Protein AF-A0AAD3H6P8-F1 (afdb_monomer_lite)

pLDDT: mean 85.13, std 16.26, range [36.62, 98.75]

Foldseek 3Di:
DDDDDPDPPPPPPPDQAAAPPDDAQPHPVRGLVVCLVDLVQQQDAGPVRHGNCVRNVVSNCVLVVQQDEAQAFADALSSHPCSDADLRGHWLAPQKFWPADHRRGGQQALAEEEEEEEFPDPDLVVVVVLCNVLLVLLCVAPLSNSPFSRYTYIYGSDYDPHGQWDACVQNHRAEIDGDLVVQVVRVSNGHDPFGNYAYEYEYADLDHHWWAAQQSSYTYFYPHPCRSLSSVLSNLCNQLVAFQFAQLAADAQLHQFWADQPPLCVVVCVVVPHDLFPFQGHPNSPTGGGPCACSHPSVHHNHPSSVLSSQLSSCLRNVGGGPVNVVQQDDVGSLVSSLVVSVFSANVSSVSPPPDPPDFPPRPRGQKTWFFWKWKKKAQQPPRDIDTDPPGTDNGIHIDGPCQEANPDVDPLVCVVVVQQKKKWKWFAFPLRDIHIHIYRQWDWIDIDDDPDPDDDNDYTDTDGCRMGIHIYRCVSHDTPGMDIDMDGDDPVVNVVVVVVVVVVVVCVVVVVPDDDDDDPPVPPVVVVVPPPDDDDDD

Radius of gyration: 28.7 Å; chains: 1; bounding box: 119×59×71 Å

InterPro domains:
  IPR003582 ShKT domain [PS51670] (16-63)
  IPR019026 Peptidase M64, IgA [PF09471] (198-251)
  IPR024079 Metallopeptidase, catalytic domain superfamily [G3DSA:3.40.390.10] (95-310)

Organism: NCBI:txid426638

Sequence (539 aa):
MRVLLLLLLATHAIACKDSNTYRFNNNPDKNCKWVAQKPSRCQKVDSNNESISKYCQETCDICSKQKKKIGQYCSADSDCESWTCRENTCYASDSCKPIKQLAGQEFDENMIVLVFVGSGFTDLMEWKMAVTKTFYAFDEFEMFEYANSRYVALYVDELEEESYCNFQCQGVPTLLCCQLKQMRALTNKCIPPGANVNTIVIENSEEYGGGGYFEANMATTSMHKLGPQVAVHELMHSLFELADEYTSSHFGSSYANCDIGCSKWSDLDKHLGGGLCSTKGCRNGEFNVPGVTFMQYLDQPVGEVNTRYTCCTYIALTGGYPSYCSRYEFGKGLLNYCKNDYQGYGKNIYEIDNPYREESEEIDGGKFVLVPFATTIYVNMTDGSFDYEEGLYSEGPRLVKKRSYYGDFPNLHMAIEAGVKEVTKLVLEFDSDEKQILYYESKEKIDMPPNTGSERQSIDFVEKDLDELEVVIDSSNGIIIGVEIEQKKITWFTILVTYVGVWMSKKLTIIGASIGGVIILGAVMLKILSKRKKNKNCS

Secondary structure (DSSP, 8-state):
---------------S---SS--GGG-TT-SHHHHHT-GGGGG-B-TTS-BGGGT-TTTTTTTGGGPBPTTSB-SSGGGBTTS-EETTEE-S-TTEEEEE--TT---SSSSEEEEEEEES---HHHHHHHHHHHHHHGGGSGGG-TT-TTEEEEEE----SS--EESSGGG-TTB-EE-HHHHHHHHTTTS-TTSEEEEEEEES--S--EEEETTTTEEEEESSTTHHHHHHHHHHHHTT-PPP-STT----TTSTT-BSSSGGGHHHHHHTTS-TT-EEESGGGTEEESSS-TTT-TTS---HHHHHHHHHHHHHHHSS--GGGGGG-STT-HHHHHTT-TT-S-GGGG-TT-S---S----TT-SEEEETTEEEEEEETTT--EEEPSSS---S-EEEEHHHHHBSBSSHHHHHHTT-SEEEEEEEEETTS-EEEEEEESEEEEB-PPPSSSS------EEEE-SEEEEEEEGGG--EEEEEEEEEE--HHHHHHHHHHHHHHHHHHHHHTT-S----STTTTHHHHGGGS------

Structure (mmCIF, N/CA/C/O backbone):
data_AF-A0AAD3H6P8-F1
#
_entry.id   AF-A0AAD3H6P8-F1
#
loop_
_atom_site.group_PDB
_atom_site.id
_atom_site.type_symbol
_atom_site.label_atom_id
_atom_site.label_alt_id
_atom_site.label_comp_id
_atom_site.label_asym_id
_atom_site.label_entity_id
_atom_site.label_seq_id
_atom_site.pdbx_PDB_ins_code
_atom_site.Cartn_x
_atom_site.Cartn_y
_atom_site.Cartn_z
_atom_site.occupancy
_atom_site.B_iso_or_equiv
_atom_site.auth_seq_id
_atom_site.auth_comp_id
_atom_site.auth_asym_id
_atom_site.auth_atom_id
_atom_site.pdbx_PDB_model_num
ATOM 1 N N . MET A 1 1 ? -66.084 -19.418 -0.801 1.00 36.62 1 MET A N 1
ATOM 2 C CA . MET A 1 1 ? -65.271 -20.645 -0.664 1.00 36.62 1 MET A CA 1
ATOM 3 C C . MET A 1 1 ? -63.845 -20.296 -1.075 1.00 36.62 1 MET A C 1
ATOM 5 O O . MET A 1 1 ? -63.675 -19.835 -2.191 1.00 36.62 1 MET A O 1
ATOM 9 N N . ARG A 1 2 ? -62.882 -20.480 -0.157 1.00 37.12 2 ARG A N 1
ATOM 10 C CA . ARG A 1 2 ? -61.415 -20.306 -0.292 1.00 37.12 2 ARG A CA 1
ATOM 11 C C . ARG A 1 2 ? -60.859 -18.872 -0.380 1.00 37.12 2 ARG A C 1
ATOM 13 O O . ARG A 1 2 ? -60.627 -18.329 -1.449 1.00 37.12 2 ARG A O 1
ATOM 20 N N . VAL A 1 3 ? -60.573 -18.338 0.811 1.00 38.50 3 VAL A N 1
ATOM 21 C CA . VAL A 1 3 ? -59.544 -17.323 1.082 1.00 38.50 3 VAL A CA 1
ATOM 22 C C . VAL A 1 3 ? -58.182 -18.015 0.983 1.00 38.50 3 VAL A C 1
ATOM 24 O O . VAL A 1 3 ? -57.966 -19.035 1.639 1.00 38.50 3 VAL A O 1
ATOM 27 N N . LEU A 1 4 ? -57.305 -17.500 0.121 1.00 45.22 4 LEU A N 1
ATOM 28 C CA . LEU A 1 4 ? -55.937 -17.978 -0.052 1.00 45.22 4 LEU A CA 1
ATOM 29 C C . LEU A 1 4 ? -55.051 -17.318 1.014 1.00 45.22 4 LEU A C 1
ATOM 31 O O . LEU A 1 4 ? -54.960 -16.096 1.102 1.00 45.22 4 LEU A O 1
ATOM 35 N N . LEU A 1 5 ? -54.460 -18.166 1.849 1.00 44.12 5 LEU A N 1
ATOM 36 C CA . LEU A 1 5 ? -53.610 -17.849 2.986 1.00 44.12 5 LEU A CA 1
ATOM 37 C C . LEU A 1 5 ? -52.221 -17.412 2.479 1.00 44.12 5 LEU A C 1
ATOM 39 O O . LEU A 1 5 ? -51.398 -18.250 2.118 1.00 44.12 5 LEU A O 1
ATOM 43 N N . LEU A 1 6 ? -51.969 -16.103 2.432 1.00 41.19 6 LEU A N 1
ATOM 44 C CA . LEU A 1 6 ? -50.624 -15.532 2.320 1.00 41.19 6 LEU A CA 1
ATOM 45 C C . LEU A 1 6 ? -49.957 -15.631 3.699 1.00 41.19 6 LEU A C 1
ATOM 47 O O . LEU A 1 6 ? -50.211 -14.827 4.593 1.00 41.19 6 LEU A O 1
ATOM 51 N N . LEU A 1 7 ? -49.150 -16.674 3.883 1.00 41.44 7 LEU A N 1
ATOM 52 C CA . LEU A 1 7 ? -48.275 -16.842 5.039 1.00 41.44 7 LEU A CA 1
ATOM 53 C C . LEU A 1 7 ? -47.112 -15.849 4.923 1.00 41.44 7 LEU A C 1
ATOM 55 O O . LEU A 1 7 ? -46.180 -16.041 4.147 1.00 41.44 7 LEU A O 1
ATOM 59 N N . LEU A 1 8 ? -47.204 -14.779 5.712 1.00 40.28 8 LEU A N 1
ATOM 60 C CA . LEU A 1 8 ? -46.104 -13.899 6.093 1.00 40.28 8 LEU A CA 1
ATOM 61 C C . LEU A 1 8 ? -45.018 -14.725 6.800 1.00 40.28 8 LEU A C 1
ATOM 63 O O . LEU A 1 8 ? -45.107 -14.976 8.001 1.00 40.28 8 LEU A O 1
ATOM 67 N N . LEU A 1 9 ? -43.973 -15.119 6.077 1.00 38.78 9 LEU A N 1
ATOM 68 C CA . LEU A 1 9 ? -42.682 -15.429 6.688 1.00 38.78 9 LEU A CA 1
ATOM 69 C C . LEU A 1 9 ? -41.955 -14.103 6.924 1.00 38.78 9 LEU A C 1
ATOM 71 O O . LEU A 1 9 ? -41.069 -13.711 6.173 1.00 38.78 9 LEU A O 1
ATOM 75 N N . ALA A 1 10 ? -42.382 -13.383 7.961 1.00 41.53 10 ALA A N 1
ATOM 76 C CA . ALA A 1 10 ? -41.588 -12.309 8.531 1.00 41.53 10 ALA A CA 1
ATOM 77 C C . ALA A 1 10 ? -40.393 -12.957 9.238 1.00 41.53 10 ALA A C 1
ATOM 79 O O . ALA A 1 10 ? -40.507 -13.414 10.379 1.00 41.53 10 ALA A O 1
ATOM 80 N N . THR A 1 11 ? -39.262 -13.036 8.539 1.00 39.41 11 THR A N 1
ATOM 81 C CA . THR A 1 11 ? -37.952 -13.305 9.131 1.00 39.41 11 THR A CA 1
ATOM 82 C C . THR A 1 11 ? -37.661 -12.178 10.115 1.00 39.41 11 THR A C 1
ATOM 84 O O . THR A 1 11 ? -37.157 -11.121 9.744 1.00 39.41 11 THR A O 1
ATOM 87 N N . HIS A 1 12 ? -38.070 -12.366 11.368 1.00 42.19 12 HIS A N 1
ATOM 88 C CA . HIS A 1 12 ? -37.676 -11.482 12.450 1.00 42.19 12 HIS A CA 1
ATOM 89 C C . HIS A 1 12 ? -36.165 -11.622 12.578 1.00 42.19 12 HIS A C 1
ATOM 91 O O . HIS A 1 12 ? -35.679 -12.701 12.919 1.00 42.19 12 HIS A O 1
ATOM 97 N N . ALA A 1 13 ? -35.438 -10.546 12.280 1.00 44.34 13 ALA A N 1
ATOM 98 C CA . ALA A 1 13 ? -34.076 -10.393 12.754 1.00 44.34 13 ALA A CA 1
ATOM 99 C C . ALA A 1 13 ? -34.111 -10.683 14.260 1.00 44.34 13 ALA A C 1
ATOM 101 O O . ALA A 1 13 ? -34.832 -10.019 15.012 1.00 44.34 13 ALA A O 1
ATOM 102 N N . ILE A 1 14 ? -33.457 -11.767 14.671 1.00 56.50 14 ILE A N 1
ATOM 103 C CA . ILE A 1 14 ? -33.425 -12.194 16.064 1.00 56.50 14 ILE A CA 1
ATOM 104 C C . ILE A 1 14 ? -32.578 -11.147 16.778 1.00 56.50 14 ILE A C 1
ATOM 106 O O . ILE A 1 14 ? -31.355 -11.214 16.753 1.00 56.50 14 ILE A O 1
ATOM 110 N N . ALA A 1 15 ? -33.231 -10.135 17.348 1.00 61.22 15 ALA A N 1
ATOM 111 C CA . ALA A 1 15 ? -32.568 -9.175 18.212 1.00 61.22 15 ALA A CA 1
ATOM 112 C C . ALA A 1 15 ? -31.872 -9.962 19.328 1.00 61.22 15 ALA A C 1
ATOM 114 O O . ALA A 1 15 ? -32.523 -10.767 20.002 1.00 61.22 15 ALA A O 1
ATOM 115 N N . CYS A 1 16 ? -30.562 -9.762 19.477 1.00 76.19 16 CYS A N 1
ATOM 116 C CA . CYS A 1 16 ? -29.759 -10.478 20.457 1.00 76.19 16 CYS A CA 1
ATOM 117 C C . CYS A 1 16 ? -30.216 -10.084 21.861 1.00 76.19 16 CYS A C 1
ATOM 119 O O . CYS A 1 16 ? -29.895 -9.008 22.355 1.00 76.19 16 CYS A O 1
ATOM 121 N N . LYS A 1 17 ? -31.071 -10.916 22.456 1.00 88.81 17 LYS A N 1
ATOM 122 C CA . LYS A 1 17 ? -31.741 -10.635 23.721 1.00 88.81 17 LYS A CA 1
ATOM 123 C C . LYS A 1 17 ? -32.004 -11.922 24.470 1.00 88.81 17 LYS A C 1
ATOM 125 O O . LYS A 1 17 ? -32.341 -12.948 23.877 1.00 88.81 17 LYS A O 1
ATOM 130 N N . ASP A 1 18 ? -31.927 -11.851 25.791 1.00 93.12 18 ASP A N 1
ATOM 131 C CA . ASP A 1 18 ? -32.358 -12.959 26.627 1.00 93.12 18 ASP A CA 1
ATOM 132 C C . ASP A 1 18 ? -33.848 -13.283 26.427 1.00 93.12 18 ASP A C 1
ATOM 134 O O . ASP A 1 18 ? -34.740 -12.432 26.529 1.00 93.12 18 ASP A O 1
ATOM 138 N N . SER A 1 19 ? -34.137 -14.562 26.205 1.00 93.06 19 SER A N 1
ATOM 139 C CA . SER A 1 19 ? -35.491 -15.092 26.142 1.00 93.06 19 SER A CA 1
ATOM 140 C C . SER A 1 19 ? -36.184 -14.945 27.498 1.00 93.06 19 SER A C 1
ATOM 142 O O . SER A 1 19 ? -35.801 -15.548 28.504 1.00 93.06 19 SER A O 1
ATOM 144 N N . ASN A 1 20 ? -37.283 -14.193 27.522 1.00 94.44 20 ASN A N 1
ATOM 145 C CA . ASN A 1 20 ? -38.136 -14.056 28.704 1.00 94.44 20 ASN A CA 1
ATOM 146 C C . ASN A 1 20 ? -38.933 -15.340 29.024 1.00 94.44 20 ASN A C 1
ATOM 148 O O . ASN A 1 20 ? -39.377 -15.528 30.165 1.00 94.44 20 ASN A O 1
ATOM 152 N N . THR A 1 21 ? -39.094 -16.245 28.056 1.00 94.69 21 THR A N 1
ATOM 153 C CA . THR A 1 21 ? -39.832 -17.511 28.192 1.00 94.69 21 THR A CA 1
ATOM 154 C C . THR A 1 21 ? -38.949 -18.707 28.526 1.00 94.69 21 THR A C 1
ATOM 156 O O . THR A 1 21 ? -39.471 -19.704 29.016 1.00 94.69 21 THR A O 1
ATOM 159 N N . TYR A 1 22 ? -37.635 -18.632 28.315 1.00 95.19 22 TYR A N 1
ATOM 160 C CA . TYR A 1 22 ? -36.739 -19.763 28.554 1.00 95.19 22 TYR A CA 1
ATOM 161 C C . TYR A 1 22 ? -36.701 -20.197 30.025 1.00 95.19 22 TYR A C 1
ATOM 163 O O . TYR A 1 22 ? -36.604 -19.361 30.930 1.00 95.19 22 TYR A O 1
ATOM 171 N N . ARG A 1 23 ? -36.769 -21.514 30.259 1.00 96.81 23 ARG A N 1
ATOM 172 C CA . ARG A 1 23 ? -36.729 -22.162 31.579 1.00 96.81 23 ARG A CA 1
ATOM 173 C C . ARG A 1 23 ? -35.889 -23.436 31.506 1.00 96.81 23 ARG A C 1
ATOM 175 O O . ARG A 1 23 ? -36.296 -24.402 30.867 1.00 96.81 23 ARG A O 1
ATOM 182 N N . PHE A 1 24 ? -34.755 -23.475 32.204 1.00 96.69 24 PHE A N 1
ATOM 183 C CA . PHE A 1 24 ? -33.885 -24.655 32.213 1.00 96.69 24 PHE A CA 1
ATOM 184 C C . PHE A 1 24 ? -34.594 -25.861 32.853 1.00 96.69 24 PHE A C 1
ATOM 186 O O . PHE A 1 24 ? -34.933 -25.828 34.043 1.00 96.69 24 PHE A O 1
ATOM 193 N N . ASN A 1 25 ? -34.801 -26.927 32.074 1.00 96.38 25 ASN A N 1
ATOM 194 C CA . ASN A 1 25 ? -35.524 -28.147 32.463 1.00 96.38 25 ASN A CA 1
ATOM 195 C C . ASN A 1 25 ? -36.920 -27.857 33.048 1.00 96.38 25 ASN A C 1
ATOM 197 O O . ASN A 1 25 ? -37.280 -28.397 34.096 1.00 96.38 25 ASN A O 1
ATOM 201 N N . ASN A 1 26 ? -37.680 -26.960 32.406 1.00 95.12 26 ASN A N 1
ATOM 202 C CA . ASN A 1 26 ? -39.033 -26.541 32.809 1.00 95.12 26 ASN A CA 1
ATOM 203 C C . ASN A 1 26 ? -39.145 -25.937 34.224 1.00 95.12 26 ASN A C 1
ATOM 205 O O . ASN A 1 26 ? -40.245 -25.818 34.764 1.00 95.12 26 ASN A O 1
ATOM 209 N N . ASN A 1 27 ? -38.034 -25.526 34.842 1.00 96.44 27 ASN A N 1
ATOM 210 C CA . ASN A 1 27 ? -38.062 -24.910 36.165 1.00 96.44 27 ASN A CA 1
ATOM 211 C C . ASN A 1 27 ? -38.278 -23.380 36.058 1.00 96.44 27 ASN A C 1
ATOM 213 O O . ASN A 1 27 ? -37.429 -22.700 35.471 1.00 96.44 27 ASN A O 1
ATOM 217 N N . PRO A 1 28 ? -39.359 -22.817 36.642 1.00 95.06 28 PRO A N 1
ATOM 218 C CA . PRO A 1 28 ? -39.702 -21.396 36.524 1.00 95.06 28 PRO A CA 1
ATOM 219 C C . PRO A 1 28 ? -38.634 -20.445 37.096 1.00 95.06 28 PRO A C 1
ATOM 221 O O . PRO A 1 28 ? -38.485 -19.331 36.589 1.00 95.06 28 PRO A O 1
ATOM 224 N N . ASP A 1 29 ? -37.856 -20.898 38.083 1.00 96.62 29 ASP A N 1
ATOM 225 C CA . ASP A 1 29 ? -36.828 -20.103 38.765 1.00 96.62 29 ASP A CA 1
ATOM 226 C C . ASP A 1 29 ? -35.482 -20.103 38.022 1.00 96.62 29 ASP A C 1
ATOM 228 O O . ASP A 1 29 ? -34.598 -19.300 38.321 1.00 96.62 29 ASP A O 1
ATOM 232 N N . LYS A 1 30 ? -35.305 -20.988 37.031 1.00 97.31 30 LYS A N 1
ATOM 233 C CA . LYS A 1 30 ? -34.058 -21.133 36.262 1.00 97.31 30 LYS A CA 1
ATOM 234 C C . LYS A 1 30 ? -34.148 -20.470 34.885 1.00 97.31 30 LYS A C 1
ATOM 236 O O . LYS A 1 30 ? -34.052 -21.129 33.851 1.00 97.31 30 LYS A O 1
ATOM 241 N N . ASN A 1 31 ? -34.354 -19.157 34.891 1.00 97.25 31 ASN A N 1
ATOM 242 C CA . ASN A 1 31 ? -34.367 -18.292 33.703 1.00 97.25 31 ASN A CA 1
ATOM 243 C C . ASN A 1 31 ? -32.986 -17.639 33.453 1.00 97.25 31 ASN A C 1
ATOM 245 O O . ASN A 1 31 ? -32.012 -17.961 34.133 1.00 97.25 31 ASN A O 1
ATOM 249 N N . CYS A 1 32 ? -32.878 -16.695 32.513 1.00 96.69 32 CYS A N 1
ATOM 250 C CA . CYS A 1 32 ? -31.599 -16.034 32.225 1.00 96.69 32 CYS A CA 1
ATOM 251 C C . CYS A 1 32 ? -31.034 -15.223 33.408 1.00 96.69 32 CYS A C 1
ATOM 253 O O . CYS A 1 32 ? -29.826 -15.223 33.605 1.00 96.69 32 CYS A O 1
ATOM 255 N N . LYS A 1 33 ? -31.858 -14.693 34.329 1.00 97.31 33 LYS A N 1
ATOM 256 C CA . LYS A 1 33 ? -31.339 -14.099 35.582 1.00 97.31 33 LYS A CA 1
ATOM 257 C C . LYS A 1 33 ? -30.648 -15.133 36.468 1.00 97.31 33 LYS A C 1
ATOM 259 O O . LYS A 1 33 ? -29.658 -14.824 37.124 1.00 97.31 33 LYS A O 1
ATOM 264 N N . TRP A 1 34 ? -31.151 -16.368 36.492 1.00 97.06 34 TRP A N 1
ATOM 265 C CA . TRP A 1 34 ? -30.447 -17.469 37.145 1.00 97.06 34 TRP A CA 1
ATOM 266 C C . TRP A 1 34 ? -29.133 -17.760 36.422 1.00 97.06 34 TRP A C 1
ATOM 268 O O . TRP A 1 34 ? -28.114 -17.922 37.079 1.00 97.06 34 TRP A O 1
ATOM 278 N N . VAL A 1 35 ? -29.092 -17.774 35.092 1.00 96.69 35 VAL A N 1
ATOM 279 C CA . VAL A 1 35 ? -27.829 -17.960 34.357 1.00 96.69 35 VAL A CA 1
ATOM 280 C C . VAL A 1 35 ? -26.807 -16.869 34.722 1.00 96.69 35 VAL A C 1
ATOM 282 O O . VAL A 1 35 ? -25.672 -17.209 35.059 1.00 96.69 35 VAL A O 1
ATOM 285 N N . ALA A 1 36 ? -27.237 -15.607 34.820 1.00 95.12 36 ALA A N 1
ATOM 286 C CA . ALA A 1 36 ? -26.394 -14.445 35.126 1.00 95.12 36 ALA A CA 1
ATOM 287 C C . ALA A 1 36 ? -25.687 -14.528 36.485 1.00 95.12 36 ALA A C 1
ATOM 289 O O . ALA A 1 36 ? -24.587 -14.016 36.657 1.00 95.12 36 ALA A O 1
ATOM 290 N N . GLN A 1 37 ? -26.270 -15.236 37.455 1.00 97.06 37 GLN A N 1
ATOM 291 C CA . GLN A 1 37 ? -25.637 -15.445 38.762 1.00 97.06 37 GLN A CA 1
ATOM 292 C C . GLN A 1 37 ? -24.377 -16.323 38.697 1.00 97.06 37 GLN A C 1
ATOM 294 O O . GLN A 1 37 ? -23.610 -16.350 39.658 1.00 97.06 37 GLN A O 1
ATOM 299 N N . LYS A 1 38 ? -24.182 -17.121 37.633 1.00 96.69 38 LYS A N 1
ATOM 300 C CA . LYS A 1 38 ? -22.995 -17.975 37.495 1.00 96.69 38 LYS A CA 1
ATOM 301 C C . LYS A 1 38 ? -22.659 -18.245 36.016 1.00 96.69 38 LYS A C 1
ATOM 303 O O . LYS A 1 38 ? -23.232 -19.182 35.453 1.00 96.69 38 LYS A O 1
ATOM 308 N N . PRO A 1 39 ? -21.650 -17.569 35.432 1.00 88.12 39 PRO A N 1
ATOM 309 C CA . PRO A 1 39 ? -21.310 -17.657 34.003 1.00 88.12 39 PRO A CA 1
ATOM 310 C C . PRO A 1 39 ? -21.101 -19.080 33.458 1.00 88.12 39 PRO A C 1
ATOM 312 O O . PRO A 1 39 ? -21.536 -19.398 32.358 1.00 88.12 39 PRO A O 1
ATOM 315 N N . SER A 1 40 ? -20.554 -20.002 34.264 1.00 93.81 40 SER A N 1
ATOM 316 C CA . SER A 1 40 ? -20.419 -21.432 33.894 1.00 93.81 40 SER A CA 1
ATOM 317 C C . SER A 1 40 ? -21.736 -22.119 33.476 1.00 93.81 40 SER A C 1
ATOM 319 O O . SER A 1 40 ? -21.719 -23.196 32.889 1.00 93.81 40 SER A O 1
ATOM 321 N N . ARG A 1 41 ? -22.901 -21.534 33.794 1.00 97.06 41 ARG A N 1
ATOM 322 C CA . ARG A 1 41 ? -24.218 -22.057 33.400 1.00 97.06 41 ARG A CA 1
ATOM 323 C C . ARG A 1 41 ? -24.459 -21.935 31.894 1.00 97.06 41 ARG A C 1
ATOM 325 O O . ARG A 1 41 ? -25.231 -22.725 31.368 1.00 97.06 41 ARG A O 1
ATOM 332 N N . CYS A 1 42 ? -23.768 -21.030 31.211 1.00 94.31 42 CYS A N 1
ATOM 333 C CA . CYS A 1 42 ? -23.882 -20.841 29.767 1.00 94.31 42 CYS A CA 1
ATOM 334 C C . CYS A 1 42 ? -23.418 -22.044 28.943 1.00 94.31 42 CYS A C 1
ATOM 336 O O . CYS A 1 42 ? -23.892 -22.225 27.831 1.00 94.31 42 CYS A O 1
ATOM 338 N N . GLN A 1 43 ? -22.556 -22.899 29.501 1.00 94.62 43 GLN A N 1
ATOM 339 C CA . GLN A 1 43 ? -22.096 -24.131 28.848 1.00 94.62 43 GLN A CA 1
ATOM 340 C C . GLN A 1 43 ? -23.020 -25.333 29.092 1.00 94.62 43 GLN A C 1
ATOM 342 O O . GLN A 1 43 ? -22.711 -26.451 28.686 1.00 94.62 43 GLN A O 1
ATOM 347 N N . LYS A 1 44 ? -24.134 -25.150 29.810 1.00 96.88 44 LYS A N 1
ATOM 348 C CA . LYS A 1 44 ? -25.070 -26.245 30.068 1.00 96.88 44 LYS A CA 1
ATOM 349 C C . LYS A 1 44 ? -25.993 -26.473 28.873 1.00 96.88 44 LYS A C 1
ATOM 351 O O . LYS A 1 44 ? -26.294 -25.558 28.110 1.00 96.88 44 LYS A O 1
ATOM 356 N N . VAL A 1 45 ? -26.499 -27.695 28.791 1.00 96.31 45 VAL A N 1
ATOM 357 C CA . VAL A 1 45 ? -27.585 -28.094 27.894 1.00 96.31 45 VAL A CA 1
ATOM 358 C C . VAL A 1 45 ? -28.796 -28.506 28.721 1.00 96.31 45 VAL A C 1
ATOM 360 O O . VAL A 1 45 ? -28.641 -29.028 29.833 1.00 96.31 45 VAL A O 1
ATOM 363 N N . ASP A 1 46 ? -29.990 -28.201 28.229 1.00 94.06 46 ASP A N 1
ATOM 364 C CA . ASP A 1 46 ? -31.245 -28.564 28.884 1.00 94.06 46 ASP A CA 1
ATOM 365 C C . ASP A 1 46 ? -31.685 -30.007 28.557 1.00 94.06 46 ASP A C 1
ATOM 367 O O . ASP A 1 46 ? -30.985 -30.770 27.890 1.00 94.06 46 ASP A O 1
ATOM 371 N N . SER A 1 47 ? -32.855 -30.411 29.055 1.00 94.69 47 SER A N 1
ATOM 372 C CA . SER A 1 47 ? -33.440 -31.737 28.832 1.00 94.69 47 SER A CA 1
ATOM 373 C C . SER A 1 47 ? -33.810 -32.024 27.375 1.00 94.69 47 SER A C 1
ATOM 375 O O . SER A 1 47 ? -34.002 -33.188 27.033 1.00 94.69 47 SER A O 1
ATOM 377 N N . ASN A 1 48 ? -33.911 -30.992 26.533 1.00 93.00 48 ASN A N 1
ATOM 378 C CA . ASN A 1 48 ? -34.133 -31.115 25.093 1.00 93.00 48 ASN A CA 1
ATOM 379 C C . ASN A 1 48 ? -32.807 -31.132 24.314 1.00 93.00 48 ASN A C 1
ATOM 381 O O . ASN A 1 48 ? -32.823 -31.158 23.086 1.00 93.00 48 ASN A O 1
ATOM 385 N N . ASN A 1 49 ? -31.669 -31.151 25.020 1.00 93.50 49 ASN A N 1
ATOM 386 C CA . ASN A 1 49 ? -30.323 -31.076 24.463 1.00 93.50 49 ASN A CA 1
ATOM 387 C C . ASN A 1 49 ? -30.033 -29.744 23.741 1.00 93.50 49 ASN A C 1
ATOM 389 O O . ASN A 1 49 ? -29.194 -29.691 22.843 1.00 93.50 49 ASN A O 1
ATOM 393 N N . GLU A 1 50 ? -30.709 -28.658 24.132 1.00 92.00 50 GLU A N 1
ATOM 394 C CA . GLU A 1 50 ? -30.446 -27.315 23.613 1.00 92.00 50 GLU A CA 1
ATOM 395 C C . GLU A 1 50 ? -29.524 -26.540 24.567 1.00 92.00 50 GLU A C 1
ATOM 397 O O . GLU A 1 50 ? -29.665 -26.594 25.791 1.00 92.00 50 GLU A O 1
ATOM 402 N N . SER A 1 51 ? -28.545 -25.815 24.012 1.00 92.06 51 SER A N 1
ATOM 403 C CA . SER A 1 51 ? -27.626 -24.990 24.808 1.00 92.06 51 SER A CA 1
ATOM 404 C C . SER A 1 51 ? -28.369 -23.833 25.477 1.00 92.06 51 SER A C 1
ATOM 406 O O . SER A 1 51 ? -29.104 -23.103 24.811 1.00 92.06 51 SER A O 1
ATOM 408 N N . ILE A 1 52 ? -28.103 -23.588 26.768 1.00 94.19 52 ILE A N 1
ATOM 409 C CA . ILE A 1 52 ? -28.628 -22.409 27.486 1.00 94.19 52 ILE A CA 1
ATOM 410 C C . ILE A 1 52 ? -28.276 -21.117 26.742 1.00 94.19 52 ILE A C 1
ATOM 412 O O . ILE A 1 52 ? -29.074 -20.179 26.686 1.00 94.19 52 ILE A O 1
ATOM 416 N N . SER A 1 53 ? -27.077 -21.073 26.169 1.00 90.88 53 SER A N 1
ATOM 417 C CA . SER A 1 53 ? -26.537 -19.888 25.520 1.00 90.88 53 SER A CA 1
ATOM 418 C C . SER A 1 53 ? -27.332 -19.452 24.282 1.00 90.88 53 SER A C 1
ATOM 420 O O . SER A 1 53 ? -27.337 -18.272 23.950 1.00 90.88 53 SER A O 1
ATOM 422 N N . LYS A 1 54 ? -28.090 -20.370 23.663 1.00 90.06 54 LYS A N 1
ATOM 423 C CA . LYS A 1 54 ? -29.035 -20.074 22.574 1.00 90.06 54 LYS A CA 1
ATOM 424 C C . LYS A 1 54 ? -30.177 -19.159 23.027 1.00 90.06 54 LYS A C 1
ATOM 426 O O . LYS A 1 54 ? -30.691 -18.385 22.225 1.00 90.06 54 LYS A O 1
ATOM 431 N N . TYR A 1 55 ? -30.576 -19.254 24.296 1.00 93.88 55 TYR A N 1
ATOM 432 C CA . TYR A 1 55 ? -31.714 -18.525 24.859 1.00 93.88 55 TYR A CA 1
ATOM 433 C C . TYR A 1 55 ? -31.315 -17.333 25.712 1.00 93.88 55 TYR A C 1
ATOM 435 O O . TYR A 1 55 ? -32.066 -16.368 25.778 1.00 93.88 55 TYR A O 1
ATOM 443 N N . CYS A 1 56 ? -30.179 -17.411 26.396 1.00 94.12 56 CYS A N 1
ATOM 444 C CA . CYS A 1 56 ? -29.692 -16.366 27.289 1.00 94.12 56 CYS A CA 1
ATOM 445 C C . CYS A 1 56 ? -28.487 -15.662 26.665 1.00 94.12 56 CYS A C 1
ATOM 447 O O . CYS A 1 56 ? -27.392 -15.703 27.219 1.00 94.12 56 CYS A O 1
ATOM 449 N N . GLN A 1 57 ? -28.680 -15.113 25.466 1.00 89.50 57 GLN A N 1
ATOM 450 C CA . GLN A 1 57 ? -27.600 -14.608 24.623 1.00 89.50 57 GLN A CA 1
ATOM 451 C C . GLN A 1 57 ? -26.900 -13.377 25.223 1.00 89.50 57 GLN A C 1
ATOM 453 O O . GLN A 1 57 ? -25.674 -13.309 25.163 1.00 89.50 57 GLN A O 1
ATOM 458 N N . GLU A 1 58 ? -27.637 -12.451 25.852 1.00 89.44 58 GLU A N 1
ATOM 459 C CA . GLU A 1 58 ? -27.053 -11.279 26.529 1.00 89.44 58 GLU A CA 1
ATOM 460 C C . GLU A 1 58 ? -26.351 -11.719 27.812 1.00 89.44 58 GLU A C 1
ATOM 462 O O . GLU A 1 58 ? -25.185 -11.409 28.035 1.00 89.44 58 GLU A O 1
ATOM 467 N N . THR A 1 59 ? -27.037 -12.514 28.638 1.00 93.06 59 THR A N 1
ATOM 468 C CA . THR A 1 59 ? -26.484 -12.999 29.908 1.00 93.06 59 THR A CA 1
ATOM 469 C C . THR A 1 59 ? -25.221 -13.844 29.712 1.00 93.06 59 THR A C 1
ATOM 471 O O . THR A 1 59 ? -24.319 -13.825 30.550 1.00 93.06 59 THR A O 1
ATOM 474 N N . CYS A 1 60 ? -25.170 -14.632 28.638 1.00 90.50 60 CYS A N 1
ATOM 475 C CA . CYS A 1 60 ? -24.023 -15.472 28.311 1.00 90.50 60 CYS A CA 1
ATOM 476 C C . CYS A 1 60 ? -22.949 -14.762 27.503 1.00 90.50 60 CYS A C 1
ATOM 478 O O . CYS A 1 60 ? -22.000 -15.425 27.073 1.00 90.50 60 CYS A O 1
ATOM 480 N N . ASP A 1 61 ? -23.101 -13.452 27.307 1.00 84.25 61 ASP A N 1
ATOM 481 C CA . ASP A 1 61 ? -22.164 -12.632 26.557 1.00 84.25 61 ASP A CA 1
ATOM 482 C C . ASP A 1 61 ? -21.946 -13.166 25.127 1.00 84.25 61 ASP A C 1
ATOM 484 O O . ASP A 1 61 ? -20.889 -13.005 24.531 1.00 84.25 61 ASP A O 1
ATOM 488 N N . ILE A 1 62 ? -22.949 -13.861 24.571 1.00 80.31 62 ILE A N 1
ATOM 489 C CA . ILE A 1 62 ? -22.936 -14.324 23.177 1.00 80.31 62 ILE A CA 1
ATOM 490 C C . ILE A 1 62 ? -23.151 -13.141 22.241 1.00 80.31 62 ILE A C 1
ATOM 492 O O . ILE A 1 62 ? -22.523 -13.087 21.190 1.00 80.31 62 ILE A O 1
ATOM 496 N N . CYS A 1 63 ? -23.975 -12.174 22.652 1.00 69.38 63 CYS A N 1
ATOM 497 C CA . CYS A 1 63 ? -24.201 -10.950 21.884 1.00 69.38 63 CYS A CA 1
ATOM 498 C C . CYS A 1 63 ? -22.915 -10.146 21.670 1.00 69.38 63 CYS A C 1
ATOM 500 O O . CYS A 1 63 ? -22.715 -9.578 20.603 1.00 69.38 63 CYS A O 1
ATOM 502 N N . SER A 1 64 ? -22.020 -10.144 22.654 1.00 61.22 64 SER A N 1
ATOM 503 C CA . SER A 1 64 ? -20.722 -9.472 22.559 1.00 61.22 64 SER A CA 1
ATOM 504 C C . SER A 1 64 ? -19.701 -10.276 21.749 1.00 61.22 64 SER A C 1
ATOM 506 O O . SER A 1 64 ? -18.751 -9.704 21.236 1.00 61.22 64 SER A O 1
ATOM 508 N N . LYS A 1 65 ? -19.908 -11.593 21.596 1.00 59.91 65 LYS A N 1
ATOM 509 C CA . LYS A 1 65 ? -19.011 -12.523 20.882 1.00 59.91 65 LYS A CA 1
ATOM 510 C C . LYS A 1 65 ? -19.326 -12.698 19.396 1.00 59.91 65 LYS A C 1
ATOM 512 O O . LYS A 1 65 ? -18.685 -13.507 18.737 1.00 59.91 65 LYS A O 1
ATOM 517 N N . GLN A 1 66 ? -20.326 -11.990 18.879 1.00 69.44 66 GLN A N 1
ATOM 518 C CA . GLN A 1 66 ? -20.668 -11.975 17.452 1.00 69.44 66 GLN A CA 1
ATOM 519 C C . GLN A 1 66 ? -20.822 -10.554 16.922 1.00 69.44 66 GLN A C 1
ATOM 521 O O . GLN A 1 66 ? -21.535 -10.330 15.941 1.00 69.44 66 GLN A O 1
ATOM 526 N N . LYS A 1 67 ? -20.187 -9.581 17.581 1.00 82.75 67 LYS A N 1
ATOM 527 C CA . LYS A 1 67 ? -20.045 -8.288 16.941 1.00 82.75 67 LYS A CA 1
ATOM 528 C C . LYS A 1 67 ? -19.206 -8.465 15.687 1.00 82.75 67 LYS A C 1
ATOM 530 O O . LYS A 1 67 ? -18.236 -9.215 15.663 1.00 82.75 67 LYS A O 1
ATOM 535 N N . LYS A 1 68 ? -19.661 -7.816 14.635 1.00 89.00 68 LYS A N 1
ATOM 536 C CA . LYS A 1 68 ? -19.044 -7.849 13.329 1.00 89.00 68 LYS A CA 1
ATOM 537 C C . LYS A 1 68 ? -17.924 -6.832 13.300 1.00 89.00 68 LYS A C 1
ATOM 539 O O . LYS A 1 68 ? -18.075 -5.707 13.795 1.00 89.00 68 LYS A O 1
ATOM 544 N N . LYS A 1 69 ? -16.810 -7.259 12.726 1.00 89.81 69 LYS A N 1
ATOM 545 C CA . LYS A 1 69 ? -15.621 -6.436 12.570 1.00 89.81 69 LYS A CA 1
ATOM 546 C C . LYS A 1 69 ? -15.858 -5.379 11.502 1.00 89.81 69 LYS A C 1
ATOM 548 O O . LYS A 1 69 ? -16.781 -5.470 10.690 1.00 89.81 69 LYS A O 1
ATOM 553 N N . ILE A 1 70 ? -15.009 -4.361 11.514 1.00 90.81 70 ILE A N 1
ATOM 554 C CA . ILE A 1 70 ? -14.963 -3.353 10.454 1.00 90.81 70 ILE A CA 1
ATOM 555 C C . ILE A 1 70 ? -14.780 -4.070 9.117 1.00 90.81 70 ILE A C 1
ATOM 557 O O . ILE A 1 70 ? -13.964 -4.976 9.022 1.00 90.81 70 ILE A O 1
ATOM 561 N N . GLY A 1 71 ? -15.544 -3.670 8.107 1.00 90.88 71 GLY A N 1
ATOM 562 C CA . GLY A 1 71 ? -15.536 -4.285 6.788 1.00 90.88 71 GLY A CA 1
ATOM 563 C C . GLY A 1 71 ? -16.548 -5.407 6.602 1.00 90.88 71 GLY A C 1
ATOM 564 O O . GLY A 1 71 ? -16.792 -5.753 5.459 1.00 90.88 71 GLY A O 1
ATOM 565 N N . GLN A 1 72 ? -17.202 -5.920 7.648 1.00 92.25 72 GLN A N 1
ATOM 566 C CA . GLN A 1 72 ? -18.178 -7.013 7.521 1.00 92.25 72 GLN A CA 1
ATOM 567 C C . GLN A 1 72 ? -19.609 -6.521 7.287 1.00 92.25 72 GLN A C 1
ATOM 569 O O . GLN A 1 72 ? -19.985 -5.422 7.709 1.00 92.25 72 GLN A O 1
ATOM 574 N N . TYR A 1 73 ? -20.443 -7.354 6.659 1.00 93.31 73 TYR A N 1
ATOM 575 C CA . TYR A 1 73 ? -21.839 -7.021 6.376 1.00 93.31 73 TYR A CA 1
ATOM 576 C C . TYR A 1 73 ? -22.630 -6.789 7.667 1.00 93.31 73 TYR A C 1
ATOM 578 O O . TYR A 1 73 ? -22.680 -7.675 8.509 1.00 93.31 73 TYR A O 1
ATOM 586 N N . CYS A 1 74 ? -23.377 -5.700 7.810 1.00 93.25 74 CYS A N 1
ATOM 587 C CA . CYS A 1 74 ? -24.253 -5.425 8.956 1.00 93.25 74 CYS A CA 1
ATOM 588 C C . CYS A 1 74 ? -25.690 -5.125 8.527 1.00 93.25 74 CYS A C 1
ATOM 590 O O . CYS A 1 74 ? -25.970 -4.776 7.387 1.00 93.25 74 CYS A O 1
ATOM 592 N N . SER A 1 75 ? -26.636 -5.291 9.448 1.00 91.62 75 SER A N 1
ATOM 593 C CA . SER A 1 75 ? -28.042 -4.907 9.258 1.00 91.62 75 SER A CA 1
ATOM 594 C C . SER A 1 75 ? -28.464 -3.766 10.182 1.00 91.62 75 SER A C 1
ATOM 596 O O . SER A 1 75 ? -29.437 -3.073 9.889 1.00 91.62 75 SER A O 1
ATOM 598 N N . ALA A 1 76 ? -27.741 -3.555 11.280 1.00 88.94 76 ALA A N 1
ATOM 599 C CA . ALA A 1 76 ? -27.918 -2.425 12.179 1.00 88.94 76 ALA A CA 1
ATOM 600 C C . ALA A 1 76 ? -26.586 -2.015 12.817 1.00 88.94 76 ALA A C 1
ATOM 602 O O . ALA A 1 76 ? -25.667 -2.823 12.923 1.00 88.94 76 ALA A O 1
ATOM 603 N N . ASP A 1 77 ? -26.518 -0.777 13.314 1.00 88.12 77 ASP A N 1
ATOM 604 C CA . ASP A 1 77 ? -25.373 -0.241 14.066 1.00 88.12 77 ASP A CA 1
ATOM 605 C C . ASP A 1 77 ? -24.948 -1.176 15.210 1.00 88.12 77 ASP A C 1
ATOM 607 O O . ASP A 1 77 ? -23.765 -1.427 15.414 1.00 88.12 77 ASP A O 1
ATOM 611 N N . SER A 1 78 ? -25.917 -1.781 15.905 1.00 86.56 78 SER A N 1
ATOM 612 C CA . SER A 1 78 ? -25.671 -2.725 17.001 1.00 86.56 78 SER A CA 1
ATOM 613 C C . SER A 1 78 ? -24.930 -4.001 16.610 1.00 86.56 78 SER A C 1
ATOM 615 O O . SER A 1 78 ? -24.422 -4.685 17.497 1.00 86.56 78 SER A O 1
ATOM 617 N N . ASP A 1 79 ? -24.887 -4.334 15.319 1.00 89.44 79 ASP A N 1
ATOM 618 C CA . ASP A 1 79 ? -24.169 -5.509 14.833 1.00 89.44 79 ASP A CA 1
ATOM 619 C C . ASP A 1 79 ? -22.655 -5.274 14.839 1.00 89.44 79 ASP A C 1
ATOM 621 O O . ASP A 1 79 ? -21.904 -6.238 14.915 1.00 89.44 79 ASP A O 1
ATOM 625 N N . CYS A 1 80 ? -22.203 -4.020 14.763 1.00 89.50 80 CYS A N 1
ATOM 626 C CA . CYS A 1 80 ? -20.798 -3.668 14.585 1.00 89.50 80 CYS A CA 1
ATOM 627 C C . CYS A 1 80 ? -20.076 -3.439 15.919 1.00 89.50 80 CYS A C 1
ATOM 629 O O . CYS A 1 80 ? -20.633 -2.879 16.872 1.00 89.50 80 CYS A O 1
ATOM 631 N N . GLU A 1 81 ? -18.794 -3.803 15.982 1.00 88.75 81 GLU A N 1
ATOM 632 C CA . GLU A 1 81 ? -17.911 -3.464 17.112 1.00 88.75 81 GLU A CA 1
ATOM 633 C C . GLU A 1 81 ? -17.858 -1.955 17.364 1.00 88.75 81 GLU A C 1
ATOM 635 O O . GLU A 1 81 ? -18.049 -1.510 18.499 1.00 88.75 81 GLU A O 1
ATOM 640 N N . SER A 1 82 ? -17.735 -1.189 16.282 1.00 87.50 82 SER A N 1
ATOM 641 C CA . SER A 1 82 ? -17.709 0.275 16.239 1.00 87.50 82 SER A CA 1
ATOM 642 C C . SER A 1 82 ? -19.063 0.955 16.445 1.00 87.50 82 SER A C 1
ATOM 644 O O . SER A 1 82 ? -19.131 2.181 16.469 1.00 87.50 82 SER A O 1
ATOM 646 N N . TRP A 1 83 ? -20.157 0.188 16.521 1.00 88.75 83 TRP A N 1
ATOM 647 C CA . TRP A 1 83 ? -21.527 0.708 16.483 1.00 88.75 83 TRP A CA 1
ATOM 648 C C . TRP A 1 83 ? -21.874 1.531 15.229 1.00 88.75 83 TRP A C 1
ATOM 650 O O . TRP A 1 83 ? -22.838 2.291 15.246 1.00 88.75 83 TRP A O 1
ATOM 660 N N . THR A 1 84 ? -21.109 1.394 14.142 1.00 91.62 84 THR A N 1
ATOM 661 C CA . THR A 1 84 ? -21.310 2.172 12.913 1.00 91.62 84 THR A CA 1
ATOM 662 C C . THR A 1 84 ? -21.588 1.241 11.738 1.00 91.62 84 THR A C 1
ATOM 664 O O . THR A 1 84 ? -20.670 0.650 11.175 1.00 91.62 84 THR A O 1
ATOM 667 N N . CYS A 1 85 ? -22.859 1.128 11.353 1.00 93.00 85 CYS A N 1
ATOM 668 C CA . CYS A 1 85 ? -23.321 0.404 10.175 1.00 93.00 85 CYS A CA 1
ATOM 669 C C . CYS A 1 85 ? -23.806 1.402 9.115 1.00 93.00 85 CYS A C 1
ATOM 671 O O . CYS A 1 85 ? -24.728 2.198 9.339 1.00 93.00 85 CYS A O 1
ATOM 673 N N . ARG A 1 86 ? -23.195 1.380 7.930 1.00 93.75 86 ARG A N 1
ATOM 674 C CA . ARG A 1 86 ? -23.583 2.235 6.796 1.00 93.75 86 ARG A CA 1
ATOM 675 C C . ARG A 1 86 ? -23.609 1.400 5.537 1.00 93.75 86 ARG A C 1
ATOM 677 O O . ARG A 1 86 ? -22.768 0.536 5.358 1.00 93.75 86 ARG A O 1
ATOM 684 N N . GLU A 1 87 ? -24.610 1.615 4.691 1.00 92.19 87 GLU A N 1
ATOM 685 C CA . GLU A 1 87 ? -24.753 0.849 3.444 1.00 92.19 87 GLU A CA 1
ATOM 686 C C . GLU A 1 87 ? -24.648 -0.675 3.652 1.00 92.19 87 GLU A C 1
ATOM 688 O O . GLU A 1 87 ? -24.154 -1.384 2.790 1.00 92.19 87 GLU A O 1
ATOM 693 N N . ASN A 1 88 ? -25.118 -1.185 4.796 1.00 94.94 88 ASN A N 1
ATOM 694 C CA . ASN A 1 88 ? -25.003 -2.585 5.219 1.00 94.94 88 ASN A CA 1
ATOM 695 C C . ASN A 1 88 ? -23.569 -3.115 5.431 1.00 94.94 88 ASN A C 1
ATOM 697 O O . ASN A 1 88 ? -23.373 -4.325 5.373 1.00 94.94 88 ASN A O 1
ATOM 701 N N . THR A 1 89 ? -22.586 -2.263 5.723 1.00 95.12 89 THR A N 1
ATOM 702 C CA . THR A 1 89 ? -21.226 -2.667 6.125 1.00 95.12 89 THR A CA 1
ATOM 703 C C . THR A 1 89 ? -20.788 -1.941 7.404 1.00 95.12 89 THR A C 1
ATOM 705 O O . THR A 1 89 ? -21.179 -0.795 7.641 1.00 95.12 89 THR A O 1
ATOM 708 N N . CYS A 1 90 ? -20.021 -2.615 8.264 1.00 94.75 90 CYS A N 1
ATOM 709 C CA . CYS A 1 90 ? -19.452 -2.031 9.477 1.00 94.75 90 CYS A CA 1
ATOM 710 C C . CYS A 1 90 ? -18.259 -1.124 9.154 1.00 94.75 90 CYS A C 1
ATOM 712 O O . CYS A 1 90 ? -17.328 -1.551 8.478 1.00 94.75 90 CYS A O 1
ATOM 714 N N . TYR A 1 91 ? -18.241 0.100 9.681 1.00 94.00 91 TYR A N 1
ATOM 715 C CA . TYR A 1 91 ? -17.140 1.061 9.507 1.00 94.00 91 TYR A CA 1
ATOM 716 C C . TYR A 1 91 ? -16.449 1.335 10.832 1.00 94.00 91 TYR A C 1
ATOM 718 O O . TYR A 1 91 ? -17.095 1.286 11.871 1.00 94.00 91 TYR A O 1
ATOM 726 N N . ALA A 1 92 ? -15.157 1.655 10.810 1.00 90.69 92 ALA A N 1
ATOM 727 C CA . ALA A 1 92 ? -14.389 1.949 12.021 1.00 90.69 92 ALA A CA 1
ATOM 728 C C . ALA A 1 92 ? -14.908 3.179 12.782 1.00 90.69 92 ALA A C 1
ATOM 730 O O . ALA A 1 92 ? -14.898 3.196 14.011 1.00 90.69 92 ALA A O 1
ATOM 731 N N . SER A 1 93 ? -15.419 4.177 12.064 1.00 92.12 93 SER A N 1
ATOM 732 C CA . SER A 1 93 ? -15.939 5.412 12.644 1.00 92.12 93 SER A CA 1
ATOM 733 C C . SER A 1 93 ? -17.009 6.047 11.756 1.00 92.12 93 SER A C 1
ATOM 735 O O . SER A 1 93 ? -17.135 5.722 10.573 1.00 92.12 93 SER A O 1
ATOM 737 N N . ASP A 1 94 ? -17.749 7.007 12.315 1.00 91.31 94 ASP A N 1
ATOM 738 C CA . ASP A 1 94 ? -18.691 7.835 11.559 1.00 91.31 94 ASP A CA 1
ATOM 739 C C . ASP A 1 94 ? -18.005 8.777 10.559 1.00 91.31 94 ASP A C 1
ATOM 741 O O . ASP A 1 94 ? -18.678 9.260 9.646 1.00 91.31 94 ASP A O 1
ATOM 745 N N . SER A 1 95 ? -16.708 9.059 10.699 1.00 95.31 95 SER A N 1
ATOM 746 C CA . SER A 1 95 ? -15.967 9.875 9.735 1.00 95.31 95 SER A CA 1
ATOM 747 C C . SER A 1 95 ? -15.455 9.083 8.549 1.00 95.31 95 SER A C 1
ATOM 749 O O . SER A 1 95 ? -15.229 9.671 7.498 1.00 95.31 95 SER A O 1
ATOM 751 N N . CYS A 1 96 ? -15.342 7.762 8.643 1.00 96.44 96 CYS A N 1
ATOM 752 C CA . CYS A 1 96 ? -15.031 6.979 7.463 1.00 96.44 96 CYS A CA 1
ATOM 753 C C . CYS A 1 96 ? -16.213 6.947 6.493 1.00 96.44 96 CYS A C 1
ATOM 755 O O . CYS A 1 96 ? -17.330 6.564 6.857 1.00 96.44 96 CYS A O 1
ATOM 757 N N . LYS A 1 97 ? -15.967 7.335 5.242 1.00 96.12 97 LYS A N 1
ATOM 758 C CA . LYS A 1 97 ? -16.982 7.364 4.190 1.00 96.12 97 LYS A CA 1
ATOM 759 C C . LYS A 1 97 ? -16.519 6.579 2.970 1.00 96.12 97 LYS A C 1
ATOM 761 O O . LYS A 1 97 ? -15.377 6.750 2.543 1.00 96.12 97 LYS A O 1
ATOM 766 N N . PRO A 1 98 ? -17.386 5.753 2.365 1.00 96.50 98 PRO A N 1
ATOM 767 C CA . PRO A 1 98 ? -17.072 5.139 1.089 1.00 96.50 98 PRO A CA 1
ATOM 768 C C . PRO A 1 98 ? -17.119 6.192 -0.023 1.00 96.50 98 PRO A C 1
ATOM 770 O O . PRO A 1 98 ? -18.051 6.992 -0.100 1.00 96.50 98 PRO A O 1
ATOM 773 N N . ILE A 1 99 ? -16.131 6.164 -0.916 1.00 96.44 99 ILE A N 1
ATOM 774 C CA . ILE A 1 99 ? -16.242 6.775 -2.250 1.00 96.44 99 ILE A CA 1
ATOM 775 C C . ILE A 1 99 ? -16.468 5.705 -3.330 1.00 96.44 99 ILE A C 1
ATOM 777 O O . ILE A 1 99 ? -17.125 5.957 -4.341 1.00 96.44 99 ILE A O 1
ATOM 781 N N . LYS A 1 100 ? -16.002 4.476 -3.075 1.00 95.94 100 LYS A N 1
ATOM 782 C CA . LYS A 1 100 ? -16.276 3.288 -3.882 1.00 95.94 100 LYS A CA 1
ATOM 783 C C . LYS A 1 100 ? -16.464 2.070 -2.994 1.00 95.94 100 LYS A C 1
ATOM 785 O O . LYS A 1 100 ? -15.490 1.478 -2.531 1.00 95.94 100 LYS A O 1
ATOM 790 N N . GLN A 1 101 ? -17.714 1.659 -2.847 1.00 94.62 101 GLN A N 1
ATOM 791 C CA . GLN A 1 101 ? -18.093 0.410 -2.206 1.00 94.62 101 GLN A CA 1
ATOM 792 C C . GLN A 1 101 ? -19.518 0.048 -2.629 1.00 94.62 101 GLN A C 1
ATOM 794 O O . GLN A 1 101 ? -20.371 0.925 -2.748 1.00 94.62 101 GLN A O 1
ATOM 799 N N . LEU A 1 102 ? -19.788 -1.231 -2.889 1.00 90.56 102 LEU A N 1
ATOM 800 C CA . LEU A 1 102 ? -21.168 -1.687 -3.062 1.00 90.56 102 LEU A CA 1
ATOM 801 C C . LEU A 1 102 ? -21.815 -1.882 -1.689 1.00 90.56 102 LEU A C 1
ATOM 803 O O . LEU A 1 102 ? -21.174 -2.364 -0.760 1.00 90.56 102 LEU A O 1
ATOM 807 N N . ALA A 1 103 ? -23.105 -1.573 -1.568 1.00 90.06 103 ALA A N 1
ATOM 808 C CA . ALA A 1 103 ? -23.823 -1.791 -0.317 1.00 90.06 103 ALA A CA 1
ATOM 809 C C . ALA A 1 103 ? -23.744 -3.267 0.119 1.00 90.06 103 ALA A C 1
ATOM 811 O O . ALA A 1 103 ? -24.112 -4.170 -0.636 1.00 90.06 103 ALA A O 1
ATOM 812 N N . GLY A 1 104 ? -23.274 -3.501 1.343 1.00 89.12 104 GLY A N 1
ATOM 813 C CA . GLY A 1 104 ? -23.060 -4.818 1.928 1.00 89.12 104 GLY A CA 1
ATOM 814 C C . GLY A 1 104 ? -21.816 -5.541 1.423 1.00 89.12 104 GLY A C 1
ATOM 815 O O . GLY A 1 104 ? -21.629 -6.706 1.761 1.00 89.12 104 GLY A O 1
ATOM 816 N N . GLN A 1 105 ? -20.986 -4.890 0.604 1.00 92.50 105 GLN A N 1
ATOM 817 C CA . GLN A 1 105 ? -19.703 -5.441 0.198 1.00 92.50 105 GLN A CA 1
ATOM 818 C C . GLN A 1 105 ? -18.778 -5.499 1.401 1.00 92.50 105 GLN A C 1
ATOM 820 O O . GLN A 1 105 ? -18.549 -4.481 2.064 1.00 92.50 105 GLN A O 1
ATOM 825 N N . GLU A 1 106 ? -18.248 -6.694 1.631 1.00 91.50 106 GLU A N 1
ATOM 826 C CA . GLU A 1 106 ? -17.250 -6.931 2.656 1.00 91.50 106 GLU A CA 1
ATOM 827 C C . GLU A 1 106 ? -15.856 -6.541 2.152 1.00 91.50 106 GLU A C 1
ATOM 829 O O . GLU A 1 106 ? -15.555 -6.682 0.961 1.00 91.50 106 GLU A O 1
ATOM 834 N N . PHE A 1 107 ? -15.029 -5.990 3.038 1.00 90.94 107 PHE A N 1
ATOM 835 C CA . PHE A 1 107 ? -13.664 -5.552 2.713 1.00 90.94 107 PHE A CA 1
ATOM 836 C C . PHE A 1 107 ? -12.638 -5.849 3.813 1.00 90.94 107 PHE A C 1
ATOM 838 O O . PHE A 1 107 ? -11.499 -5.396 3.723 1.00 90.94 107 PHE A O 1
ATOM 845 N N . ASP A 1 108 ? -13.032 -6.594 4.845 1.00 84.38 108 ASP A N 1
ATOM 846 C CA . ASP A 1 108 ? -12.161 -7.022 5.940 1.00 84.38 108 ASP A CA 1
ATOM 847 C C . ASP A 1 108 ? -11.089 -8.022 5.488 1.00 84.38 108 ASP A C 1
ATOM 849 O O . ASP A 1 108 ? -9.993 -8.042 6.043 1.00 84.38 108 ASP A O 1
ATOM 853 N N . GLU A 1 109 ? -11.367 -8.797 4.437 1.00 82.94 109 GLU A N 1
ATOM 854 C CA . GLU A 1 109 ? -10.451 -9.797 3.891 1.00 82.94 109 GLU A CA 1
ATOM 855 C C . GLU A 1 109 ? -10.416 -9.778 2.357 1.00 82.94 109 GLU A C 1
ATOM 857 O O . GLU A 1 109 ? -11.368 -9.369 1.692 1.00 82.94 109 GLU A O 1
ATOM 862 N N . ASN A 1 110 ? -9.320 -10.290 1.780 1.00 84.56 110 ASN A N 1
ATOM 863 C CA . ASN A 1 110 ? -9.187 -10.581 0.343 1.00 84.56 110 ASN A CA 1
ATOM 864 C C . ASN A 1 110 ? -9.546 -9.404 -0.585 1.00 84.56 110 ASN A C 1
ATOM 866 O O . ASN A 1 110 ? -10.037 -9.598 -1.699 1.00 84.56 110 ASN A O 1
ATOM 870 N N . MET A 1 111 ? -9.303 -8.179 -0.130 1.00 90.69 111 MET A N 1
ATOM 871 C CA . MET A 1 111 ? -9.622 -6.941 -0.831 1.00 90.69 111 MET A CA 1
ATOM 872 C C . MET A 1 111 ? -8.478 -5.953 -0.660 1.00 90.69 111 MET A C 1
ATOM 874 O O . MET A 1 111 ? -7.826 -5.937 0.382 1.00 90.69 111 MET A O 1
ATOM 878 N N . ILE A 1 112 ? -8.246 -5.127 -1.679 1.00 95.19 112 ILE A N 1
ATOM 879 C CA . ILE A 1 112 ? -7.410 -3.932 -1.541 1.00 95.19 112 ILE A CA 1
ATOM 880 C C . ILE A 1 112 ? -8.300 -2.788 -1.052 1.00 95.19 112 ILE A C 1
ATOM 882 O O . ILE A 1 112 ? -9.383 -2.560 -1.592 1.00 95.19 112 ILE A O 1
ATOM 886 N N . VAL A 1 113 ? -7.849 -2.052 -0.045 1.00 96.50 113 VAL A N 1
ATOM 887 C CA . VAL A 1 113 ? -8.573 -0.906 0.505 1.00 96.50 113 VAL A CA 1
ATOM 888 C C . VAL A 1 113 ? -7.734 0.345 0.284 1.00 96.50 113 VAL A C 1
ATOM 890 O O . VAL A 1 113 ? -6.637 0.477 0.816 1.00 96.50 113 VAL A O 1
ATOM 893 N N . LEU A 1 114 ? -8.243 1.274 -0.517 1.00 98.19 114 LEU A N 1
ATOM 894 C CA . LEU A 1 114 ? -7.631 2.587 -0.688 1.00 98.19 114 LEU A CA 1
ATOM 895 C C . LEU A 1 114 ? -8.257 3.557 0.309 1.00 98.19 114 LEU A C 1
ATOM 897 O O . LEU A 1 114 ? -9.484 3.651 0.370 1.00 98.19 114 LEU A O 1
ATOM 901 N N . VAL A 1 115 ? -7.445 4.283 1.073 1.00 98.25 115 VAL A N 1
ATOM 902 C CA . VAL A 1 115 ? -7.943 5.283 2.030 1.00 98.25 115 VAL A CA 1
ATOM 903 C C . VAL A 1 115 ? -7.391 6.654 1.675 1.00 98.25 115 VAL A C 1
ATOM 905 O O . VAL A 1 115 ? -6.183 6.846 1.636 1.00 98.25 115 VAL A O 1
ATOM 908 N N . PHE A 1 116 ? -8.272 7.617 1.427 1.00 98.75 116 PHE A N 1
ATOM 909 C CA . PHE A 1 116 ? -7.893 9.005 1.187 1.00 98.75 116 PHE A CA 1
ATOM 910 C C . PHE A 1 116 ? -7.896 9.801 2.494 1.00 98.75 116 PHE A C 1
ATOM 912 O O . PHE A 1 116 ? -8.878 9.783 3.243 1.00 98.75 116 PHE A O 1
ATOM 919 N N . VAL A 1 117 ? -6.814 10.540 2.734 1.00 98.56 117 VAL A N 1
ATOM 920 C CA . VAL A 1 117 ? -6.656 11.446 3.882 1.00 98.56 117 VAL A CA 1
ATOM 921 C C . VAL A 1 117 ? -6.137 12.810 3.422 1.00 98.56 117 VAL A C 1
ATOM 923 O O . VAL A 1 117 ? -5.404 12.905 2.435 1.00 98.56 117 VAL A O 1
ATOM 926 N N . GLY A 1 118 ? -6.568 13.874 4.098 1.00 98.12 118 GLY A N 1
ATOM 927 C CA . GLY A 1 118 ? -6.262 15.251 3.718 1.00 98.12 118 GLY A CA 1
ATOM 928 C C . GLY A 1 118 ? -5.238 15.883 4.651 1.00 98.12 118 GLY A C 1
ATOM 929 O O . GLY A 1 118 ? -5.333 15.727 5.864 1.00 98.12 118 GLY A O 1
ATOM 930 N N . SER A 1 119 ? -4.303 16.646 4.089 1.00 98.44 119 SER A N 1
ATOM 931 C CA . SER A 1 119 ? -3.345 17.475 4.823 1.00 98.44 119 SER A CA 1
ATOM 932 C C . SER A 1 119 ? -3.466 18.937 4.378 1.00 98.44 119 SER A C 1
ATOM 934 O O . SER A 1 119 ? -3.638 19.224 3.195 1.00 98.44 119 SER A O 1
ATOM 936 N N . GLY A 1 120 ? -3.458 19.873 5.333 1.00 97.69 120 GLY A N 1
ATOM 937 C CA . GLY A 1 120 ? -3.525 21.318 5.062 1.00 97.69 120 GLY A CA 1
ATOM 938 C C . GLY A 1 120 ? -4.896 21.858 4.621 1.00 97.69 120 GLY A C 1
ATOM 939 O O . GLY A 1 120 ? -5.020 23.036 4.274 1.00 97.69 120 GLY A O 1
ATOM 940 N N . PHE A 1 121 ? -5.944 21.033 4.618 1.00 98.12 121 PHE A N 1
ATOM 941 C CA . PHE A 1 121 ? -7.302 21.476 4.297 1.00 98.12 121 PHE A CA 1
ATOM 942 C C . PHE A 1 121 ? -7.936 22.224 5.471 1.00 98.12 121 PHE A C 1
ATOM 944 O O . PHE A 1 121 ? -7.929 21.747 6.600 1.00 98.12 121 PHE A O 1
ATOM 951 N N . THR A 1 122 ? -8.545 23.376 5.187 1.00 97.44 122 THR A N 1
ATOM 952 C CA . THR A 1 122 ? -9.291 24.170 6.187 1.00 97.44 122 THR A CA 1
ATOM 953 C C . THR A 1 122 ? -10.797 24.200 5.920 1.00 97.44 122 THR A C 1
ATOM 955 O O . THR A 1 122 ? -11.565 24.667 6.761 1.00 97.44 122 THR A O 1
ATOM 958 N N . ASP A 1 123 ? -11.231 23.664 4.775 1.00 97.69 123 ASP A N 1
ATOM 959 C CA . ASP A 1 123 ? -12.628 23.552 4.375 1.00 97.69 123 ASP A CA 1
ATOM 960 C C . ASP A 1 123 ? -12.972 22.104 3.990 1.00 97.69 123 ASP A C 1
ATOM 962 O O . ASP A 1 123 ? -12.314 21.468 3.164 1.00 97.69 123 ASP A O 1
ATOM 966 N N . LEU A 1 124 ? -14.031 21.569 4.604 1.00 97.38 124 LEU A N 1
ATOM 967 C CA . LEU A 1 124 ? -14.424 20.171 4.420 1.00 97.38 124 LEU A CA 1
ATOM 968 C C . LEU A 1 124 ? -15.006 19.915 3.021 1.00 97.38 124 LEU A C 1
ATOM 970 O O . LEU A 1 124 ? -14.922 18.800 2.512 1.00 97.38 124 LEU A O 1
ATOM 974 N N . MET A 1 125 ? -15.614 20.924 2.389 1.00 97.69 125 MET A N 1
ATOM 975 C CA . MET A 1 125 ? -16.130 20.785 1.028 1.00 97.69 125 MET A CA 1
ATOM 976 C C . MET A 1 125 ? -14.981 20.748 0.020 1.00 97.69 125 MET A C 1
ATOM 978 O O . MET A 1 125 ? -14.997 19.907 -0.876 1.00 97.69 125 MET A O 1
ATOM 982 N N . GLU A 1 126 ? -13.972 21.601 0.187 1.00 98.06 126 GLU A N 1
ATOM 983 C CA . GLU A 1 126 ? -12.739 21.581 -0.601 1.00 98.06 126 GLU A CA 1
ATOM 984 C C . GLU A 1 126 ? -12.039 20.221 -0.497 1.00 98.06 126 GLU A C 1
ATOM 986 O O . GLU A 1 126 ? -11.728 19.621 -1.527 1.00 98.06 126 GLU A O 1
ATOM 991 N N . TRP A 1 127 ? -11.899 19.679 0.718 1.00 98.31 127 TRP A N 1
ATOM 992 C CA . TRP A 1 127 ? -11.380 18.325 0.939 1.00 98.31 127 TRP A CA 1
ATOM 993 C C . TRP A 1 127 ? -12.196 17.260 0.189 1.00 98.31 127 TRP A C 1
ATOM 995 O O . TRP A 1 127 ? -11.653 16.474 -0.588 1.00 98.31 127 TRP A O 1
ATOM 1005 N N . LYS A 1 128 ? -13.526 17.262 0.335 1.00 98.38 128 LYS A N 1
ATOM 1006 C CA . LYS A 1 128 ? -14.404 16.320 -0.385 1.00 98.38 128 LYS A CA 1
ATOM 1007 C C . LYS A 1 128 ? -14.253 16.434 -1.895 1.00 98.38 128 LYS A C 1
ATOM 1009 O O . LYS A 1 128 ? -14.236 15.417 -2.592 1.00 98.38 128 LYS A O 1
ATOM 1014 N N . MET A 1 129 ? -14.143 17.655 -2.410 1.00 98.00 129 MET A N 1
ATOM 1015 C CA . MET A 1 129 ? -13.919 17.909 -3.830 1.00 98.00 129 MET A CA 1
ATOM 1016 C C . MET A 1 129 ? -12.551 17.400 -4.286 1.00 98.00 129 MET A C 1
ATOM 1018 O O . MET A 1 129 ? -12.470 16.828 -5.372 1.00 98.00 129 MET A O 1
ATOM 1022 N N . ALA A 1 130 ? -11.508 17.557 -3.469 1.00 98.50 130 ALA A N 1
ATOM 1023 C CA . ALA A 1 130 ? -10.170 17.035 -3.723 1.00 98.50 130 ALA A CA 1
ATOM 1024 C C . ALA A 1 130 ? -10.175 15.510 -3.858 1.00 98.50 130 ALA A C 1
ATOM 1026 O O . ALA A 1 130 ? -9.777 14.991 -4.901 1.00 98.50 130 ALA A O 1
ATOM 1027 N N . VAL A 1 131 ? -10.711 14.800 -2.857 1.00 98.44 131 VAL A N 1
ATOM 1028 C CA . VAL A 1 131 ? -10.866 13.334 -2.887 1.00 98.44 131 VAL A CA 1
ATOM 1029 C C . VAL A 1 131 ? -11.634 12.906 -4.126 1.00 98.44 131 VAL A C 1
ATOM 1031 O O . VAL A 1 131 ? -11.184 12.044 -4.872 1.00 98.44 131 VAL A O 1
ATOM 1034 N N . THR A 1 132 ? -12.780 13.541 -4.367 1.00 97.88 132 THR A N 1
ATOM 1035 C CA . THR A 1 132 ? -13.673 13.197 -5.474 1.00 97.88 132 THR A CA 1
ATOM 1036 C C . THR A 1 132 ? -12.984 13.374 -6.824 1.00 97.88 132 THR A C 1
ATOM 1038 O O . THR A 1 132 ? -13.036 12.484 -7.669 1.00 97.88 132 THR A O 1
ATOM 1041 N N . LYS A 1 133 ? -12.303 14.506 -7.027 1.00 97.69 133 LYS A N 1
ATOM 1042 C CA . LYS A 1 133 ? -11.554 14.802 -8.251 1.00 97.69 133 LYS A CA 1
ATOM 1043 C C . LYS A 1 133 ? -10.422 13.799 -8.471 1.00 97.69 133 LYS A C 1
ATOM 1045 O O . LYS A 1 133 ? -10.268 13.314 -9.588 1.00 97.69 133 LYS A O 1
ATOM 1050 N N . THR A 1 134 ? -9.647 13.500 -7.431 1.00 98.25 134 THR A N 1
ATOM 1051 C CA . THR A 1 134 ? -8.533 12.548 -7.507 1.00 98.25 134 THR A CA 1
ATOM 1052 C C . THR A 1 134 ? -9.039 11.142 -7.805 1.00 98.25 134 THR A C 1
ATOM 1054 O O . THR A 1 134 ? -8.568 10.517 -8.749 1.00 98.25 134 THR A O 1
ATOM 1057 N N . PHE A 1 135 ? -10.050 10.674 -7.072 1.00 98.06 135 PHE A N 1
ATOM 1058 C CA . PHE A 1 135 ? -10.626 9.347 -7.257 1.00 98.06 135 PHE A CA 1
ATOM 1059 C C . PHE A 1 135 ? -11.264 9.165 -8.639 1.00 98.06 135 PHE A C 1
ATOM 1061 O O . PHE A 1 135 ? -11.051 8.135 -9.264 1.00 98.06 135 PHE A O 1
ATOM 1068 N N . TYR A 1 136 ? -12.013 10.140 -9.165 1.00 96.00 136 TYR A N 1
ATOM 1069 C CA . TYR A 1 136 ? -12.632 9.968 -10.486 1.00 96.00 136 TYR A CA 1
ATOM 1070 C C . TYR A 1 136 ? -11.622 9.889 -11.632 1.00 96.00 136 TYR A C 1
ATOM 1072 O O . TYR A 1 136 ? -11.928 9.272 -12.647 1.00 96.00 136 TYR A O 1
ATOM 1080 N N . ALA A 1 137 ? -10.420 10.449 -11.475 1.00 95.56 137 ALA A N 1
ATOM 1081 C CA . ALA A 1 137 ? -9.359 10.252 -12.459 1.00 95.56 137 ALA A CA 1
ATOM 1082 C C . ALA A 1 137 ? -8.867 8.797 -12.504 1.00 95.56 137 ALA A C 1
ATOM 1084 O O . ALA A 1 137 ? -8.294 8.383 -13.505 1.00 95.56 137 ALA A O 1
ATOM 1085 N N . PHE A 1 138 ? -9.097 8.004 -11.450 1.00 96.31 138 PHE A N 1
ATOM 1086 C CA . PHE A 1 138 ? -8.675 6.604 -11.415 1.00 96.31 138 PHE A CA 1
ATOM 1087 C C . PHE A 1 138 ? -9.462 5.746 -12.412 1.00 96.31 138 PHE A C 1
ATOM 1089 O O . PHE A 1 138 ? -8.929 4.750 -12.889 1.00 96.31 138 PHE A O 1
ATOM 1096 N N . ASP A 1 139 ? -10.683 6.150 -12.783 1.00 93.38 139 ASP A N 1
ATOM 1097 C CA . ASP A 1 139 ? -11.514 5.427 -13.757 1.00 93.38 139 ASP A CA 1
ATOM 1098 C C . ASP A 1 139 ? -10.915 5.446 -15.179 1.00 93.38 139 ASP A C 1
ATOM 1100 O O . ASP A 1 139 ? -11.303 4.652 -16.029 1.00 93.38 139 ASP A O 1
ATOM 1104 N N . GLU A 1 140 ? -9.923 6.309 -15.438 1.00 94.81 140 GLU A N 1
ATOM 1105 C CA . GLU A 1 140 ? -9.138 6.306 -16.683 1.00 94.81 140 GLU A CA 1
ATOM 1106 C C . GLU A 1 140 ? -8.133 5.137 -16.755 1.00 94.81 140 GLU A C 1
ATOM 1108 O O . GLU A 1 140 ? -7.535 4.890 -17.805 1.00 94.81 140 GLU A O 1
ATOM 1113 N N . PHE A 1 141 ? -7.938 4.410 -15.651 1.00 97.44 141 PHE A N 1
ATOM 1114 C CA . PHE A 1 141 ? -6.938 3.361 -15.504 1.00 97.44 141 PHE A CA 1
ATOM 1115 C C . PHE A 1 141 ? -7.618 2.019 -15.237 1.00 97.44 141 PHE A C 1
ATOM 1117 O O . PHE A 1 141 ? -8.234 1.833 -14.195 1.00 97.44 141 PHE A O 1
ATOM 1124 N N . GLU A 1 142 ? -7.447 1.044 -16.135 1.00 95.88 142 GLU A N 1
ATOM 1125 C CA . GLU A 1 142 ? -8.141 -0.260 -16.087 1.00 95.88 142 GLU A CA 1
ATOM 1126 C C . GLU A 1 142 ? -8.047 -0.977 -14.725 1.00 95.88 142 GLU A C 1
ATOM 1128 O O . GLU A 1 142 ? -9.003 -1.606 -14.267 1.00 95.88 142 GLU A O 1
ATOM 1133 N N . MET A 1 143 ? -6.900 -0.867 -14.042 1.00 96.75 143 MET A N 1
ATOM 1134 C CA . MET A 1 143 ? -6.701 -1.455 -12.715 1.00 96.75 143 MET A CA 1
ATOM 1135 C C . MET A 1 143 ? -7.529 -0.784 -11.617 1.00 96.75 143 MET A C 1
ATOM 1137 O O . MET A 1 143 ? -7.856 -1.433 -10.629 1.00 96.75 143 MET A O 1
ATOM 1141 N N . PHE A 1 144 ? -7.925 0.471 -11.799 1.00 97.12 144 PHE A N 1
ATOM 1142 C CA . PHE A 1 144 ? -8.736 1.244 -10.864 1.00 97.12 144 PHE A CA 1
ATOM 1143 C C . PHE A 1 144 ? -10.076 1.696 -11.463 1.00 97.12 144 PHE A C 1
ATOM 1145 O O . PHE A 1 144 ? -10.700 2.624 -10.950 1.00 97.12 144 PHE A O 1
ATOM 1152 N N . GLU A 1 145 ? -10.552 1.024 -12.512 1.00 93.81 145 GLU A N 1
ATOM 1153 C CA . GLU A 1 145 ? -11.907 1.229 -13.017 1.00 93.81 145 GLU A CA 1
ATOM 1154 C C . GLU A 1 145 ? -12.937 0.963 -11.918 1.00 93.81 145 GLU A C 1
ATOM 1156 O O . GLU A 1 145 ? -12.827 0.011 -11.133 1.00 93.81 145 GLU A O 1
ATOM 1161 N N . TYR A 1 146 ? -14.013 1.745 -11.908 1.00 91.88 146 TYR A N 1
ATOM 1162 C CA . TYR A 1 146 ? -15.068 1.620 -10.907 1.00 91.88 146 TYR A CA 1
ATOM 1163 C C . TYR A 1 146 ? -15.689 0.209 -10.869 1.00 91.88 146 TYR A C 1
ATOM 1165 O O . TYR A 1 146 ? -16.087 -0.286 -9.811 1.00 91.88 146 TYR A O 1
ATOM 1173 N N . ALA A 1 147 ? -15.737 -0.477 -12.016 1.00 90.75 147 ALA A N 1
ATOM 1174 C CA . ALA A 1 147 ? -16.266 -1.834 -12.141 1.00 90.75 147 ALA A CA 1
ATOM 1175 C C . ALA A 1 147 ? -15.369 -2.917 -11.512 1.00 90.75 147 ALA A C 1
ATOM 1177 O O . ALA A 1 147 ? -15.830 -4.041 -11.291 1.00 90.75 147 ALA A O 1
ATOM 1178 N N . ASN A 1 148 ? -14.104 -2.616 -11.209 1.00 94.12 148 ASN A N 1
ATOM 1179 C CA . ASN A 1 148 ? -13.210 -3.573 -10.577 1.00 94.12 148 ASN A CA 1
ATOM 1180 C C . ASN A 1 148 ? -13.656 -3.832 -9.126 1.00 94.12 148 ASN A C 1
ATOM 1182 O O . ASN A 1 148 ? -13.524 -2.995 -8.234 1.00 94.12 148 ASN A O 1
ATOM 1186 N N . SER A 1 149 ? -14.173 -5.033 -8.874 1.00 91.38 149 SER A N 1
ATOM 1187 C CA . SER A 1 149 ? -14.716 -5.440 -7.576 1.00 91.38 149 SER A CA 1
ATOM 1188 C C . SER A 1 149 ? -13.662 -5.887 -6.559 1.00 91.38 149 SER A C 1
ATOM 1190 O O . SER A 1 149 ? -14.044 -6.313 -5.476 1.00 91.38 149 SER A O 1
ATOM 1192 N N . ARG A 1 150 ? -12.365 -5.855 -6.898 1.00 93.88 150 ARG A N 1
ATOM 1193 C CA . ARG A 1 150 ? -11.256 -6.333 -6.045 1.00 93.88 150 ARG A CA 1
ATOM 1194 C C . ARG A 1 150 ? -10.633 -5.253 -5.168 1.00 93.88 150 ARG A C 1
ATOM 1196 O O . ARG A 1 150 ? -9.673 -5.523 -4.449 1.00 93.88 150 ARG A O 1
ATOM 1203 N N . TYR A 1 151 ? -11.168 -4.040 -5.224 1.00 96.00 151 TYR A N 1
ATOM 1204 C CA . TYR A 1 151 ? -10.793 -2.991 -4.294 1.00 96.00 151 TYR A CA 1
ATOM 1205 C C . TYR A 1 151 ? -11.991 -2.136 -3.892 1.00 96.00 151 TYR A C 1
ATOM 1207 O O . TYR A 1 151 ? -12.965 -2.005 -4.643 1.00 96.00 151 TYR A O 1
ATOM 1215 N N . VAL A 1 152 ? -11.895 -1.540 -2.712 1.00 96.44 152 VAL A N 1
ATOM 1216 C CA . VAL A 1 152 ? -12.777 -0.470 -2.240 1.00 96.44 152 VAL A CA 1
ATOM 1217 C C . VAL A 1 152 ? -11.958 0.799 -2.046 1.00 96.44 152 VAL A C 1
ATOM 1219 O O . VAL A 1 152 ? -10.739 0.743 -1.879 1.00 96.44 152 VAL A O 1
ATOM 1222 N N . ALA A 1 153 ? -12.626 1.945 -2.085 1.00 97.75 153 ALA A N 1
ATOM 1223 C CA . ALA A 1 153 ? -12.009 3.223 -1.777 1.00 97.75 153 ALA A CA 1
ATOM 1224 C C . ALA A 1 153 ? -12.855 3.971 -0.749 1.00 97.75 153 ALA A C 1
ATOM 1226 O O . ALA A 1 153 ? -14.069 4.136 -0.916 1.00 97.75 153 ALA A O 1
ATOM 1227 N N . LEU A 1 154 ? -12.190 4.419 0.305 1.00 97.94 154 LEU A N 1
ATOM 1228 C CA . LEU A 1 154 ? -12.747 5.109 1.457 1.00 97.94 154 LEU A CA 1
ATOM 1229 C C . LEU A 1 154 ? -12.032 6.450 1.628 1.00 97.94 154 LEU A C 1
ATOM 1231 O O . LEU A 1 154 ? -10.920 6.630 1.141 1.00 97.94 154 LEU A O 1
ATOM 1235 N N . TYR A 1 155 ? -12.631 7.386 2.349 1.00 98.44 155 TYR A N 1
ATOM 1236 C CA . TYR A 1 155 ? -11.954 8.605 2.774 1.00 98.44 155 TYR A CA 1
ATOM 1237 C C . TYR A 1 155 ? -12.340 8.976 4.200 1.00 98.44 155 TYR A C 1
ATOM 1239 O O . TYR A 1 155 ? -13.424 8.632 4.679 1.00 98.44 155 TYR A O 1
ATOM 1247 N N . VAL A 1 156 ? -11.440 9.687 4.872 1.00 98.19 156 VAL A N 1
ATOM 1248 C CA . VAL A 1 156 ? -11.677 10.207 6.219 1.00 98.19 156 VAL A CA 1
ATOM 1249 C C . VAL A 1 156 ? -12.338 11.578 6.100 1.00 98.19 156 VAL A C 1
ATOM 1251 O O . VAL A 1 156 ? -11.730 12.532 5.625 1.00 98.19 156 VAL A O 1
ATOM 1254 N N . ASP A 1 157 ? -13.603 11.681 6.498 1.00 97.62 157 ASP A N 1
ATOM 1255 C CA . ASP A 1 157 ? -14.422 12.898 6.446 1.00 97.62 157 ASP A CA 1
ATOM 1256 C C . ASP A 1 157 ? -14.158 13.835 7.639 1.00 97.62 157 ASP A C 1
ATOM 1258 O O . ASP A 1 157 ? -15.073 14.228 8.363 1.00 97.62 157 ASP A O 1
ATOM 1262 N N . GLU A 1 158 ? -12.884 14.154 7.866 1.00 96.06 158 GLU A N 1
ATOM 1263 C CA . GLU A 1 158 ? -12.396 15.050 8.917 1.00 96.06 158 GLU A CA 1
ATOM 1264 C C . GLU A 1 158 ? -11.259 15.930 8.380 1.00 96.06 158 GLU A C 1
ATOM 1266 O O . GLU A 1 158 ? -10.668 15.635 7.340 1.00 96.06 158 GLU A O 1
ATOM 1271 N N . LEU A 1 159 ? -10.968 17.018 9.093 1.00 95.25 159 LEU A N 1
ATOM 1272 C CA . LEU A 1 159 ? -9.849 17.914 8.815 1.00 95.25 159 LEU A CA 1
ATOM 1273 C C . LEU A 1 159 ? -8.852 17.848 9.968 1.00 95.25 159 LEU A C 1
ATOM 1275 O O . LEU A 1 159 ? -9.262 17.806 11.128 1.00 95.25 159 LEU A O 1
ATOM 1279 N N . GLU A 1 160 ? -7.567 17.918 9.642 1.00 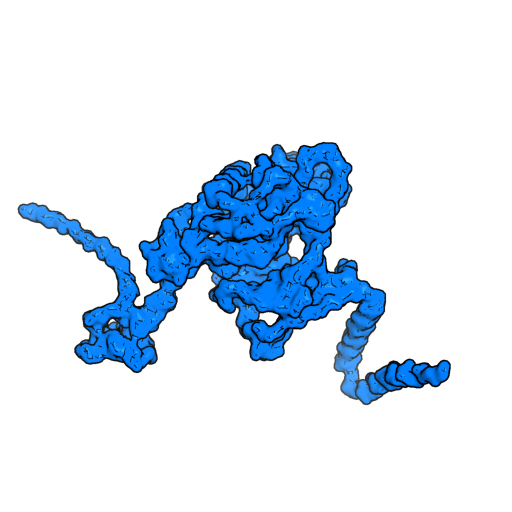94.69 160 GLU A N 1
ATOM 1280 C CA . GLU A 1 160 ? -6.515 18.170 10.625 1.00 94.69 160 GLU A CA 1
ATOM 1281 C C . GLU A 1 160 ? -6.314 19.680 10.808 1.00 94.69 160 GLU A C 1
ATOM 1283 O O . GLU A 1 160 ? -6.511 20.464 9.879 1.00 94.69 160 GLU A O 1
ATOM 1288 N N . GLU A 1 161 ? -5.924 20.100 12.014 1.00 87.81 161 GLU A N 1
ATOM 1289 C CA . GLU A 1 161 ? -5.728 21.525 12.327 1.00 87.81 161 GLU A CA 1
ATOM 1290 C C . GLU A 1 161 ? -4.544 22.140 11.565 1.00 87.81 161 GLU A C 1
ATOM 1292 O O . GLU A 1 161 ? -4.584 23.312 11.189 1.00 87.81 161 GLU A O 1
ATOM 1297 N N . GLU A 1 162 ? -3.496 21.349 11.328 1.00 93.19 162 GLU A N 1
ATOM 1298 C CA . GLU A 1 162 ? -2.272 21.771 10.654 1.00 93.19 162 GLU A CA 1
ATOM 1299 C C . GLU A 1 162 ? -1.932 20.823 9.498 1.00 93.19 162 GLU A C 1
ATOM 1301 O O . GLU A 1 162 ? -2.268 19.636 9.515 1.00 93.19 162 GLU A O 1
ATOM 1306 N N . SER A 1 163 ? -1.235 21.346 8.484 1.00 96.94 163 SER A N 1
ATOM 1307 C CA . SER A 1 163 ? -0.624 20.489 7.467 1.00 96.94 163 SER A CA 1
ATOM 1308 C C . SER A 1 163 ? 0.467 19.636 8.111 1.00 96.94 163 SER A C 1
ATOM 1310 O O . SER A 1 163 ? 1.324 20.139 8.841 1.00 96.94 163 SER A O 1
ATOM 1312 N N . TYR A 1 164 ? 0.443 18.339 7.826 1.00 97.19 164 TYR A N 1
ATOM 1313 C CA . TYR A 1 164 ? 1.468 17.392 8.256 1.00 97.19 164 TYR A CA 1
ATOM 1314 C C . TYR A 1 164 ? 2.325 16.909 7.079 1.00 97.19 164 TYR A C 1
ATOM 1316 O O . TYR A 1 164 ? 3.144 15.999 7.253 1.00 97.19 164 TYR A O 1
ATOM 1324 N N . CYS A 1 165 ? 2.178 17.531 5.905 1.00 97.44 165 CYS A N 1
ATOM 1325 C CA . CYS A 1 165 ? 3.019 17.308 4.738 1.00 97.44 165 CYS A CA 1
ATOM 1326 C C . CYS A 1 165 ? 3.850 18.546 4.395 1.00 97.44 165 CYS A C 1
ATOM 1328 O O . CYS A 1 165 ? 3.471 19.676 4.680 1.00 97.44 165 CYS A O 1
ATOM 1330 N N . ASN A 1 166 ? 5.017 18.336 3.786 1.00 96.00 166 ASN A N 1
ATOM 1331 C CA . ASN A 1 166 ? 5.905 19.414 3.363 1.00 96.00 166 ASN A CA 1
ATOM 1332 C C . ASN A 1 166 ? 6.569 19.081 2.022 1.00 96.00 166 ASN A C 1
ATOM 1334 O O . ASN A 1 166 ? 6.967 17.938 1.783 1.00 96.00 166 ASN A O 1
ATOM 1338 N N . PHE A 1 167 ? 6.712 20.102 1.177 1.00 94.88 167 PHE A N 1
ATOM 1339 C CA . PHE A 1 167 ? 7.497 20.051 -0.058 1.00 94.88 167 PHE A CA 1
ATOM 1340 C C . PHE A 1 167 ? 8.995 20.166 0.225 1.00 94.88 167 PHE A C 1
ATOM 1342 O O . PHE A 1 167 ? 9.425 20.447 1.347 1.00 94.88 167 PHE A O 1
ATOM 1349 N N . GLN A 1 168 ? 9.795 20.030 -0.834 1.00 90.44 168 GLN A N 1
ATOM 1350 C CA . GLN A 1 168 ? 11.244 20.236 -0.791 1.00 90.44 168 GLN A CA 1
ATOM 1351 C C . GLN A 1 168 ? 11.961 19.272 0.150 1.00 90.44 168 GLN A C 1
ATOM 1353 O O . GLN A 1 168 ? 13.054 19.566 0.652 1.00 90.44 168 GLN A O 1
ATOM 1358 N N . CYS A 1 169 ? 11.350 18.115 0.395 1.00 87.25 169 CYS A N 1
ATOM 1359 C CA . CYS A 1 169 ? 11.960 17.091 1.207 1.00 87.25 169 CYS A CA 1
ATOM 1360 C C . CYS A 1 169 ? 13.354 16.784 0.694 1.00 87.25 169 CYS A C 1
ATOM 1362 O O . CYS A 1 169 ? 13.551 16.469 -0.481 1.00 87.25 169 CYS A O 1
ATOM 1364 N N . GLN A 1 170 ? 14.316 16.892 1.611 1.00 81.88 170 GLN A N 1
ATOM 1365 C CA . GLN A 1 170 ? 15.697 16.509 1.362 1.00 81.88 170 GLN A CA 1
ATOM 1366 C C . GLN A 1 170 ? 16.316 17.220 0.139 1.00 81.88 170 GLN A C 1
ATOM 1368 O O . GLN A 1 170 ? 17.199 16.704 -0.543 1.00 81.88 170 GLN A O 1
ATOM 1373 N N . GLY A 1 171 ? 15.850 18.443 -0.123 1.00 82.94 171 GLY A N 1
ATOM 1374 C CA . GLY A 1 171 ? 16.362 19.299 -1.184 1.00 82.94 171 GLY A CA 1
ATOM 1375 C C . GLY A 1 171 ? 15.767 19.041 -2.565 1.00 82.94 171 GLY A C 1
ATOM 1376 O O . GLY A 1 171 ? 16.192 19.719 -3.502 1.00 82.94 171 GLY A O 1
ATOM 1377 N N . VAL A 1 172 ? 14.793 18.132 -2.716 1.00 83.44 172 VAL A N 1
ATOM 1378 C CA . VAL A 1 172 ? 14.104 17.944 -4.000 1.00 83.44 172 VAL A CA 1
ATOM 1379 C C . VAL A 1 172 ? 12.785 18.709 -4.025 1.00 83.44 172 VAL A C 1
ATOM 1381 O O . VAL A 1 172 ? 11.873 18.344 -3.285 1.00 83.44 172 VAL A O 1
ATOM 1384 N N . PRO A 1 173 ? 12.642 19.742 -4.883 1.00 87.81 173 PRO A N 1
ATOM 1385 C CA . PRO A 1 173 ? 11.520 20.676 -4.809 1.00 87.81 173 PRO A CA 1
ATOM 1386 C C . PRO A 1 173 ? 10.134 20.026 -4.834 1.00 87.81 173 PRO A C 1
ATOM 1388 O O . PRO A 1 173 ? 9.270 20.399 -4.051 1.00 87.81 173 PRO A O 1
ATOM 1391 N N . THR A 1 174 ? 9.944 19.028 -5.695 1.00 91.31 174 THR A N 1
ATOM 1392 C CA . THR A 1 174 ? 8.642 18.403 -5.964 1.00 91.31 174 THR A CA 1
ATOM 1393 C C . THR A 1 174 ? 8.354 17.188 -5.082 1.00 91.31 174 THR A C 1
ATOM 1395 O O . THR A 1 174 ? 7.315 16.555 -5.256 1.00 91.31 174 THR A O 1
ATOM 1398 N N . LEU A 1 175 ? 9.257 16.830 -4.160 1.00 91.44 175 LEU A N 1
ATOM 1399 C CA . LEU A 1 175 ? 9.027 15.712 -3.250 1.00 91.44 175 LEU A CA 1
ATOM 1400 C C . LEU A 1 175 ? 8.136 16.143 -2.096 1.00 91.44 175 LEU A C 1
ATOM 1402 O O . LEU A 1 175 ? 8.506 17.031 -1.323 1.00 91.44 175 LEU A O 1
ATOM 1406 N N . LEU A 1 176 ? 6.998 15.467 -1.970 1.00 95.38 176 LEU A N 1
ATOM 1407 C CA . LEU A 1 176 ? 6.018 15.713 -0.924 1.00 95.38 176 LEU A CA 1
ATOM 1408 C C . LEU A 1 176 ? 6.066 14.593 0.118 1.00 95.38 176 LEU A C 1
ATOM 1410 O O . LEU A 1 176 ? 5.550 13.504 -0.130 1.00 95.38 176 LEU A O 1
ATOM 1414 N N . CYS A 1 177 ? 6.624 14.874 1.298 1.00 94.12 177 CYS A N 1
ATOM 1415 C CA . CYS A 1 177 ? 6.595 13.929 2.418 1.00 94.12 177 CYS A CA 1
ATOM 1416 C C . CYS A 1 177 ? 5.564 14.323 3.450 1.00 94.12 177 CYS A C 1
ATOM 1418 O O . CYS A 1 177 ? 5.396 15.502 3.749 1.00 94.12 177 CYS A O 1
ATOM 1420 N N . CYS A 1 178 ? 4.984 13.312 4.081 1.00 95.81 178 CYS A N 1
ATOM 1421 C CA . CYS A 1 178 ? 4.026 13.466 5.159 1.00 95.81 178 CYS A CA 1
ATOM 1422 C C . CYS A 1 178 ? 4.514 12.747 6.417 1.00 95.81 178 CYS A C 1
ATOM 1424 O O . CYS A 1 178 ? 5.303 11.801 6.344 1.00 95.81 178 CYS A O 1
ATOM 1426 N N . GLN A 1 179 ? 4.057 13.201 7.580 1.00 93.50 179 GLN A N 1
ATOM 1427 C CA . GLN A 1 179 ? 4.315 12.511 8.840 1.00 93.50 179 GLN A CA 1
ATOM 1428 C C . GLN A 1 179 ? 3.523 11.194 8.891 1.00 93.50 179 GLN A C 1
ATOM 1430 O O . GLN A 1 179 ? 2.295 11.186 8.777 1.00 93.50 179 GLN A O 1
ATOM 1435 N N . LEU A 1 180 ? 4.240 10.077 9.044 1.00 88.56 180 LEU A N 1
ATOM 1436 C CA . LEU A 1 180 ? 3.677 8.729 8.959 1.00 88.56 180 LEU A CA 1
ATOM 1437 C C . LEU A 1 180 ? 2.647 8.468 10.067 1.00 88.56 180 LEU A C 1
ATOM 1439 O O . LEU A 1 180 ? 1.537 8.022 9.778 1.00 88.56 180 LEU A O 1
ATOM 1443 N N . LYS A 1 181 ? 2.983 8.828 11.309 1.00 86.94 181 LYS A N 1
ATOM 1444 C CA . LYS A 1 181 ? 2.111 8.696 12.480 1.00 86.94 181 LYS A CA 1
ATOM 1445 C C . LYS A 1 181 ? 0.737 9.341 12.278 1.00 86.94 181 LYS A C 1
ATOM 1447 O O . LYS A 1 181 ? -0.282 8.700 12.520 1.00 86.94 181 LYS A O 1
ATOM 1452 N N . GLN A 1 182 ? 0.695 10.579 11.788 1.00 92.94 182 GLN A N 1
ATOM 1453 C CA . GLN A 1 182 ? -0.544 11.321 11.535 1.00 92.94 182 GLN A CA 1
ATOM 1454 C C . GLN A 1 182 ? -1.353 10.681 10.405 1.00 92.94 182 GLN A C 1
ATOM 1456 O O . GLN A 1 182 ? -2.546 10.426 10.570 1.00 92.94 182 GLN A O 1
ATOM 1461 N N . MET A 1 183 ? -0.700 10.343 9.288 1.00 94.25 183 MET A N 1
ATOM 1462 C CA . MET A 1 183 ? -1.346 9.650 8.169 1.00 94.25 183 MET A CA 1
ATOM 1463 C C . MET A 1 183 ? -2.021 8.346 8.621 1.00 94.25 183 MET A C 1
ATOM 1465 O O . MET A 1 183 ? -3.165 8.073 8.247 1.00 94.25 183 MET A O 1
ATOM 1469 N N . ARG A 1 184 ? -1.347 7.547 9.453 1.00 89.56 184 ARG A N 1
ATOM 1470 C CA . ARG A 1 184 ? -1.880 6.267 9.937 1.00 89.56 184 ARG A CA 1
ATOM 1471 C C . ARG A 1 184 ? -2.978 6.441 10.969 1.00 89.56 184 ARG A C 1
ATOM 1473 O O . ARG A 1 184 ? -3.984 5.746 10.884 1.00 89.56 184 ARG A O 1
ATOM 1480 N N . ALA A 1 185 ? -2.838 7.405 11.879 1.00 90.31 185 ALA A N 1
ATOM 1481 C CA . ALA A 1 185 ? -3.898 7.755 12.820 1.00 90.31 185 ALA A CA 1
ATOM 1482 C C . ALA A 1 185 ? -5.198 8.124 12.089 1.00 90.31 185 ALA A C 1
ATOM 1484 O O . ALA A 1 185 ? -6.275 7.695 12.497 1.00 90.31 185 ALA A O 1
ATOM 1485 N N . LEU A 1 186 ? -5.104 8.855 10.973 1.00 94.44 186 LEU A N 1
ATOM 1486 C CA . LEU A 1 186 ? -6.247 9.127 10.103 1.00 94.44 186 LEU A CA 1
ATOM 1487 C C . LEU A 1 186 ? -6.746 7.859 9.409 1.00 94.44 186 LEU A C 1
ATOM 1489 O O . LEU A 1 186 ? -7.932 7.553 9.476 1.00 94.44 186 LEU A O 1
ATOM 1493 N N . THR A 1 187 ? -5.852 7.098 8.781 1.00 94.19 187 THR A N 1
ATOM 1494 C CA . THR A 1 187 ? -6.199 5.870 8.048 1.00 94.19 187 THR A CA 1
ATOM 1495 C C . THR A 1 187 ? -6.958 4.874 8.929 1.00 94.19 187 THR A C 1
ATOM 1497 O O . THR A 1 187 ? -7.995 4.351 8.520 1.00 94.19 187 THR A O 1
ATOM 1500 N N . ASN A 1 188 ? -6.514 4.679 10.172 1.00 90.25 188 ASN A N 1
ATOM 1501 C CA . ASN A 1 188 ? -7.111 3.759 11.143 1.00 90.25 188 ASN A CA 1
ATOM 1502 C C . ASN A 1 188 ? -8.526 4.165 11.582 1.00 90.25 188 ASN A C 1
ATOM 1504 O O . ASN A 1 188 ? -9.276 3.333 12.087 1.00 90.25 188 ASN A O 1
ATOM 1508 N N . LYS A 1 189 ? -8.966 5.399 11.296 1.00 92.38 189 LYS A N 1
ATOM 1509 C CA . LYS A 1 189 ? -10.380 5.786 11.442 1.00 92.38 189 LYS A CA 1
ATOM 1510 C C . LYS A 1 189 ? -11.289 5.088 10.430 1.00 92.38 189 LYS A C 1
ATOM 1512 O O . LYS A 1 189 ? -12.507 5.166 10.588 1.00 92.38 189 LYS A O 1
ATOM 1517 N N . CYS A 1 190 ? -10.739 4.435 9.403 1.00 92.88 190 CYS A N 1
ATOM 1518 C CA . CYS A 1 190 ? -11.492 3.758 8.349 1.00 92.88 190 CYS A CA 1
ATOM 1519 C C . CYS A 1 190 ? -11.410 2.233 8.360 1.00 92.88 190 CYS A C 1
ATOM 1521 O O . CYS A 1 190 ? -12.378 1.573 7.979 1.00 92.88 190 CYS A O 1
ATOM 1523 N N . ILE A 1 191 ? -10.280 1.671 8.768 1.00 87.19 191 ILE A N 1
ATOM 1524 C CA . ILE A 1 191 ? -9.942 0.270 8.505 1.00 87.19 191 ILE A CA 1
ATOM 1525 C C . ILE A 1 191 ? -9.690 -0.500 9.800 1.00 87.19 191 ILE A C 1
ATOM 1527 O O . ILE A 1 191 ? -9.276 0.100 10.792 1.00 87.19 191 ILE A O 1
ATOM 1531 N N . PRO A 1 192 ? -9.905 -1.825 9.814 1.00 73.19 192 PRO A N 1
ATOM 1532 C CA . PRO A 1 192 ? -9.347 -2.651 10.869 1.00 73.19 192 PRO A CA 1
ATOM 1533 C C . PRO A 1 192 ? -7.825 -2.788 10.683 1.00 73.19 192 PRO A C 1
ATOM 1535 O O . PRO A 1 192 ? -7.336 -2.739 9.545 1.00 73.19 192 PRO A O 1
ATOM 1538 N N . PRO A 1 193 ? -7.076 -3.045 11.769 1.00 64.25 193 PRO A N 1
ATOM 1539 C CA . PRO A 1 193 ? -5.685 -3.464 11.671 1.00 64.25 193 PRO A CA 1
ATOM 1540 C C . PRO A 1 193 ? -5.545 -4.662 10.731 1.00 64.25 193 PRO A C 1
ATOM 1542 O O . PRO A 1 193 ? -6.247 -5.664 10.858 1.00 64.25 193 PRO A O 1
ATOM 1545 N N . GLY A 1 194 ? -4.614 -4.564 9.785 1.00 65.75 194 GLY A N 1
ATOM 1546 C CA . GLY A 1 194 ? -4.241 -5.673 8.913 1.00 65.75 194 GLY A CA 1
ATOM 1547 C C . GLY A 1 194 ? -5.020 -5.885 7.621 1.00 65.75 194 GLY A C 1
ATOM 1548 O O . GLY A 1 194 ? -4.698 -6.833 6.906 1.00 65.75 194 GLY A O 1
ATOM 1549 N N . ALA A 1 195 ? -5.944 -4.995 7.262 1.00 80.06 195 ALA A N 1
ATOM 1550 C CA . ALA A 1 195 ? -6.449 -4.935 5.891 1.00 80.06 195 ALA A CA 1
ATOM 1551 C C . ALA A 1 195 ? -5.313 -4.618 4.887 1.00 80.06 195 ALA A C 1
ATOM 1553 O O . ALA A 1 195 ? -4.350 -3.926 5.230 1.00 80.06 195 ALA A O 1
ATOM 1554 N N . ASN A 1 196 ? -5.426 -5.083 3.632 1.00 87.12 196 ASN A N 1
ATOM 1555 C CA . ASN A 1 196 ? -4.468 -4.727 2.573 1.00 87.12 196 ASN A CA 1
ATOM 1556 C C . ASN A 1 196 ? -4.700 -3.277 2.133 1.00 87.12 196 ASN A C 1
ATOM 1558 O O . ASN A 1 196 ? -5.415 -3.010 1.162 1.00 87.12 196 ASN A O 1
ATOM 1562 N N . VAL A 1 197 ? -4.129 -2.343 2.884 1.00 92.44 197 VAL A N 1
ATOM 1563 C CA . VAL A 1 197 ? -4.403 -0.918 2.731 1.00 92.44 197 VAL A CA 1
ATOM 1564 C C . VAL A 1 197 ? -3.269 -0.202 2.032 1.00 92.44 197 VAL A C 1
ATOM 1566 O O . VAL A 1 197 ? -2.097 -0.466 2.290 1.00 92.44 197 VAL A O 1
ATOM 1569 N N . ASN A 1 198 ? -3.645 0.744 1.179 1.00 96.06 198 ASN A N 1
ATOM 1570 C CA . ASN A 1 198 ? -2.757 1.795 0.720 1.00 96.06 198 ASN A CA 1
ATOM 1571 C C . ASN A 1 198 ? -3.418 3.157 0.956 1.00 96.06 198 ASN A C 1
ATOM 1573 O O . ASN A 1 198 ? -4.591 3.352 0.617 1.00 96.06 198 ASN A O 1
ATOM 1577 N N . THR A 1 199 ? -2.681 4.084 1.559 1.00 97.94 199 THR A N 1
ATOM 1578 C CA . THR A 1 199 ? -3.188 5.412 1.897 1.00 97.94 199 THR A CA 1
ATOM 1579 C C . THR A 1 199 ? -2.747 6.435 0.864 1.00 97.94 199 THR A C 1
ATOM 1581 O O . THR A 1 199 ? -1.563 6.570 0.564 1.00 97.94 199 THR A O 1
ATOM 1584 N N . ILE A 1 200 ? -3.704 7.215 0.370 1.00 98.69 200 ILE A N 1
ATOM 1585 C CA . ILE A 1 200 ? -3.471 8.350 -0.511 1.00 98.69 200 ILE A CA 1
ATOM 1586 C C . ILE A 1 200 ? -3.602 9.628 0.315 1.00 98.69 200 ILE A C 1
ATOM 1588 O O . ILE A 1 200 ? -4.696 9.977 0.764 1.00 98.69 200 ILE A O 1
ATOM 1592 N N . VAL A 1 201 ? -2.493 10.338 0.502 1.00 98.69 201 VAL A N 1
ATOM 1593 C CA . VAL A 1 201 ? -2.478 11.649 1.156 1.00 98.69 201 VAL A CA 1
ATOM 1594 C C . VAL A 1 201 ? -2.566 12.739 0.097 1.00 98.69 201 VAL A C 1
ATOM 1596 O O . VAL A 1 201 ? -1.738 12.785 -0.813 1.00 98.69 201 VAL A O 1
ATOM 1599 N N . ILE A 1 202 ? -3.548 13.628 0.221 1.00 98.75 202 ILE A N 1
ATOM 1600 C CA . ILE A 1 202 ? -3.648 14.821 -0.624 1.00 98.75 202 ILE A CA 1
ATOM 1601 C C . ILE A 1 202 ? -3.241 16.030 0.217 1.00 98.75 202 ILE A C 1
ATOM 1603 O O . ILE A 1 202 ? -3.838 16.283 1.261 1.00 98.75 202 ILE A O 1
ATOM 1607 N N . GLU A 1 203 ? -2.240 16.778 -0.234 1.00 98.62 203 GLU A N 1
ATOM 1608 C CA . GLU A 1 203 ? -1.852 18.060 0.357 1.00 98.62 203 GLU A CA 1
ATOM 1609 C C . GLU A 1 203 ? -2.626 19.203 -0.299 1.00 98.62 203 GLU A C 1
ATOM 1611 O O . GLU A 1 203 ? -2.653 19.327 -1.530 1.00 98.62 203 GLU A O 1
ATOM 1616 N N . ASN A 1 204 ? -3.202 20.081 0.523 1.00 98.19 204 ASN A N 1
ATOM 1617 C CA . ASN A 1 204 ? -3.912 21.276 0.081 1.00 98.19 204 ASN A CA 1
ATOM 1618 C C . ASN A 1 204 ? -2.956 22.380 -0.408 1.00 98.19 204 ASN A C 1
ATOM 1620 O O . ASN A 1 204 ? -2.816 23.444 0.195 1.00 98.19 204 ASN A O 1
ATOM 1624 N N . SER A 1 205 ? -2.273 22.115 -1.518 1.00 97.69 205 SER A N 1
ATOM 1625 C CA . SER A 1 205 ? -1.366 23.045 -2.185 1.00 97.69 205 SER A CA 1
ATOM 1626 C C . SER A 1 205 ? -1.466 22.893 -3.698 1.00 97.69 205 SER A C 1
ATOM 1628 O O . SER A 1 205 ? -1.504 21.781 -4.221 1.00 97.69 205 SER A O 1
ATOM 1630 N N . GLU A 1 206 ? -1.469 24.010 -4.424 1.00 97.38 206 GLU A N 1
ATOM 1631 C CA . GLU A 1 206 ? -1.424 24.002 -5.891 1.00 97.38 206 GLU A CA 1
ATOM 1632 C C . GLU A 1 206 ? -0.017 23.705 -6.449 1.00 97.38 206 GLU A C 1
ATOM 1634 O O . GLU A 1 206 ? 0.132 23.540 -7.661 1.00 97.38 206 GLU A O 1
ATOM 1639 N N . GLU A 1 207 ? 1.019 23.639 -5.605 1.00 96.81 207 GLU A N 1
ATOM 1640 C CA . GLU A 1 207 ? 2.390 23.303 -6.011 1.00 96.81 207 GLU A CA 1
ATOM 1641 C C . GLU A 1 207 ? 2.479 21.867 -6.548 1.00 96.81 207 GLU A C 1
ATOM 1643 O O . GLU A 1 207 ? 1.859 20.955 -6.009 1.00 96.81 207 GLU A O 1
ATOM 1648 N N . TYR A 1 208 ? 3.237 21.643 -7.626 1.00 95.69 208 TYR A N 1
ATOM 1649 C CA . TYR A 1 208 ? 3.412 20.304 -8.196 1.00 95.69 208 TYR A CA 1
ATOM 1650 C C . TYR A 1 208 ? 4.288 19.433 -7.294 1.00 95.69 208 TYR A C 1
ATOM 1652 O O . TYR A 1 208 ? 5.458 19.748 -7.078 1.00 95.69 208 TYR A O 1
ATOM 1660 N N . GLY A 1 209 ? 3.751 18.306 -6.835 1.00 94.62 209 GLY A N 1
ATOM 1661 C CA . GLY A 1 209 ? 4.545 17.310 -6.135 1.00 94.62 209 GLY A CA 1
ATOM 1662 C C . GLY A 1 209 ? 3.756 16.082 -5.713 1.00 94.62 209 GLY A C 1
ATOM 1663 O O . GLY A 1 209 ? 2.528 16.046 -5.792 1.00 94.62 209 GLY A O 1
ATOM 1664 N N . GLY A 1 210 ? 4.509 15.082 -5.283 1.00 96.31 210 GLY A N 1
ATOM 1665 C CA . GLY A 1 210 ? 4.025 13.773 -4.868 1.00 96.31 210 GLY A CA 1
ATOM 1666 C C . GLY A 1 210 ? 5.190 12.878 -4.461 1.00 96.31 210 GLY A C 1
ATOM 1667 O O . GLY A 1 210 ? 6.346 13.317 -4.454 1.00 96.31 210 GLY A O 1
ATOM 1668 N N . GLY A 1 211 ? 4.873 11.639 -4.112 1.00 94.31 211 GLY A N 1
ATOM 1669 C CA . GLY A 1 211 ? 5.843 10.603 -3.787 1.00 94.31 211 GLY A CA 1
ATOM 1670 C C . GLY A 1 211 ? 5.180 9.267 -3.457 1.00 94.31 211 GLY A C 1
ATOM 1671 O O . GLY A 1 211 ? 4.147 9.206 -2.782 1.00 94.31 211 GLY A O 1
ATOM 1672 N N . GLY A 1 212 ? 5.788 8.191 -3.942 1.00 95.06 212 GLY A N 1
ATOM 1673 C CA . GLY A 1 212 ? 5.344 6.817 -3.779 1.00 95.06 212 GLY A CA 1
ATOM 1674 C C . GLY A 1 212 ? 6.223 6.102 -2.767 1.00 95.06 212 GLY A C 1
ATOM 1675 O O . GLY A 1 212 ? 7.363 5.739 -3.045 1.00 95.06 212 GLY A O 1
ATOM 1676 N N . TYR A 1 213 ? 5.684 5.874 -1.577 1.00 91.19 213 TYR A N 1
ATOM 1677 C CA . TYR A 1 213 ? 6.396 5.287 -0.450 1.00 91.19 213 TYR A CA 1
ATOM 1678 C C . TYR A 1 213 ? 5.972 3.837 -0.312 1.00 91.19 213 TYR A C 1
ATOM 1680 O O . TYR A 1 213 ? 5.033 3.505 0.422 1.00 91.19 213 TYR A O 1
ATOM 1688 N N . PHE A 1 214 ? 6.652 2.968 -1.060 1.00 86.50 214 PHE A N 1
ATOM 1689 C CA . PHE A 1 214 ? 6.295 1.557 -1.083 1.00 86.50 214 PHE A CA 1
ATOM 1690 C C . PHE A 1 214 ? 6.348 0.937 0.301 1.00 86.50 214 PHE A C 1
ATOM 1692 O O . PHE A 1 214 ? 5.420 0.225 0.637 1.00 86.50 214 PHE A O 1
ATOM 1699 N N . GLU A 1 215 ? 7.318 1.262 1.155 1.00 81.31 215 GLU A N 1
ATOM 1700 C CA . GLU A 1 215 ? 7.420 0.697 2.508 1.00 81.31 215 GLU A CA 1
ATOM 1701 C C . GLU A 1 215 ? 6.290 1.152 3.425 1.00 81.31 215 GLU A C 1
ATOM 1703 O O . GLU A 1 215 ? 5.751 0.348 4.182 1.00 81.31 215 GLU A O 1
ATOM 1708 N N . ALA A 1 216 ? 5.858 2.401 3.277 1.00 86.56 216 ALA A N 1
ATOM 1709 C CA . ALA A 1 216 ? 4.793 2.989 4.073 1.00 86.56 216 ALA A CA 1
ATOM 1710 C C . ALA A 1 216 ? 3.374 2.652 3.582 1.00 86.56 216 ALA A C 1
ATOM 1712 O O . ALA A 1 216 ? 2.421 3.079 4.231 1.00 86.56 216 ALA A O 1
ATOM 1713 N N . ASN A 1 217 ? 3.221 1.939 2.453 1.00 92.06 217 ASN A N 1
ATOM 1714 C CA . ASN A 1 217 ? 1.940 1.784 1.746 1.00 92.06 217 ASN A CA 1
ATOM 1715 C C . ASN A 1 217 ? 1.249 3.141 1.534 1.00 92.06 217 ASN A C 1
ATOM 1717 O O . ASN A 1 217 ? 0.052 3.290 1.779 1.00 92.06 217 ASN A O 1
ATOM 1721 N N . MET A 1 218 ? 2.031 4.150 1.148 1.00 95.44 218 MET A N 1
ATOM 1722 C CA . MET A 1 218 ? 1.574 5.532 1.074 1.00 95.44 218 MET A CA 1
ATOM 1723 C C . MET A 1 218 ? 1.889 6.118 -0.296 1.00 95.44 218 MET A C 1
ATOM 1725 O O . MET A 1 218 ? 3.011 6.020 -0.785 1.00 95.44 218 MET A O 1
ATOM 1729 N N . ALA A 1 219 ? 0.897 6.756 -0.898 1.00 97.94 219 ALA A N 1
ATOM 1730 C CA . ALA A 1 219 ? 1.048 7.629 -2.051 1.00 97.94 219 ALA A CA 1
ATOM 1731 C C . ALA A 1 219 ? 0.711 9.059 -1.620 1.00 97.94 219 ALA A C 1
ATOM 1733 O O . ALA A 1 219 ? -0.296 9.282 -0.948 1.00 97.94 219 ALA A O 1
ATOM 1734 N N . THR A 1 220 ? 1.532 10.035 -1.992 1.00 98.44 220 THR A N 1
ATOM 1735 C CA . THR A 1 220 ? 1.259 11.452 -1.727 1.00 98.44 220 THR A CA 1
ATOM 1736 C C . THR A 1 220 ? 1.034 12.199 -3.033 1.00 98.44 220 THR A C 1
ATOM 1738 O O . THR A 1 220 ? 1.634 11.902 -4.064 1.00 98.44 220 THR A O 1
ATOM 1741 N N . THR A 1 221 ? 0.140 13.178 -3.000 1.00 98.50 221 THR A N 1
ATOM 1742 C CA . THR A 1 221 ? -0.125 14.073 -4.124 1.00 98.50 221 THR A CA 1
ATOM 1743 C C . THR A 1 221 ? -0.563 15.438 -3.609 1.00 98.50 221 THR A C 1
ATOM 1745 O O . THR A 1 221 ? -0.947 15.579 -2.448 1.00 98.50 221 THR A O 1
ATOM 1748 N N . SER A 1 222 ? -0.541 16.450 -4.465 1.00 98.31 222 SER A N 1
ATOM 1749 C CA . SER A 1 222 ? -1.042 17.788 -4.158 1.00 98.31 222 SER A CA 1
ATOM 1750 C C . SER A 1 222 ? -2.331 18.121 -4.920 1.00 98.31 222 SER A C 1
ATOM 1752 O O . SER A 1 222 ? -2.806 17.363 -5.770 1.00 98.31 222 SER A O 1
ATOM 1754 N N . MET A 1 223 ? -2.882 19.308 -4.667 1.00 98.12 223 MET A N 1
ATOM 1755 C CA . MET A 1 223 ? -4.028 19.864 -5.395 1.00 98.12 223 MET A CA 1
ATOM 1756 C C . MET A 1 223 ? -3.680 20.406 -6.790 1.00 98.12 223 MET A C 1
ATOM 1758 O O . MET A 1 223 ? -4.562 20.920 -7.493 1.00 98.12 223 MET A O 1
ATOM 1762 N N . HIS A 1 224 ? -2.427 20.268 -7.239 1.00 98.00 224 HIS A N 1
ATOM 1763 C CA . HIS A 1 224 ? -2.012 20.655 -8.585 1.00 98.00 224 HIS A CA 1
ATOM 1764 C C . HIS A 1 224 ? -2.903 20.007 -9.664 1.00 98.00 224 HIS A C 1
ATOM 1766 O O . HIS A 1 224 ? -3.490 18.939 -9.491 1.00 98.00 224 HIS A O 1
ATOM 1772 N N . LYS A 1 225 ? -3.000 20.632 -10.845 1.00 96.81 225 LYS A N 1
ATOM 1773 C CA . LYS A 1 225 ? -3.873 20.154 -11.938 1.00 96.81 225 LYS A CA 1
ATOM 1774 C C . LYS A 1 225 ? -3.594 18.709 -12.387 1.00 96.81 225 LYS A C 1
ATOM 1776 O O . LYS A 1 225 ? -4.516 18.061 -12.860 1.00 96.81 225 LYS A O 1
ATOM 1781 N N . LEU A 1 226 ? -2.348 18.246 -12.243 1.00 96.31 226 LEU A N 1
ATOM 1782 C CA . LEU A 1 226 ? -1.906 16.870 -12.531 1.00 96.31 226 LEU A CA 1
ATOM 1783 C C . LEU A 1 226 ? -1.875 15.969 -11.287 1.00 96.31 226 LEU A C 1
ATOM 1785 O O . LEU A 1 226 ? -1.504 14.808 -11.395 1.00 96.31 226 LEU A O 1
ATOM 1789 N N . GLY A 1 227 ? -2.239 16.497 -10.116 1.00 97.38 227 GLY A N 1
ATOM 1790 C CA . GLY A 1 227 ? -2.284 15.758 -8.855 1.00 97.38 227 GLY A CA 1
ATOM 1791 C C . GLY A 1 227 ? -3.047 14.430 -8.946 1.00 97.38 227 GLY A C 1
ATOM 1792 O O . GLY A 1 227 ? -2.547 13.429 -8.437 1.00 97.38 227 GLY A O 1
ATOM 1793 N N . PRO A 1 228 ? -4.192 14.352 -9.655 1.00 97.56 228 PRO A N 1
ATOM 1794 C CA . PRO A 1 228 ? -4.883 13.081 -9.852 1.00 97.56 228 PRO A CA 1
ATOM 1795 C C . PRO A 1 228 ? -4.049 12.014 -10.579 1.00 97.56 228 PRO A C 1
ATOM 1797 O O . PRO A 1 228 ? -3.985 10.880 -10.116 1.00 97.56 228 PRO A O 1
ATOM 1800 N N . GLN A 1 229 ? -3.360 12.367 -11.670 1.00 97.50 229 GLN A N 1
ATOM 1801 C CA . GLN A 1 229 ? -2.463 11.443 -12.377 1.00 97.50 229 GLN A CA 1
ATOM 1802 C C . GLN A 1 229 ? -1.233 11.092 -11.535 1.00 97.50 229 GLN A C 1
ATOM 1804 O O . GLN A 1 229 ? -0.828 9.934 -11.504 1.00 97.50 229 GLN A O 1
ATOM 1809 N N . VAL A 1 230 ? -0.669 12.069 -10.817 1.00 97.69 230 VAL A N 1
ATOM 1810 C CA . VAL A 1 230 ? 0.436 11.831 -9.876 1.00 97.69 230 VAL A CA 1
ATOM 1811 C C . VAL A 1 230 ? 0.011 10.817 -8.816 1.00 97.69 230 VAL A C 1
ATOM 1813 O O . VAL A 1 230 ? 0.728 9.857 -8.592 1.00 97.69 230 VAL A O 1
ATOM 1816 N N . ALA A 1 231 ? -1.191 10.930 -8.243 1.00 98.19 231 ALA A N 1
ATOM 1817 C CA . ALA A 1 231 ? -1.680 9.967 -7.254 1.00 98.19 231 ALA A CA 1
ATOM 1818 C C . ALA A 1 231 ? -1.702 8.526 -7.789 1.00 98.19 231 ALA A C 1
ATOM 1820 O O . ALA A 1 231 ? -1.350 7.598 -7.066 1.00 98.19 231 ALA A O 1
ATOM 1821 N N . VAL A 1 232 ? -2.080 8.335 -9.058 1.00 98.06 232 VAL A N 1
ATOM 1822 C CA . VAL A 1 232 ? -2.043 7.018 -9.710 1.00 98.06 232 VAL A CA 1
ATOM 1823 C C . VAL A 1 232 ? -0.605 6.546 -9.927 1.00 98.06 232 VAL A C 1
ATOM 1825 O O . VAL A 1 232 ? -0.312 5.384 -9.656 1.00 98.06 232 VAL A O 1
ATOM 1828 N N . HIS A 1 233 ? 0.294 7.430 -10.370 1.00 97.56 233 HIS A N 1
ATOM 1829 C CA . HIS A 1 233 ? 1.724 7.128 -10.544 1.00 97.56 233 HIS A CA 1
ATOM 1830 C C . HIS A 1 233 ? 2.345 6.670 -9.223 1.00 97.56 233 HIS A C 1
ATOM 1832 O O . HIS A 1 233 ? 2.941 5.598 -9.144 1.00 97.56 233 HIS A O 1
ATOM 1838 N N . GLU A 1 234 ? 2.097 7.414 -8.148 1.00 97.44 234 GLU A N 1
ATOM 1839 C CA . GLU A 1 234 ? 2.610 7.079 -6.822 1.00 97.44 234 GLU A CA 1
ATOM 1840 C C . GLU A 1 234 ? 1.981 5.807 -6.244 1.00 97.44 234 GLU A C 1
ATOM 1842 O O . GLU A 1 234 ? 2.662 5.039 -5.563 1.00 97.44 234 GLU A O 1
ATOM 1847 N N . LEU A 1 235 ? 0.713 5.516 -6.557 1.00 97.62 235 LEU A N 1
ATOM 1848 C CA . LEU A 1 235 ? 0.100 4.223 -6.238 1.00 97.62 235 LEU A CA 1
ATOM 1849 C C . LEU A 1 235 ? 0.751 3.068 -7.004 1.00 97.62 235 LEU A C 1
ATOM 1851 O O . LEU A 1 235 ? 0.859 1.963 -6.472 1.00 97.62 235 LEU A O 1
ATOM 1855 N N . MET A 1 236 ? 1.211 3.284 -8.236 1.00 97.12 236 MET A N 1
ATOM 1856 C CA . MET A 1 236 ? 1.926 2.246 -8.981 1.00 97.12 236 MET A CA 1
ATOM 1857 C C . MET A 1 236 ? 3.258 1.871 -8.323 1.00 97.12 236 MET A C 1
ATOM 1859 O O . MET A 1 236 ? 3.636 0.698 -8.361 1.00 97.12 236 MET A O 1
ATOM 1863 N N . HIS A 1 237 ? 3.912 2.809 -7.638 1.00 95.12 237 HIS A N 1
ATOM 1864 C CA . HIS A 1 237 ? 5.026 2.493 -6.747 1.00 95.12 237 HIS A CA 1
ATOM 1865 C C . HIS A 1 237 ? 4.551 1.815 -5.465 1.00 95.12 237 HIS A C 1
ATOM 1867 O O . HIS A 1 237 ? 5.028 0.732 -5.123 1.00 95.12 237 HIS A O 1
ATOM 1873 N N . SER A 1 238 ? 3.614 2.441 -4.749 1.00 95.44 238 SER A N 1
ATOM 1874 C CA . SER A 1 238 ? 3.345 2.069 -3.363 1.00 95.44 238 SER A CA 1
ATOM 1875 C C . SER A 1 238 ? 2.504 0.803 -3.204 1.00 95.44 238 SER A C 1
ATOM 1877 O O . SER A 1 238 ? 2.638 0.105 -2.202 1.00 95.44 238 SER A O 1
ATOM 1879 N N . LEU A 1 239 ? 1.649 0.496 -4.183 1.00 95.69 239 LEU A N 1
ATOM 1880 C CA . LEU A 1 239 ? 0.781 -0.681 -4.193 1.00 95.69 239 LEU A CA 1
ATOM 1881 C C . LEU A 1 239 ? 1.300 -1.783 -5.123 1.00 95.69 239 LEU A C 1
ATOM 1883 O O . LEU A 1 239 ? 1.269 -2.957 -4.759 1.00 95.69 239 LEU A O 1
ATOM 1887 N N . PHE A 1 240 ? 1.748 -1.420 -6.329 1.00 95.94 240 PHE A N 1
ATOM 1888 C CA . PHE A 1 240 ? 2.130 -2.388 -7.367 1.00 95.94 240 PHE A CA 1
ATOM 1889 C C . PHE A 1 240 ? 3.645 -2.614 -7.485 1.00 95.94 240 PHE A C 1
ATOM 1891 O O . PHE A 1 240 ? 4.066 -3.452 -8.283 1.00 95.94 240 PHE A O 1
ATOM 1898 N N . GLU A 1 241 ? 4.474 -1.922 -6.697 1.00 93.12 241 GLU A N 1
ATOM 1899 C CA . GLU A 1 241 ? 5.941 -2.054 -6.700 1.00 93.12 241 GLU A CA 1
ATOM 1900 C C . GLU A 1 241 ? 6.586 -1.930 -8.090 1.00 93.12 241 GLU A C 1
ATOM 1902 O O . GLU A 1 241 ? 7.555 -2.624 -8.433 1.00 93.12 241 GLU A O 1
ATOM 1907 N N . LEU A 1 242 ? 6.027 -1.058 -8.923 1.00 95.12 242 LEU A N 1
ATOM 1908 C CA . LEU A 1 242 ? 6.602 -0.735 -10.218 1.00 95.12 242 LEU A CA 1
ATOM 1909 C C . LEU A 1 242 ? 7.695 0.314 -10.038 1.00 95.12 242 LEU A C 1
ATOM 1911 O O . LEU A 1 242 ? 7.608 1.185 -9.180 1.00 95.12 242 LEU A O 1
ATOM 1915 N N . ALA A 1 243 ? 8.749 0.206 -10.835 1.00 94.62 243 ALA A N 1
ATOM 1916 C CA . ALA A 1 243 ? 9.816 1.190 -10.878 1.00 94.62 243 ALA A CA 1
ATOM 1917 C C . ALA A 1 243 ? 9.459 2.344 -11.812 1.00 94.62 243 ALA A C 1
ATOM 1919 O O . ALA A 1 243 ? 8.724 2.168 -12.786 1.00 94.62 243 ALA A O 1
ATOM 1920 N N . ASP A 1 244 ? 10.083 3.491 -11.569 1.00 93.19 244 ASP A N 1
ATOM 1921 C CA . ASP A 1 244 ? 10.153 4.561 -12.552 1.00 93.19 244 ASP A CA 1
ATOM 1922 C C . ASP A 1 244 ? 10.967 4.129 -13.771 1.00 93.19 244 ASP A C 1
ATOM 1924 O O . ASP A 1 244 ? 12.116 3.676 -13.665 1.00 93.19 244 ASP A O 1
ATOM 1928 N N . GLU A 1 245 ? 10.389 4.341 -14.949 1.00 93.69 245 GLU A N 1
ATOM 1929 C CA . GLU A 1 245 ? 10.964 3.906 -16.223 1.00 93.69 245 GLU A CA 1
ATOM 1930 C C . GLU A 1 245 ? 11.837 4.978 -16.881 1.00 93.69 245 GLU A C 1
ATOM 1932 O O . GLU A 1 245 ? 12.570 4.699 -17.834 1.00 93.69 245 GLU A O 1
ATOM 1937 N N . TYR A 1 246 ? 11.824 6.209 -16.368 1.00 87.69 246 TYR A N 1
ATOM 1938 C CA . TYR A 1 246 ? 12.694 7.267 -16.865 1.00 87.69 246 TYR A CA 1
ATOM 1939 C C . TYR A 1 246 ? 14.175 6.992 -16.547 1.00 87.69 246 TYR A C 1
ATOM 1941 O O . TYR A 1 246 ? 14.539 6.313 -15.589 1.00 87.69 246 TYR A O 1
ATOM 1949 N N . THR A 1 247 ? 15.082 7.526 -17.369 1.00 86.12 247 THR A N 1
ATOM 1950 C CA . THR A 1 247 ? 16.516 7.201 -17.265 1.00 86.12 247 THR A CA 1
ATOM 1951 C C . THR A 1 247 ? 17.187 7.749 -16.011 1.00 86.12 247 THR A C 1
ATOM 1953 O O . THR A 1 247 ? 18.200 7.203 -15.603 1.00 86.12 247 THR A O 1
ATOM 1956 N N . SER A 1 248 ? 16.679 8.826 -15.413 1.00 79.19 248 SER A N 1
ATOM 1957 C CA . SER A 1 248 ? 17.224 9.359 -14.157 1.00 79.19 248 SER A CA 1
ATOM 1958 C C . SER A 1 248 ? 16.887 8.510 -12.932 1.00 79.19 248 SER A C 1
ATOM 1960 O O . SER A 1 248 ? 17.448 8.766 -11.875 1.00 79.19 248 SER A O 1
ATOM 1962 N N . SER A 1 249 ? 16.014 7.504 -13.050 1.00 79.44 249 SER A N 1
ATOM 1963 C CA . SER A 1 249 ? 15.644 6.683 -11.901 1.00 79.44 249 SER A CA 1
ATOM 1964 C C . SER A 1 249 ? 16.801 5.792 -11.458 1.00 79.44 249 SER A C 1
ATOM 1966 O O . SER A 1 249 ? 17.738 5.523 -12.211 1.00 79.44 249 SER A O 1
ATOM 1968 N N . HIS A 1 250 ? 16.737 5.301 -10.226 1.00 81.62 250 HIS A N 1
ATOM 1969 C CA . HIS A 1 250 ? 17.780 4.471 -9.626 1.00 81.62 250 HIS A CA 1
ATOM 1970 C C . HIS A 1 250 ? 17.483 2.964 -9.716 1.00 81.62 250 HIS A C 1
ATOM 1972 O O . HIS A 1 250 ? 18.293 2.125 -9.306 1.00 81.62 250 HIS A O 1
ATOM 1978 N N . PHE A 1 251 ? 16.321 2.625 -10.271 1.00 86.00 251 PHE A N 1
ATOM 1979 C CA . PHE A 1 251 ? 15.788 1.277 -10.309 1.00 86.00 251 PHE A CA 1
ATOM 1980 C C . PHE A 1 251 ? 16.565 0.355 -11.246 1.00 86.00 251 PHE A C 1
ATOM 1982 O O . PHE A 1 251 ? 17.052 0.751 -12.303 1.00 86.00 251 PHE A O 1
ATOM 1989 N N . GLY A 1 252 ? 16.682 -0.910 -10.848 1.00 87.38 252 GLY A N 1
ATOM 1990 C CA . GLY A 1 252 ? 17.394 -1.926 -11.615 1.00 87.38 252 GLY A CA 1
ATOM 1991 C C . GLY A 1 252 ? 16.556 -3.162 -11.896 1.00 87.38 252 GLY A C 1
ATOM 1992 O O . GLY A 1 252 ? 15.356 -3.201 -11.643 1.00 87.38 252 GLY A O 1
ATOM 1993 N N . SER A 1 253 ? 17.211 -4.224 -12.361 1.00 89.62 253 SER A N 1
ATOM 1994 C CA . SER A 1 253 ? 16.553 -5.488 -12.714 1.00 89.62 253 SER A CA 1
ATOM 1995 C C . SER A 1 253 ? 15.894 -6.238 -11.551 1.00 89.62 253 SER A C 1
ATOM 1997 O O . SER A 1 253 ? 15.379 -7.330 -11.768 1.00 89.62 253 SER A O 1
ATOM 1999 N N . SER A 1 254 ? 15.905 -5.719 -10.324 1.00 87.75 254 SER A N 1
ATOM 2000 C CA . SER A 1 254 ? 15.098 -6.249 -9.217 1.00 87.75 254 SER A CA 1
ATOM 2001 C C . SER A 1 254 ? 13.619 -5.862 -9.317 1.00 87.75 254 SER A C 1
ATOM 2003 O O . SER A 1 254 ? 12.790 -6.521 -8.702 1.00 87.75 254 SER A O 1
ATOM 2005 N N . TYR A 1 255 ? 13.281 -4.827 -10.090 1.00 91.88 255 TYR A N 1
ATOM 2006 C CA . TYR A 1 255 ? 11.908 -4.346 -10.254 1.00 91.88 255 TYR A CA 1
ATOM 2007 C C . TYR A 1 255 ? 11.228 -4.997 -11.446 1.00 91.88 255 TYR A C 1
ATOM 2009 O O . TYR A 1 255 ? 11.878 -5.362 -12.427 1.00 91.88 255 TYR A O 1
ATOM 2017 N N . ALA A 1 256 ? 9.914 -5.169 -11.366 1.00 92.94 256 ALA A N 1
ATOM 2018 C CA . ALA A 1 256 ? 9.169 -5.987 -12.312 1.00 92.94 256 ALA A CA 1
ATOM 2019 C C . ALA A 1 256 ? 9.276 -5.462 -13.761 1.00 92.94 256 ALA A C 1
ATOM 2021 O O . ALA A 1 256 ? 9.488 -6.244 -14.692 1.00 92.94 256 ALA A O 1
ATOM 2022 N N . ASN A 1 257 ? 9.231 -4.142 -13.945 1.00 95.75 257 ASN A N 1
ATOM 2023 C CA . ASN A 1 257 ? 9.244 -3.446 -15.236 1.00 95.75 257 ASN A CA 1
ATOM 2024 C C . ASN A 1 257 ? 10.627 -2.933 -15.694 1.00 95.75 257 ASN A C 1
ATOM 2026 O O . ASN A 1 257 ? 10.719 -2.274 -16.725 1.00 95.75 257 ASN A O 1
ATOM 2030 N N . CYS A 1 258 ? 11.715 -3.296 -15.006 1.00 95.44 258 CYS A N 1
ATOM 2031 C CA . CYS A 1 258 ? 13.088 -3.052 -15.466 1.00 95.44 258 CYS A CA 1
ATOM 2032 C C . CYS A 1 258 ? 13.806 -4.397 -15.675 1.00 95.44 258 CYS A C 1
ATOM 2034 O O . CYS A 1 258 ? 13.834 -5.236 -14.770 1.00 95.44 258 CYS A O 1
ATOM 2036 N N . ASP A 1 259 ? 14.412 -4.645 -16.842 1.00 95.75 259 ASP A N 1
ATOM 2037 C CA . ASP A 1 259 ? 15.096 -5.925 -17.103 1.00 95.75 259 ASP A CA 1
ATOM 2038 C C . ASP A 1 259 ? 16.314 -5.828 -18.030 1.00 95.75 259 ASP A C 1
ATOM 2040 O O . ASP A 1 259 ? 16.435 -4.929 -18.860 1.00 95.75 259 ASP A O 1
ATOM 2044 N N . ILE A 1 260 ? 17.210 -6.814 -17.935 1.00 92.38 260 ILE A N 1
ATOM 2045 C CA . ILE A 1 260 ? 18.284 -7.027 -18.908 1.00 92.38 260 ILE A CA 1
ATOM 2046 C C . ILE A 1 260 ? 17.771 -8.010 -19.964 1.00 92.38 260 ILE A C 1
ATOM 2048 O O . ILE A 1 260 ? 17.676 -9.210 -19.726 1.00 92.38 260 ILE A O 1
ATOM 2052 N N . GLY A 1 261 ? 17.446 -7.509 -21.157 1.00 90.31 261 GLY A N 1
ATOM 2053 C CA . GLY A 1 261 ? 17.014 -8.360 -22.274 1.00 90.31 261 GLY A CA 1
ATOM 2054 C C . GLY A 1 261 ? 15.535 -8.763 -22.255 1.00 90.31 261 GLY A C 1
ATOM 2055 O O . GLY A 1 261 ? 15.146 -9.608 -23.056 1.00 90.31 261 GLY A O 1
ATOM 2056 N N . CYS A 1 262 ? 14.718 -8.146 -21.391 1.00 94.31 262 CYS A N 1
ATOM 2057 C CA . CYS A 1 262 ? 13.250 -8.270 -21.368 1.00 94.31 262 CYS A CA 1
ATOM 2058 C C . CYS A 1 262 ? 12.727 -9.701 -21.244 1.00 94.31 262 CYS A C 1
ATOM 2060 O O . CYS A 1 262 ? 11.626 -10.022 -21.692 1.00 94.31 262 CYS A O 1
ATOM 2062 N N . SER A 1 263 ? 13.520 -10.580 -20.639 1.00 94.94 263 SER A N 1
ATOM 2063 C CA . SER A 1 263 ? 13.137 -11.956 -20.357 1.00 94.94 263 SER A CA 1
ATOM 2064 C C . SER A 1 263 ? 11.831 -12.020 -19.564 1.00 94.94 263 SER A C 1
ATOM 2066 O O . SER A 1 263 ? 10.981 -12.860 -19.873 1.00 94.94 263 SER A O 1
ATOM 2068 N N . LYS A 1 264 ? 11.634 -11.062 -18.645 1.00 95.75 264 LYS A N 1
ATOM 2069 C CA . LYS A 1 264 ? 10.455 -10.938 -17.782 1.00 95.75 264 LYS A CA 1
ATOM 2070 C C . LYS A 1 264 ? 9.138 -10.769 -18.529 1.00 95.75 264 LYS A C 1
ATOM 2072 O O . LYS A 1 264 ? 8.118 -11.206 -18.027 1.00 95.75 264 LYS A O 1
ATOM 2077 N N . TRP A 1 265 ? 9.135 -10.182 -19.724 1.00 95.44 265 TRP A N 1
ATOM 2078 C CA . TRP A 1 265 ? 7.913 -9.996 -20.521 1.00 95.44 265 TRP A CA 1
ATOM 2079 C C . TRP A 1 265 ? 8.047 -10.454 -21.970 1.00 95.44 265 TRP A C 1
ATOM 2081 O O . TRP A 1 265 ? 7.256 -10.081 -22.834 1.00 95.44 265 TRP A O 1
ATOM 2091 N N . SER A 1 266 ? 9.034 -11.304 -22.245 1.00 95.31 266 SER A N 1
ATOM 2092 C CA . SER A 1 266 ? 9.306 -11.814 -23.592 1.00 95.31 266 SER A CA 1
ATOM 2093 C C . SER A 1 266 ? 8.154 -12.633 -24.185 1.00 95.31 266 SER A C 1
ATOM 2095 O O . SER A 1 266 ? 8.042 -12.763 -25.403 1.00 95.31 266 SER A O 1
ATOM 2097 N N . ASP A 1 267 ? 7.305 -13.217 -23.343 1.00 95.56 267 ASP A N 1
ATOM 2098 C CA . ASP A 1 267 ? 6.101 -13.938 -23.741 1.00 95.56 267 ASP A CA 1
ATOM 2099 C C . ASP A 1 267 ? 5.004 -12.988 -24.240 1.00 95.56 267 ASP A C 1
ATOM 2101 O O . ASP A 1 267 ? 4.423 -13.233 -25.298 1.00 95.56 267 ASP A O 1
ATOM 2105 N N . LEU A 1 268 ? 4.779 -11.887 -23.521 1.00 96.12 268 LEU A N 1
ATOM 2106 C CA . LEU A 1 268 ? 3.842 -10.832 -23.896 1.00 96.12 268 LEU A CA 1
ATOM 2107 C C . LEU A 1 268 ? 4.326 -10.061 -25.120 1.00 96.12 268 LEU A C 1
ATOM 2109 O O . LEU A 1 268 ? 3.544 -9.826 -26.033 1.00 96.12 268 LEU A O 1
ATOM 2113 N N . ASP A 1 269 ? 5.623 -9.755 -25.185 1.00 95.19 269 ASP A N 1
ATOM 2114 C CA . ASP A 1 269 ? 6.245 -9.132 -26.355 1.00 95.19 269 ASP A CA 1
ATOM 2115 C C . ASP A 1 269 ? 5.972 -9.957 -27.619 1.00 95.19 269 ASP A C 1
ATOM 2117 O O . ASP A 1 269 ? 5.455 -9.446 -28.607 1.00 95.19 269 ASP A O 1
ATOM 2121 N N . LYS A 1 270 ? 6.193 -11.277 -27.565 1.00 94.50 270 LYS A N 1
ATOM 2122 C CA . LYS A 1 270 ? 5.863 -12.180 -28.680 1.00 94.50 270 LYS A CA 1
ATOM 2123 C C . LYS A 1 270 ? 4.370 -12.214 -28.992 1.00 94.50 270 LYS A C 1
ATOM 2125 O O . LYS A 1 270 ? 4.011 -12.251 -30.166 1.00 94.50 270 LYS A O 1
ATOM 2130 N N . HIS A 1 271 ? 3.515 -12.235 -27.970 1.00 94.44 271 HIS A N 1
ATOM 2131 C CA . HIS A 1 271 ? 2.063 -12.267 -28.146 1.00 94.44 271 HIS A CA 1
ATOM 2132 C C . HIS A 1 271 ? 1.540 -11.016 -28.867 1.00 94.44 271 HIS A C 1
ATOM 2134 O O . HIS A 1 271 ? 0.669 -11.130 -29.726 1.00 94.44 271 HIS A O 1
ATOM 2140 N N . LEU A 1 272 ? 2.123 -9.850 -28.578 1.00 93.94 272 LEU A N 1
ATOM 2141 C CA . LEU A 1 272 ? 1.748 -8.562 -29.165 1.00 93.94 272 LEU A CA 1
ATOM 2142 C C . LEU A 1 272 ? 2.475 -8.240 -30.485 1.00 93.94 272 LEU A C 1
ATOM 2144 O O . LEU A 1 272 ? 2.251 -7.182 -31.066 1.00 93.94 272 LEU A O 1
ATOM 2148 N N . GLY A 1 273 ? 3.312 -9.150 -30.994 1.00 92.69 273 GLY A N 1
ATOM 2149 C CA . GLY A 1 273 ? 4.022 -8.973 -32.267 1.00 92.69 273 GLY A CA 1
ATOM 2150 C C . GLY A 1 273 ? 5.377 -8.261 -32.170 1.00 92.69 273 GLY A C 1
ATOM 2151 O O . GLY A 1 273 ? 5.954 -7.921 -33.203 1.00 92.69 273 GLY A O 1
ATOM 2152 N N . GLY A 1 274 ? 5.916 -8.097 -30.962 1.00 91.38 274 GLY A N 1
ATOM 2153 C CA . GLY A 1 274 ? 7.222 -7.505 -30.676 1.00 91.38 274 GLY A CA 1
ATOM 2154 C C . GLY A 1 274 ? 7.183 -5.997 -30.402 1.00 91.38 274 GLY A C 1
ATOM 2155 O O . GLY A 1 274 ? 6.199 -5.319 -30.681 1.00 91.38 274 GLY A O 1
ATOM 2156 N N . GLY A 1 275 ? 8.302 -5.459 -29.904 1.00 87.38 275 GLY A N 1
ATOM 2157 C CA . GLY A 1 275 ? 8.525 -4.016 -29.725 1.00 87.38 275 GLY A CA 1
ATOM 2158 C C . GLY A 1 275 ? 8.532 -3.524 -28.275 1.00 87.38 275 GLY A C 1
ATOM 2159 O O . GLY A 1 275 ? 8.907 -2.384 -28.028 1.00 87.38 275 GLY A O 1
ATOM 2160 N N . LEU A 1 276 ? 8.230 -4.381 -27.299 1.00 90.69 276 LEU A N 1
ATOM 2161 C CA . LEU A 1 276 ? 8.267 -4.048 -25.870 1.00 90.69 276 LEU A CA 1
ATOM 2162 C C . LEU A 1 276 ? 9.676 -4.102 -25.261 1.00 90.69 276 LEU A C 1
ATOM 2164 O O . LEU A 1 276 ? 9.828 -3.970 -24.052 1.00 90.69 276 LEU A O 1
ATOM 2168 N N . CYS A 1 277 ? 10.719 -4.347 -26.056 1.00 88.06 277 CYS A N 1
ATOM 2169 C CA . CYS A 1 277 ? 12.096 -4.477 -25.563 1.00 88.06 277 CYS A CA 1
ATOM 2170 C C . CYS A 1 277 ? 13.076 -3.442 -26.140 1.00 88.06 277 CYS A C 1
ATOM 2172 O O . CYS A 1 277 ? 14.292 -3.586 -26.014 1.00 88.06 277 CYS A O 1
ATOM 2174 N N . SER A 1 278 ? 12.577 -2.405 -26.815 1.00 79.69 278 SER A N 1
ATOM 2175 C CA . SER A 1 278 ? 13.433 -1.434 -27.510 1.00 79.69 278 SER A CA 1
ATOM 2176 C C . SER A 1 278 ? 13.845 -0.231 -26.666 1.00 79.69 278 SER A C 1
ATOM 2178 O O . SER A 1 278 ? 14.819 0.438 -27.011 1.00 79.69 278 SER A O 1
ATOM 2180 N N . THR A 1 279 ? 13.113 0.076 -25.596 1.00 85.25 279 THR A N 1
ATOM 2181 C CA . THR A 1 279 ? 13.315 1.311 -24.834 1.00 85.25 279 THR A CA 1
ATOM 2182 C C . THR A 1 279 ? 14.302 1.091 -23.700 1.00 85.25 279 THR A C 1
ATOM 2184 O O . THR A 1 279 ? 14.207 0.120 -22.951 1.00 85.25 279 THR A O 1
ATOM 2187 N N . LYS A 1 280 ? 15.258 2.015 -23.581 1.00 90.06 280 LYS A N 1
ATOM 2188 C CA . LYS A 1 280 ? 16.186 2.083 -22.455 1.00 90.06 280 LYS A CA 1
ATOM 2189 C C . LYS A 1 280 ? 15.646 3.033 -21.400 1.00 90.06 280 LYS A C 1
ATOM 2191 O O . LYS A 1 280 ? 15.341 4.183 -21.704 1.00 90.06 280 LYS A O 1
ATOM 2196 N N . GLY A 1 281 ? 15.578 2.536 -20.179 1.00 90.00 281 GLY A N 1
ATOM 2197 C CA . GLY A 1 281 ? 15.054 3.214 -19.005 1.00 90.00 281 GLY A CA 1
ATOM 2198 C C . GLY A 1 281 ? 15.657 2.583 -17.759 1.00 90.00 281 GLY A C 1
ATOM 2199 O O . GLY A 1 281 ? 16.436 1.638 -17.877 1.00 90.00 281 GLY A O 1
ATOM 2200 N N . CYS A 1 282 ? 15.323 3.112 -16.589 1.00 90.31 282 CYS A N 1
ATOM 2201 C CA . CYS A 1 282 ? 15.888 2.720 -15.297 1.00 90.31 282 CYS A CA 1
ATOM 2202 C C . CYS A 1 282 ? 17.429 2.823 -15.188 1.00 90.31 282 CYS A C 1
ATOM 2204 O O . CYS A 1 282 ? 18.184 2.403 -16.070 1.00 90.31 282 CYS A O 1
ATOM 2206 N N . ARG A 1 283 ? 17.935 3.386 -14.086 1.00 89.06 283 ARG A N 1
ATOM 2207 C CA . ARG A 1 283 ? 19.376 3.483 -13.764 1.00 89.06 283 ARG A CA 1
ATOM 2208 C C . ARG A 1 283 ? 20.227 3.932 -14.947 1.00 89.06 283 ARG A C 1
ATOM 2210 O O . ARG A 1 283 ? 21.010 3.173 -15.509 1.00 89.06 283 ARG A O 1
ATOM 2217 N N . ASN A 1 284 ? 20.058 5.184 -15.355 1.00 86.12 284 ASN A N 1
ATOM 2218 C CA . ASN A 1 284 ? 20.784 5.798 -16.470 1.00 86.12 284 ASN A CA 1
ATOM 2219 C C . ASN A 1 284 ? 20.616 5.069 -17.818 1.00 86.12 284 ASN A C 1
ATOM 2221 O O . ASN A 1 284 ? 21.468 5.184 -18.700 1.00 86.12 284 ASN A O 1
ATOM 2225 N N . GLY A 1 285 ? 19.513 4.333 -17.997 1.00 88.44 285 GLY A N 1
ATOM 2226 C CA . GLY A 1 285 ? 19.238 3.566 -19.213 1.00 88.44 285 GLY A CA 1
ATOM 2227 C C . GLY A 1 285 ? 20.036 2.264 -19.316 1.00 88.44 285 GLY A C 1
ATOM 2228 O O . GLY A 1 285 ? 20.199 1.728 -20.415 1.00 88.44 285 GLY A O 1
ATOM 2229 N N . GLU A 1 286 ? 20.554 1.749 -18.198 1.00 92.25 286 GLU A N 1
ATOM 2230 C CA . GLU A 1 286 ? 21.216 0.442 -18.149 1.00 92.25 286 GLU A CA 1
ATOM 2231 C C . GLU A 1 286 ? 20.234 -0.696 -18.490 1.00 92.25 286 GLU A C 1
ATOM 2233 O O . GLU A 1 286 ? 20.613 -1.674 -19.148 1.00 92.25 286 GLU A O 1
ATOM 2238 N N . PHE A 1 287 ? 18.956 -0.545 -18.132 1.00 93.94 287 PHE A N 1
ATOM 2239 C CA . PHE A 1 287 ? 17.929 -1.573 -18.302 1.00 93.94 287 PHE A CA 1
ATOM 2240 C C . PHE A 1 287 ? 16.996 -1.287 -19.477 1.00 93.94 287 PHE A C 1
ATOM 2242 O O . PHE A 1 287 ? 16.943 -0.192 -20.037 1.00 93.94 287 PHE A O 1
ATOM 2249 N N . ASN A 1 288 ? 16.296 -2.330 -19.906 1.00 95.12 288 ASN A N 1
ATOM 2250 C CA . ASN A 1 288 ? 15.176 -2.199 -20.819 1.00 95.12 288 ASN A CA 1
ATOM 2251 C C . ASN A 1 288 ? 13.892 -1.994 -20.012 1.00 95.12 288 ASN A C 1
ATOM 2253 O O . ASN A 1 288 ? 13.715 -2.633 -18.971 1.00 95.12 288 ASN A O 1
ATOM 2257 N N . VAL A 1 289 ? 13.007 -1.163 -20.549 1.00 94.31 289 VAL A N 1
ATOM 2258 C CA . VAL A 1 289 ? 11.651 -0.896 -20.046 1.00 94.31 289 VAL A CA 1
ATOM 2259 C C . VAL A 1 289 ? 10.625 -1.251 -21.129 1.00 94.31 289 VAL A C 1
ATOM 2261 O O . VAL A 1 289 ? 11.000 -1.311 -22.310 1.00 94.31 289 VAL A O 1
ATOM 2264 N N . PRO A 1 290 ? 9.357 -1.528 -20.772 1.00 93.00 290 PRO A N 1
ATOM 2265 C CA . PRO A 1 290 ? 8.350 -2.071 -21.683 1.00 93.00 290 PRO A CA 1
ATOM 2266 C C . PRO A 1 290 ? 7.741 -1.044 -22.654 1.00 93.00 290 PRO A C 1
ATOM 2268 O O . PRO A 1 290 ? 6.529 -1.000 -22.858 1.00 93.00 290 PRO A O 1
ATOM 2271 N N . GLY A 1 291 ? 8.585 -0.236 -23.296 1.00 90.69 291 GLY A N 1
ATOM 2272 C CA . GLY A 1 291 ? 8.168 0.863 -24.163 1.00 90.69 291 GLY A CA 1
ATOM 2273 C C . GLY A 1 291 ? 8.200 2.210 -23.448 1.00 90.69 291 GLY A C 1
ATOM 2274 O O . GLY A 1 291 ? 8.963 2.397 -22.510 1.00 90.69 291 GLY A O 1
ATOM 2275 N N . VAL A 1 292 ? 7.428 3.166 -23.961 1.00 90.12 292 VAL A N 1
ATOM 2276 C CA . VAL A 1 292 ? 7.176 4.452 -23.300 1.00 90.12 292 VAL A CA 1
ATOM 2277 C C . VAL A 1 292 ? 5.829 4.322 -22.598 1.00 90.12 292 VAL A C 1
ATOM 2279 O O . VAL A 1 292 ? 4.827 4.074 -23.269 1.00 90.12 292 VAL A O 1
ATOM 2282 N N . THR A 1 293 ? 5.816 4.431 -21.272 1.00 94.62 293 THR A N 1
ATOM 2283 C CA . THR A 1 293 ? 4.625 4.157 -20.457 1.00 94.62 293 THR A CA 1
ATOM 2284 C C . THR A 1 293 ? 4.327 5.275 -19.463 1.00 94.62 293 THR A C 1
ATOM 2286 O O . THR A 1 293 ? 5.099 6.227 -19.322 1.00 94.62 293 THR A O 1
ATOM 2289 N N . PHE A 1 294 ? 3.211 5.136 -18.749 1.00 94.88 294 PHE A N 1
ATOM 2290 C CA . PHE A 1 294 ? 2.797 6.030 -17.673 1.00 94.88 294 PHE A CA 1
ATOM 2291 C C . PHE A 1 294 ? 3.859 6.185 -16.572 1.00 94.88 294 PHE A C 1
ATOM 2293 O O . PHE A 1 294 ? 4.074 7.293 -16.094 1.00 94.88 294 PHE A O 1
ATOM 2300 N N . MET A 1 295 ? 4.615 5.117 -16.268 1.00 95.19 295 MET A N 1
ATOM 2301 C CA . MET A 1 295 ? 5.729 5.147 -15.300 1.00 95.19 295 MET A CA 1
ATOM 2302 C C . MET A 1 295 ? 6.957 5.919 -15.805 1.00 95.19 295 MET A C 1
ATOM 2304 O O . MET A 1 295 ? 7.962 6.047 -15.104 1.00 95.19 295 MET A O 1
ATOM 2308 N N . GLN A 1 296 ? 6.913 6.404 -17.045 1.00 91.94 296 GLN A N 1
ATOM 2309 C CA . GLN A 1 296 ? 7.900 7.315 -17.610 1.00 91.94 296 GLN A CA 1
ATOM 2310 C C . GLN A 1 296 ? 7.334 8.732 -17.754 1.00 91.94 296 GLN A C 1
ATOM 2312 O O . GLN A 1 296 ? 8.039 9.701 -17.465 1.00 91.94 296 GLN A O 1
ATOM 2317 N N . TYR A 1 297 ? 6.085 8.852 -18.216 1.00 90.06 297 TYR A N 1
ATOM 2318 C CA . TYR A 1 297 ? 5.407 10.124 -18.455 1.00 90.06 297 TYR A CA 1
ATOM 2319 C C . TYR A 1 297 ? 3.902 10.004 -18.183 1.00 90.06 297 TYR A C 1
ATOM 2321 O O . TYR A 1 297 ? 3.232 9.144 -18.749 1.00 90.06 297 TYR A O 1
ATOM 2329 N N . LEU A 1 298 ? 3.351 10.942 -17.410 1.00 92.31 298 LEU A N 1
ATOM 2330 C CA . LEU A 1 298 ? 1.945 10.936 -16.972 1.00 92.31 298 LEU A CA 1
ATOM 2331 C C . LEU A 1 298 ? 0.903 11.071 -18.103 1.00 92.31 298 LEU A C 1
ATOM 2333 O O . LEU A 1 298 ? -0.291 10.964 -17.845 1.00 92.31 298 LEU A O 1
ATOM 2337 N N . ASP A 1 299 ? 1.314 11.359 -19.339 1.00 89.19 299 ASP A N 1
ATOM 2338 C CA . ASP A 1 299 ? 0.426 11.486 -20.504 1.00 89.19 299 ASP A CA 1
ATOM 2339 C C . ASP A 1 299 ? 0.413 10.237 -21.405 1.00 89.19 299 ASP A C 1
ATOM 2341 O O . ASP A 1 299 ? -0.194 10.242 -22.478 1.00 89.19 299 ASP A O 1
ATOM 2345 N N . GLN A 1 300 ? 1.088 9.168 -20.982 1.00 93.69 300 GLN A N 1
ATOM 2346 C CA . GLN A 1 300 ? 1.226 7.917 -21.725 1.00 93.69 300 GLN A CA 1
ATOM 2347 C C . GLN A 1 300 ? 0.321 6.828 -21.143 1.00 93.69 300 GLN A C 1
ATOM 2349 O O . GLN A 1 300 ? -0.042 6.882 -19.970 1.00 93.69 300 GLN A O 1
ATOM 2354 N N . PRO A 1 301 ? -0.039 5.796 -21.925 1.00 94.81 301 PRO A N 1
ATOM 2355 C CA . PRO A 1 301 ? -0.755 4.648 -21.380 1.00 94.81 301 PRO A CA 1
ATOM 2356 C C . PRO A 1 301 ? 0.095 3.901 -20.343 1.00 94.81 301 PRO A C 1
ATOM 2358 O O . PRO A 1 301 ? 1.322 3.866 -20.437 1.00 94.81 301 PRO A O 1
ATOM 2361 N N . VAL A 1 302 ? -0.563 3.211 -19.405 1.00 96.50 302 VAL A N 1
ATOM 2362 C CA . VAL A 1 302 ? 0.082 2.379 -18.364 1.00 96.50 302 VAL A CA 1
ATOM 2363 C C . VAL A 1 302 ? 1.088 1.385 -18.948 1.00 96.50 302 VAL A C 1
ATOM 2365 O O . VAL A 1 302 ? 2.144 1.153 -18.365 1.00 96.50 302 VAL A O 1
ATOM 2368 N N . GLY A 1 303 ? 0.784 0.846 -20.130 1.00 96.19 303 GLY A N 1
ATOM 2369 C CA . GLY A 1 303 ? 1.601 -0.143 -20.822 1.00 96.19 303 GLY A CA 1
ATOM 2370 C C . GLY A 1 303 ? 1.256 -1.570 -20.395 1.00 96.19 303 GLY A C 1
ATOM 2371 O O . GLY A 1 303 ? 1.072 -1.867 -19.219 1.00 96.19 303 GLY A O 1
ATOM 2372 N N . GLU A 1 304 ? 1.201 -2.485 -21.364 1.00 96.62 304 GLU A N 1
ATOM 2373 C CA . GLU A 1 304 ? 0.696 -3.852 -21.159 1.00 96.62 304 GLU A CA 1
ATOM 2374 C C . GLU A 1 304 ? 1.498 -4.676 -20.142 1.00 96.62 304 GLU A C 1
ATOM 2376 O O . GLU A 1 304 ? 0.951 -5.547 -19.470 1.00 96.62 304 GLU A O 1
ATOM 2381 N N . VAL A 1 305 ? 2.797 -4.406 -20.001 1.00 97.00 305 VAL A N 1
ATOM 2382 C CA . VAL A 1 305 ? 3.641 -5.084 -19.007 1.00 97.00 305 VAL A CA 1
ATOM 2383 C C . VAL A 1 305 ? 3.293 -4.625 -17.595 1.00 97.00 305 VAL A C 1
ATOM 2385 O O . VAL A 1 305 ? 3.095 -5.469 -16.722 1.00 97.00 305 VAL A O 1
ATOM 2388 N N . ASN A 1 306 ? 3.160 -3.315 -17.387 1.00 97.75 306 ASN A N 1
ATOM 2389 C CA . ASN A 1 306 ? 2.792 -2.740 -16.096 1.00 97.75 306 ASN A CA 1
ATOM 2390 C C . ASN A 1 306 ? 1.377 -3.167 -15.707 1.00 97.75 306 ASN A C 1
ATOM 2392 O O . ASN A 1 306 ? 1.175 -3.673 -14.604 1.00 97.75 306 ASN A O 1
ATOM 2396 N N . THR A 1 307 ? 0.423 -3.094 -16.642 1.00 97.62 307 THR A N 1
ATOM 2397 C CA . THR A 1 307 ? -0.946 -3.570 -16.417 1.00 97.62 307 THR A CA 1
ATOM 2398 C C . THR A 1 307 ? -0.976 -5.059 -16.062 1.00 97.62 307 THR A C 1
ATOM 2400 O O . THR A 1 307 ? -1.652 -5.441 -15.108 1.00 97.62 307 THR A O 1
ATOM 2403 N N . ARG A 1 308 ? -0.183 -5.918 -16.719 1.00 97.81 308 ARG A N 1
ATOM 2404 C CA . ARG A 1 308 ? -0.084 -7.339 -16.339 1.00 97.81 308 ARG A CA 1
ATOM 2405 C C . ARG A 1 308 ? 0.461 -7.549 -14.923 1.00 97.81 308 ARG A C 1
ATOM 2407 O O . ARG A 1 308 ? 0.012 -8.469 -14.242 1.00 97.81 308 ARG A O 1
ATOM 2414 N N . TYR A 1 309 ? 1.398 -6.723 -14.459 1.00 97.25 309 TYR A N 1
ATOM 2415 C CA . TYR A 1 309 ? 1.909 -6.819 -13.088 1.00 97.25 309 TYR A CA 1
ATOM 2416 C C . TYR A 1 309 ? 0.875 -6.434 -12.034 1.00 97.25 309 TYR A C 1
ATOM 2418 O O . TYR A 1 309 ? 0.787 -7.110 -11.011 1.00 97.25 309 TYR A O 1
ATOM 2426 N N . THR A 1 310 ? 0.012 -5.452 -12.312 1.00 97.69 310 THR A N 1
ATOM 2427 C CA . THR A 1 310 ? -1.103 -5.138 -11.398 1.00 97.69 310 THR A CA 1
ATOM 2428 C C . THR A 1 310 ? -1.997 -6.360 -11.154 1.00 97.69 310 THR A C 1
ATOM 2430 O O . THR A 1 310 ? -2.439 -6.593 -10.031 1.00 97.69 310 THR A O 1
ATOM 2433 N N . CYS A 1 311 ? -2.187 -7.219 -12.166 1.00 97.56 311 CYS A N 1
ATOM 2434 C CA . CYS A 1 311 ? -2.916 -8.474 -12.007 1.00 97.56 311 CYS A CA 1
ATOM 2435 C C . CYS A 1 311 ? -2.239 -9.433 -11.024 1.00 97.56 311 CYS A C 1
ATOM 2437 O O . CYS A 1 311 ? -2.926 -10.058 -10.221 1.00 97.56 311 CYS A O 1
ATOM 2439 N N . CYS A 1 312 ? -0.908 -9.555 -11.070 1.00 96.69 312 CYS A N 1
ATOM 2440 C CA . CYS A 1 312 ? -0.177 -10.404 -10.131 1.00 96.69 312 CYS A CA 1
ATOM 2441 C C . CYS A 1 312 ? -0.304 -9.886 -8.693 1.00 96.69 312 CYS A C 1
ATOM 2443 O O . CYS A 1 312 ? -0.559 -10.687 -7.796 1.00 96.69 312 CYS A O 1
ATOM 2445 N N . THR A 1 313 ? -0.248 -8.567 -8.486 1.00 95.81 313 THR A N 1
ATOM 2446 C CA . THR A 1 313 ? -0.537 -7.953 -7.181 1.00 95.81 313 THR A CA 1
ATOM 2447 C C . THR A 1 313 ? -1.955 -8.251 -6.705 1.00 95.81 313 THR A C 1
ATOM 2449 O O . THR A 1 313 ? -2.133 -8.672 -5.565 1.00 95.81 313 THR A O 1
ATOM 2452 N N . TYR A 1 314 ? -2.971 -8.103 -7.564 1.00 95.69 314 TYR A N 1
ATOM 2453 C CA . TYR A 1 314 ? -4.341 -8.458 -7.190 1.00 95.69 314 TYR A CA 1
ATOM 2454 C C . TYR A 1 314 ? -4.451 -9.925 -6.773 1.00 95.69 314 TYR A C 1
ATOM 2456 O O . TYR A 1 314 ? -5.036 -10.203 -5.727 1.00 95.69 314 TYR A O 1
ATOM 2464 N N . ILE A 1 315 ? -3.855 -10.857 -7.526 1.00 93.81 315 ILE A N 1
ATOM 2465 C CA . ILE A 1 315 ? -3.868 -12.283 -7.162 1.00 93.81 315 ILE A CA 1
ATOM 2466 C C . ILE A 1 315 ? -3.217 -12.487 -5.796 1.00 93.81 315 ILE A C 1
ATOM 2468 O O . ILE A 1 315 ? -3.768 -13.207 -4.967 1.00 93.81 315 ILE A O 1
ATOM 2472 N N . ALA A 1 316 ? -2.072 -11.846 -5.562 1.00 91.50 316 ALA A N 1
ATOM 2473 C CA . ALA A 1 316 ? -1.318 -12.001 -4.330 1.00 91.50 316 ALA A CA 1
ATOM 2474 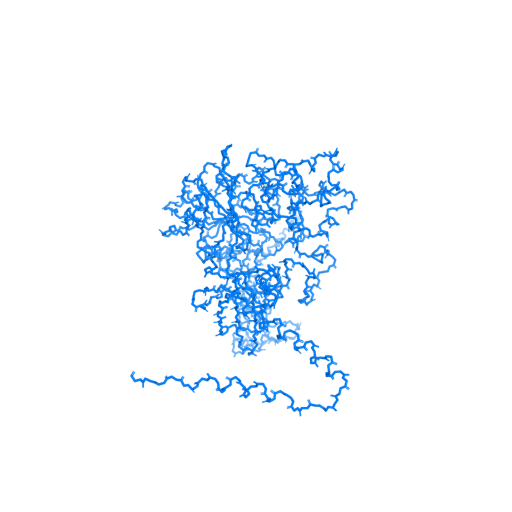C C . ALA A 1 316 ? -2.064 -11.466 -3.099 1.00 91.50 316 ALA A C 1
ATOM 2476 O O . ALA A 1 316 ? -2.063 -12.122 -2.061 1.00 91.50 316 ALA A O 1
ATOM 2477 N N . LEU A 1 317 ? -2.714 -10.304 -3.220 1.00 89.75 317 LEU A N 1
ATOM 2478 C CA . LEU A 1 317 ? -3.365 -9.622 -2.096 1.00 89.75 317 LEU A CA 1
ATOM 2479 C C . LEU A 1 317 ? -4.835 -10.021 -1.900 1.00 89.75 317 LEU A C 1
ATOM 2481 O O . LEU A 1 317 ? -5.356 -9.932 -0.793 1.00 89.75 317 LEU A O 1
ATOM 2485 N N . THR A 1 318 ? -5.523 -10.444 -2.964 1.00 89.81 318 THR A N 1
ATOM 2486 C CA . THR A 1 318 ? -6.982 -10.684 -2.951 1.00 89.81 318 THR A CA 1
ATOM 2487 C C . THR A 1 318 ? -7.382 -12.123 -3.273 1.00 89.81 318 THR A C 1
ATOM 2489 O O . THR A 1 318 ? -8.568 -12.452 -3.276 1.00 89.81 318 THR A O 1
ATOM 2492 N N . GLY A 1 319 ? -6.421 -12.984 -3.625 1.00 88.31 319 GLY A N 1
ATOM 2493 C CA . GLY A 1 319 ? -6.688 -14.349 -4.090 1.00 88.31 319 GLY A CA 1
ATOM 2494 C C . GLY A 1 319 ? -7.385 -14.427 -5.457 1.00 88.31 319 GLY A C 1
ATOM 2495 O O . GLY A 1 319 ? -7.745 -15.512 -5.912 1.00 88.31 319 GLY A O 1
ATOM 2496 N N . GLY A 1 320 ? -7.590 -13.298 -6.139 1.00 88.62 320 GLY A N 1
ATOM 2497 C CA . GLY A 1 320 ? -8.230 -13.219 -7.450 1.00 88.62 320 GLY A CA 1
ATOM 2498 C C . GLY A 1 320 ? -7.765 -12.000 -8.236 1.00 88.62 320 GLY A C 1
ATOM 2499 O O . GLY A 1 320 ? -6.911 -11.250 -7.787 1.00 88.62 320 GLY A O 1
ATOM 2500 N N . TYR A 1 321 ? -8.315 -11.792 -9.431 1.00 93.75 321 TYR A N 1
ATOM 2501 C CA . TYR A 1 321 ? -7.952 -10.644 -10.263 1.00 93.75 321 TYR A CA 1
ATOM 2502 C C . TYR A 1 321 ? -9.167 -9.979 -10.926 1.00 93.75 321 TYR A C 1
ATOM 2504 O O . TYR A 1 321 ? -10.223 -10.614 -11.039 1.00 93.75 321 TYR A O 1
ATOM 2512 N N . PRO A 1 322 ? -9.049 -8.711 -11.361 1.00 94.06 322 PRO A N 1
ATOM 2513 C CA . PRO A 1 322 ? -10.104 -8.012 -12.093 1.00 94.06 322 PRO A CA 1
ATOM 2514 C C . PRO A 1 322 ? -10.263 -8.505 -13.539 1.00 94.06 322 PRO A C 1
ATOM 2516 O O . PRO A 1 322 ? -9.367 -9.109 -14.119 1.00 94.06 322 PRO A O 1
ATOM 2519 N N . SER A 1 323 ? -11.401 -8.215 -14.166 1.00 93.12 323 SER A N 1
ATOM 2520 C CA . SER A 1 323 ? -11.778 -8.766 -15.478 1.00 93.12 323 SER A CA 1
ATOM 2521 C C . SER A 1 323 ? -10.795 -8.454 -16.620 1.00 93.12 323 SER A C 1
ATOM 2523 O O . SER A 1 323 ? -10.591 -9.322 -17.477 1.00 93.12 323 SER A O 1
ATOM 2525 N N . TYR A 1 324 ? -10.137 -7.286 -16.624 1.00 95.88 324 TYR A N 1
ATOM 2526 C CA . TYR A 1 324 ? -9.148 -6.922 -17.656 1.00 95.88 324 TYR A CA 1
ATOM 2527 C C . TYR A 1 324 ? -7.969 -7.905 -17.717 1.00 95.88 324 TYR A C 1
ATOM 2529 O O . TYR A 1 324 ? -7.415 -8.148 -18.788 1.00 95.88 324 TYR A O 1
ATOM 2537 N N . CYS A 1 325 ? -7.642 -8.559 -16.600 1.00 96.69 325 CYS A N 1
ATOM 2538 C CA . CYS A 1 325 ? -6.548 -9.521 -16.513 1.00 96.69 325 CYS A CA 1
ATOM 2539 C C . CYS A 1 325 ? -6.762 -10.778 -17.367 1.00 96.69 325 CYS A C 1
ATOM 2541 O O . CYS A 1 325 ? -5.794 -11.450 -17.720 1.00 96.69 325 CYS A O 1
ATOM 2543 N N . SER A 1 326 ? -8.006 -11.065 -17.770 1.00 94.56 326 SER A N 1
ATOM 2544 C CA . SER A 1 326 ? -8.325 -12.184 -18.666 1.00 94.56 326 SER A CA 1
ATOM 2545 C C . SER A 1 326 ? -7.600 -12.107 -20.016 1.00 94.56 326 SER A C 1
ATOM 2547 O O . SER A 1 326 ? -7.340 -13.143 -20.628 1.00 94.56 326 SER A O 1
ATOM 2549 N N . ARG A 1 327 ? -7.191 -10.912 -20.471 1.00 95.44 327 ARG A N 1
ATOM 2550 C CA . ARG A 1 327 ? -6.417 -10.761 -21.716 1.00 95.44 327 ARG A CA 1
ATOM 2551 C C . ARG A 1 327 ? -5.003 -11.333 -21.633 1.00 95.44 327 ARG A C 1
ATOM 2553 O O . ARG A 1 327 ? -4.384 -11.584 -22.662 1.00 95.44 327 ARG A O 1
ATOM 2560 N N . TYR A 1 328 ? -4.507 -11.573 -20.422 1.00 97.00 328 TYR A N 1
ATOM 2561 C CA . TYR A 1 328 ? -3.214 -12.205 -20.181 1.00 97.00 328 TYR A CA 1
ATOM 2562 C C . TYR A 1 328 ? -3.312 -13.732 -20.044 1.00 97.00 328 TYR A C 1
ATOM 2564 O O . TYR A 1 328 ? -2.305 -14.389 -19.781 1.00 97.00 328 TYR A O 1
ATOM 2572 N N . GLU A 1 329 ? -4.492 -14.319 -20.275 1.00 94.19 329 GLU A N 1
ATOM 2573 C CA . GLU A 1 329 ? -4.695 -15.771 -20.308 1.00 94.19 329 GLU A CA 1
ATOM 2574 C C . GLU A 1 329 ? -4.283 -16.379 -21.658 1.00 94.19 329 GLU A C 1
ATOM 2576 O O . GLU A 1 329 ? -5.075 -16.972 -22.392 1.00 94.19 329 GLU A O 1
ATOM 2581 N N . PHE A 1 330 ? -3.000 -16.236 -21.994 1.00 93.62 330 PHE A N 1
ATOM 2582 C CA . PHE A 1 330 ? -2.377 -16.853 -23.164 1.00 93.62 330 PHE A CA 1
ATOM 2583 C C . PHE A 1 330 ? -1.106 -17.618 -22.778 1.00 93.62 330 PHE A C 1
ATOM 2585 O O . PHE A 1 330 ? -0.559 -17.481 -21.684 1.00 93.62 330 PHE A O 1
ATOM 2592 N N . GLY A 1 331 ? -0.601 -18.449 -23.694 1.00 91.31 331 GLY A N 1
ATOM 2593 C CA . GLY A 1 331 ? 0.608 -19.233 -23.449 1.00 91.31 331 GLY A CA 1
ATOM 2594 C C . GLY A 1 331 ? 0.415 -20.203 -22.283 1.00 91.31 331 GLY A C 1
ATOM 2595 O O . GLY A 1 331 ? -0.327 -21.172 -22.407 1.00 91.31 331 GLY A O 1
ATOM 2596 N N . LYS A 1 332 ? 1.097 -19.955 -21.160 1.00 90.75 332 LYS A N 1
ATOM 2597 C CA . LYS A 1 332 ? 0.944 -20.757 -19.932 1.00 90.75 332 LYS A CA 1
ATOM 2598 C C . LYS A 1 332 ? -0.129 -20.213 -18.973 1.00 90.75 332 LYS A C 1
ATOM 2600 O O . LYS A 1 332 ? -0.327 -20.807 -17.918 1.00 90.75 332 LYS A O 1
ATOM 2605 N N . GLY A 1 333 ? -0.802 -19.121 -19.335 1.00 93.44 333 GLY A N 1
ATOM 2606 C CA . GLY A 1 333 ? -1.786 -18.428 -18.506 1.00 93.44 333 GLY A CA 1
ATOM 2607 C C . GLY A 1 333 ? -1.159 -17.419 -17.543 1.00 93.44 333 GLY A C 1
ATOM 2608 O O . GLY A 1 333 ? 0.034 -17.497 -17.217 1.00 93.44 333 GLY A O 1
ATOM 2609 N N . LEU A 1 334 ? -1.982 -16.485 -17.066 1.00 94.69 334 LEU A N 1
ATOM 2610 C CA . LEU A 1 334 ? -1.563 -15.385 -16.193 1.00 94.69 334 LEU A CA 1
ATOM 2611 C C . LEU A 1 334 ? -1.042 -15.900 -14.848 1.00 94.69 334 LEU A C 1
ATOM 2613 O O . LEU A 1 334 ? 0.011 -15.475 -14.382 1.00 94.69 334 LEU A O 1
ATOM 2617 N N . LEU A 1 335 ? -1.729 -16.870 -14.244 1.00 93.12 335 LEU A N 1
ATOM 2618 C CA . LEU A 1 335 ? -1.304 -17.426 -12.960 1.00 93.12 335 LEU A CA 1
ATOM 2619 C C . LEU A 1 335 ? 0.090 -18.062 -13.047 1.00 93.12 335 LEU A C 1
ATOM 2621 O O . LEU A 1 335 ? 0.933 -17.857 -12.176 1.00 93.12 335 LEU A O 1
ATOM 2625 N N . ASN A 1 336 ? 0.364 -18.811 -14.120 1.00 92.25 336 ASN A N 1
ATOM 2626 C CA . ASN A 1 336 ? 1.686 -19.397 -14.322 1.00 92.25 336 ASN A CA 1
ATOM 2627 C C . ASN A 1 336 ? 2.751 -18.322 -14.568 1.00 92.25 336 ASN A C 1
ATOM 2629 O O . ASN A 1 336 ? 3.911 -18.521 -14.213 1.00 92.25 336 ASN A O 1
ATOM 2633 N N . TYR A 1 337 ? 2.381 -17.205 -15.192 1.00 94.62 337 TYR A N 1
ATOM 2634 C CA . TYR A 1 337 ? 3.268 -16.059 -15.318 1.00 94.62 337 TYR A CA 1
ATOM 2635 C C . TYR A 1 337 ? 3.600 -15.449 -13.947 1.00 94.62 337 TYR A C 1
ATOM 2637 O O . TYR A 1 337 ? 4.779 -15.282 -13.633 1.00 94.62 337 TYR A O 1
ATOM 2645 N N . CYS A 1 338 ? 2.592 -15.194 -13.108 1.00 94.88 338 CYS A N 1
ATOM 2646 C CA . CYS A 1 338 ? 2.786 -14.600 -11.784 1.00 94.88 338 CYS A CA 1
ATOM 2647 C C . CYS A 1 338 ? 3.613 -15.492 -10.845 1.00 94.88 338 CYS A C 1
ATOM 2649 O O . CYS A 1 338 ? 4.364 -14.971 -10.031 1.00 94.88 338 CYS A O 1
ATOM 2651 N N . LYS A 1 339 ? 3.610 -16.821 -11.036 1.00 92.69 339 LYS A N 1
ATOM 2652 C CA . LYS A 1 339 ? 4.508 -17.765 -10.333 1.00 92.69 339 LYS A CA 1
ATOM 2653 C C . LYS A 1 339 ? 6.008 -17.543 -10.584 1.00 92.69 339 LYS A C 1
ATOM 2655 O O . LYS A 1 339 ? 6.827 -18.117 -9.869 1.00 92.69 339 LYS A O 1
ATOM 2660 N N . ASN A 1 340 ? 6.398 -16.752 -11.588 1.00 90.88 340 ASN A N 1
ATOM 2661 C CA . ASN A 1 340 ? 7.791 -16.300 -11.715 1.00 90.88 340 ASN A CA 1
ATOM 2662 C C . ASN A 1 340 ? 8.165 -15.269 -10.644 1.00 90.88 340 ASN A C 1
ATOM 2664 O O . ASN A 1 340 ? 9.346 -15.103 -10.358 1.00 90.88 340 ASN A O 1
ATOM 2668 N N . ASP A 1 341 ? 7.153 -14.624 -10.066 1.00 87.00 341 ASP A N 1
ATOM 2669 C CA . ASP A 1 341 ? 7.231 -13.777 -8.889 1.00 87.00 341 ASP A CA 1
ATOM 2670 C C . ASP A 1 341 ? 8.204 -12.597 -9.011 1.00 87.00 341 ASP A C 1
ATOM 2672 O O . ASP A 1 341 ? 9.019 -12.314 -8.140 1.00 87.00 341 ASP A O 1
ATOM 2676 N N . TYR A 1 342 ? 8.108 -11.867 -10.121 1.00 89.25 342 TYR A N 1
ATOM 2677 C CA . TYR A 1 342 ? 8.973 -10.713 -10.382 1.00 89.25 342 TYR A CA 1
ATOM 2678 C C . TYR A 1 342 ? 8.789 -9.553 -9.393 1.00 89.25 342 TYR A C 1
ATOM 2680 O O . TYR A 1 342 ? 9.666 -8.697 -9.302 1.00 89.25 342 TYR A O 1
ATOM 2688 N N . GLN A 1 343 ? 7.666 -9.521 -8.672 1.00 87.69 343 GLN A N 1
ATOM 2689 C CA . GLN A 1 343 ? 7.390 -8.542 -7.620 1.00 87.69 343 GLN A CA 1
ATOM 2690 C C . GLN A 1 343 ? 7.780 -9.058 -6.230 1.00 87.69 343 GLN A C 1
ATOM 2692 O O . GLN A 1 343 ? 7.952 -8.244 -5.335 1.00 87.69 343 GLN A O 1
ATOM 2697 N N . GLY A 1 344 ? 8.029 -10.361 -6.060 1.00 84.62 344 GLY A N 1
ATOM 2698 C CA . GLY A 1 344 ? 8.527 -10.928 -4.809 1.00 84.62 344 GLY A CA 1
ATOM 2699 C C . GLY A 1 344 ? 7.451 -11.244 -3.769 1.00 84.62 344 GLY A C 1
ATOM 2700 O O . GLY A 1 344 ? 7.760 -11.299 -2.589 1.00 84.62 344 GLY A O 1
ATOM 2701 N N . TYR A 1 345 ? 6.195 -11.465 -4.141 1.00 83.38 345 TYR A N 1
ATOM 2702 C CA . TYR A 1 345 ? 5.173 -11.934 -3.194 1.00 83.38 345 TYR A CA 1
ATOM 2703 C C . TYR A 1 345 ? 5.464 -13.346 -2.669 1.00 83.38 345 TYR A C 1
ATOM 2705 O O . TYR A 1 345 ? 5.083 -13.694 -1.557 1.00 83.38 345 TYR A O 1
ATOM 2713 N N . GLY A 1 346 ? 6.187 -14.143 -3.449 1.00 82.00 346 GLY A N 1
ATOM 2714 C CA . GLY A 1 346 ? 6.534 -15.526 -3.191 1.00 82.00 346 GLY A CA 1
ATOM 2715 C C . GLY A 1 346 ? 5.767 -16.494 -4.080 1.00 82.00 346 GLY A C 1
ATOM 2716 O O . GLY A 1 346 ? 4.555 -16.384 -4.256 1.00 82.00 346 GLY A O 1
ATOM 2717 N N . LYS A 1 347 ? 6.450 -17.509 -4.618 1.00 80.81 347 LYS A N 1
ATOM 2718 C CA . LYS A 1 347 ? 5.838 -18.473 -5.556 1.00 80.81 347 LYS A CA 1
ATOM 2719 C C . LYS A 1 347 ? 4.626 -19.198 -4.972 1.00 80.81 347 LYS A C 1
ATOM 2721 O O . LYS A 1 347 ? 3.635 -19.384 -5.679 1.00 80.81 347 LYS A O 1
ATOM 2726 N N . ASN A 1 348 ? 4.699 -19.542 -3.688 1.00 79.25 348 ASN A N 1
ATOM 2727 C CA . ASN A 1 348 ? 3.650 -20.263 -2.967 1.00 79.25 348 ASN A CA 1
ATOM 2728 C C . ASN A 1 348 ? 2.375 -19.422 -2.814 1.00 79.25 348 ASN A C 1
ATOM 2730 O O . ASN A 1 348 ? 1.290 -19.981 -2.662 1.00 79.25 348 ASN A O 1
ATOM 2734 N N . ILE A 1 349 ? 2.469 -18.086 -2.908 1.00 81.25 349 ILE A N 1
ATOM 2735 C CA . ILE A 1 349 ? 1.293 -17.210 -2.829 1.00 81.25 349 ILE A CA 1
ATOM 2736 C C . ILE A 1 349 ? 0.314 -17.491 -3.965 1.00 81.25 349 ILE A C 1
ATOM 2738 O O . ILE A 1 349 ? -0.894 -17.469 -3.744 1.00 81.25 349 ILE A O 1
ATOM 2742 N N . TYR A 1 350 ? 0.828 -17.860 -5.135 1.00 84.25 350 TYR A N 1
ATOM 2743 C CA . TYR A 1 350 ? 0.047 -18.144 -6.336 1.00 84.25 350 TYR A CA 1
ATOM 2744 C C . TYR A 1 350 ? -0.434 -19.605 -6.432 1.00 84.25 350 TYR A C 1
ATOM 2746 O O . TYR A 1 350 ? -0.869 -20.055 -7.498 1.00 84.25 350 TYR A O 1
ATOM 2754 N N . GLU A 1 351 ? -0.330 -20.385 -5.354 1.00 78.25 351 GLU A N 1
ATOM 2755 C CA . GLU A 1 351 ? -0.881 -21.739 -5.267 1.00 78.25 351 GLU A CA 1
ATOM 2756 C C . GLU A 1 351 ? -2.304 -21.677 -4.693 1.00 78.25 351 GLU A C 1
ATOM 2758 O O . GLU A 1 351 ? -2.505 -21.583 -3.486 1.00 78.25 351 GLU A O 1
ATOM 2763 N N . ILE A 1 352 ? -3.297 -21.687 -5.590 1.00 60.97 352 ILE A N 1
ATOM 2764 C CA . ILE A 1 352 ? -4.730 -21.476 -5.294 1.00 60.97 352 ILE A CA 1
ATOM 2765 C C . ILE A 1 352 ? -5.356 -22.639 -4.484 1.00 60.97 352 ILE A C 1
ATOM 2767 O O . ILE A 1 352 ? -6.430 -22.485 -3.912 1.00 60.97 352 ILE A O 1
ATOM 2771 N N . ASP A 1 353 ? -4.678 -23.786 -4.370 1.00 54.34 353 ASP A N 1
ATOM 2772 C CA . ASP A 1 353 ? -5.259 -25.026 -3.831 1.00 54.34 353 ASP A CA 1
ATOM 2773 C C . ASP A 1 353 ? -5.062 -25.259 -2.320 1.00 54.34 353 ASP A C 1
ATOM 2775 O O . ASP A 1 353 ? -5.469 -26.314 -1.831 1.00 54.34 353 ASP A O 1
ATOM 2779 N N . ASN A 1 354 ? -4.477 -24.328 -1.552 1.00 45.88 354 ASN A N 1
ATOM 2780 C CA . ASN A 1 354 ? -4.299 -24.530 -0.107 1.00 45.88 354 ASN A CA 1
ATOM 2781 C C . ASN A 1 354 ? -5.147 -23.571 0.757 1.00 45.88 354 ASN A C 1
ATOM 2783 O O . ASN A 1 354 ? -4.643 -22.534 1.192 1.00 45.88 354 ASN A O 1
ATOM 2787 N N . PRO A 1 355 ? -6.422 -23.912 1.041 1.00 40.72 355 PRO A N 1
ATOM 2788 C CA . PRO A 1 355 ? -7.288 -23.133 1.928 1.00 40.72 355 PRO A CA 1
ATOM 2789 C C . PRO A 1 355 ? -6.900 -23.228 3.417 1.00 40.72 355 PRO A C 1
ATOM 2791 O O . PRO A 1 355 ? -7.511 -22.552 4.237 1.00 40.72 355 PRO A O 1
ATOM 2794 N N . TYR A 1 356 ? -5.896 -24.038 3.773 1.00 44.66 356 TYR A N 1
ATOM 2795 C CA . TYR A 1 356 ? -5.338 -24.139 5.123 1.00 44.66 356 TYR A CA 1
ATOM 2796 C C . TYR A 1 356 ? -3.815 -23.963 5.056 1.00 44.66 356 TYR A C 1
ATOM 2798 O O . TYR A 1 356 ? -3.048 -24.925 5.104 1.00 44.66 356 TYR A O 1
ATOM 2806 N N . ARG A 1 357 ? -3.366 -22.710 4.925 1.00 55.75 357 ARG A N 1
ATOM 2807 C CA . ARG A 1 357 ? -1.969 -22.335 5.191 1.00 55.75 357 ARG A CA 1
ATOM 2808 C C . ARG A 1 357 ? -1.748 -22.335 6.706 1.00 55.75 357 ARG A C 1
ATOM 2810 O O . ARG A 1 357 ? -1.777 -21.286 7.341 1.00 55.75 357 ARG A O 1
ATOM 2817 N N . GLU A 1 358 ? -1.638 -23.525 7.287 1.00 43.72 358 GLU A N 1
ATOM 2818 C CA . GLU A 1 358 ? -1.134 -23.685 8.650 1.00 43.72 358 GLU A CA 1
ATOM 2819 C C . GLU A 1 358 ? 0.397 -23.567 8.639 1.00 43.72 358 GLU A C 1
ATOM 2821 O O . GLU A 1 358 ? 1.056 -24.109 7.756 1.00 43.72 358 GLU A O 1
ATOM 2826 N N . GLU A 1 359 ? 0.913 -22.862 9.648 1.00 47.47 359 GLU A N 1
ATOM 2827 C CA . GLU A 1 359 ? 2.320 -22.538 9.927 1.00 47.47 359 GLU A CA 1
ATOM 2828 C C . GLU A 1 359 ? 2.936 -21.369 9.131 1.00 47.47 359 GLU A C 1
ATOM 2830 O O . GLU A 1 359 ? 2.750 -21.189 7.928 1.00 47.47 359 GLU A O 1
ATOM 2835 N N . SER A 1 360 ? 3.686 -20.541 9.867 1.00 48.25 360 SER A N 1
ATOM 2836 C CA . SER A 1 360 ? 4.541 -19.454 9.391 1.00 48.25 360 SER A CA 1
ATOM 2837 C C . SER A 1 360 ? 5.741 -20.011 8.621 1.00 48.25 360 SER A C 1
ATOM 2839 O O . SER A 1 360 ? 6.893 -19.880 9.033 1.00 48.25 360 SER A O 1
ATOM 2841 N N . GLU A 1 361 ? 5.495 -20.676 7.495 1.00 51.72 361 GLU A N 1
ATOM 2842 C CA . GLU A 1 361 ? 6.584 -21.032 6.596 1.00 51.72 361 GLU A CA 1
ATOM 2843 C C . GLU A 1 361 ? 7.146 -19.755 5.964 1.00 51.72 361 GLU A C 1
ATOM 2845 O O . GLU A 1 361 ? 6.432 -18.968 5.333 1.00 51.72 361 GLU A O 1
ATOM 2850 N N . GLU A 1 362 ? 8.454 -19.545 6.138 1.00 54.03 362 GLU A N 1
ATOM 2851 C CA . GLU A 1 362 ? 9.198 -18.544 5.385 1.00 54.03 362 GLU A CA 1
ATOM 2852 C C . GLU A 1 362 ? 8.999 -18.844 3.895 1.00 54.03 362 GLU A C 1
ATOM 2854 O O . GLU A 1 362 ? 9.492 -19.838 3.362 1.00 54.03 362 GLU A O 1
ATOM 2859 N N . ILE A 1 363 ? 8.226 -17.989 3.229 1.00 57.69 363 ILE A N 1
ATOM 2860 C CA . ILE A 1 363 ? 7.985 -18.073 1.795 1.00 57.69 363 ILE A CA 1
ATOM 2861 C C . ILE A 1 363 ? 9.340 -17.850 1.106 1.00 57.69 363 ILE A C 1
ATOM 2863 O O . ILE A 1 363 ? 9.856 -16.731 1.092 1.00 57.69 363 ILE A O 1
ATOM 2867 N N . ASP A 1 364 ? 9.945 -18.934 0.608 1.00 51.34 364 ASP A N 1
ATOM 2868 C CA . ASP A 1 364 ? 11.339 -18.973 0.144 1.00 51.34 364 ASP A CA 1
ATOM 2869 C C . ASP A 1 364 ? 11.686 -17.781 -0.766 1.00 51.34 364 ASP A C 1
ATOM 2871 O O . ASP A 1 364 ? 11.171 -17.642 -1.879 1.00 51.34 364 ASP A O 1
ATOM 2875 N N . GLY A 1 365 ? 12.553 -16.897 -0.260 1.00 59.50 365 GLY A N 1
ATOM 2876 C CA . GLY A 1 365 ? 13.133 -15.776 -1.002 1.00 59.50 365 GLY A CA 1
ATOM 2877 C C . GLY A 1 365 ? 12.201 -14.611 -1.372 1.00 59.50 365 GLY A C 1
ATOM 2878 O O . GLY A 1 365 ? 12.658 -13.715 -2.081 1.00 59.50 365 GLY A O 1
ATOM 2879 N N . GLY A 1 366 ? 10.942 -14.585 -0.916 1.00 70.75 366 GLY A N 1
ATOM 2880 C CA . GLY A 1 366 ? 9.998 -13.494 -1.205 1.00 70.75 366 GLY A CA 1
ATOM 2881 C C . GLY A 1 366 ? 10.305 -12.183 -0.459 1.00 70.75 366 GLY A C 1
ATOM 2882 O O . GLY A 1 366 ? 10.919 -12.183 0.606 1.00 70.75 366 GLY A O 1
ATOM 2883 N N . LYS A 1 367 ? 9.849 -11.049 -1.003 1.00 80.94 367 LYS A N 1
ATOM 2884 C CA . LYS A 1 367 ? 9.718 -9.736 -0.342 1.00 80.94 367 LYS A CA 1
ATOM 2885 C C . LYS A 1 367 ? 8.587 -9.683 0.687 1.00 80.94 367 LYS A C 1
ATOM 2887 O O . LYS A 1 367 ? 8.549 -8.738 1.469 1.00 80.94 367 LYS A O 1
ATOM 2892 N N . PHE A 1 368 ? 7.693 -10.670 0.713 1.00 84.69 368 PHE A N 1
ATOM 2893 C CA . PHE A 1 368 ? 6.590 -10.764 1.669 1.00 84.69 368 PHE A CA 1
ATOM 2894 C C . PHE A 1 368 ? 6.641 -12.069 2.469 1.00 84.69 368 PHE A C 1
ATOM 2896 O O . PHE A 1 368 ? 7.191 -13.072 2.016 1.00 84.69 368 PHE A O 1
ATOM 2903 N N . VAL A 1 369 ? 6.060 -12.048 3.665 1.00 83.81 369 VAL A N 1
ATOM 2904 C CA . VAL A 1 369 ? 5.925 -13.192 4.570 1.00 83.81 369 VAL A CA 1
ATOM 2905 C C . VAL A 1 369 ? 4.509 -13.231 5.135 1.00 83.81 369 VAL A C 1
ATOM 2907 O O . VAL A 1 369 ? 3.914 -12.193 5.422 1.00 83.81 369 VAL A O 1
ATOM 2910 N N . LEU A 1 370 ? 3.953 -14.434 5.268 1.00 79.69 370 LEU A N 1
ATOM 2911 C CA . LEU A 1 370 ? 2.679 -14.643 5.943 1.00 79.69 370 LEU A CA 1
ATOM 2912 C C . LEU A 1 370 ? 2.933 -14.745 7.450 1.00 79.69 370 LEU A C 1
ATOM 2914 O O . LEU A 1 370 ? 3.645 -15.644 7.892 1.00 79.69 370 LEU A O 1
ATOM 2918 N N . VAL A 1 371 ? 2.361 -13.834 8.233 1.00 82.06 371 VAL A N 1
ATOM 2919 C CA . VAL A 1 371 ? 2.507 -13.819 9.695 1.00 82.06 371 VAL A CA 1
ATOM 2920 C C . VAL A 1 371 ? 1.164 -14.199 10.325 1.00 82.06 371 VAL A C 1
ATOM 2922 O O . VAL A 1 371 ? 0.202 -13.457 10.123 1.00 82.06 371 VAL A O 1
ATOM 2925 N N . PRO A 1 372 ? 1.071 -15.330 11.056 1.00 76.62 372 PRO A N 1
ATOM 2926 C CA . PRO A 1 372 ? -0.185 -15.867 11.585 1.00 76.62 372 PRO A CA 1
ATOM 2927 C C . PRO A 1 372 ? -0.958 -14.923 12.506 1.00 76.62 372 PRO A C 1
ATOM 2929 O O . PRO A 1 372 ? -2.173 -14.830 12.375 1.00 76.62 372 PRO A O 1
ATOM 2932 N N . PHE A 1 373 ? -0.263 -14.225 13.409 1.00 81.69 373 PHE A N 1
ATOM 2933 C CA . PHE A 1 373 ? -0.859 -13.259 14.336 1.00 81.69 373 PHE A CA 1
ATOM 2934 C C . PHE A 1 373 ? -0.121 -11.925 14.247 1.00 81.69 373 PHE A C 1
ATOM 2936 O O . PHE A 1 373 ? 0.516 -11.464 15.200 1.00 81.69 373 PHE A O 1
ATOM 2943 N N . ALA A 1 374 ? -0.161 -11.338 13.050 1.00 84.50 374 ALA A N 1
ATOM 2944 C CA . ALA A 1 374 ? 0.575 -10.128 12.723 1.00 84.50 374 ALA A CA 1
ATOM 2945 C C . ALA A 1 374 ? 0.076 -8.939 13.548 1.00 84.50 374 ALA A C 1
ATOM 2947 O O . ALA A 1 374 ? -1.059 -8.496 13.373 1.00 84.50 374 ALA A O 1
ATOM 2948 N N . THR A 1 375 ? 0.940 -8.383 14.387 1.00 86.56 375 THR A N 1
ATOM 2949 C CA . THR A 1 375 ? 0.692 -7.122 15.090 1.00 86.56 375 THR A CA 1
ATOM 2950 C C . THR A 1 375 ? 1.695 -6.094 14.601 1.00 86.56 375 THR A C 1
ATOM 2952 O O . THR A 1 375 ? 2.889 -6.376 14.534 1.00 86.56 375 THR A O 1
ATOM 2955 N N . THR A 1 376 ? 1.225 -4.906 14.236 1.00 86.94 376 THR A N 1
ATOM 2956 C CA . THR A 1 376 ? 2.104 -3.799 13.854 1.00 86.94 376 THR A CA 1
ATOM 2957 C C . THR A 1 376 ? 2.424 -2.946 15.077 1.00 86.94 376 THR A C 1
ATOM 2959 O O . THR A 1 376 ? 1.534 -2.590 15.852 1.00 86.94 376 THR A O 1
ATOM 2962 N N . ILE A 1 377 ? 3.694 -2.591 15.233 1.00 90.56 377 ILE A N 1
ATOM 2963 C CA . ILE A 1 377 ? 4.154 -1.551 16.145 1.00 90.56 377 ILE A CA 1
ATOM 2964 C C . ILE A 1 377 ? 4.898 -0.462 15.375 1.00 90.56 377 ILE A C 1
ATOM 2966 O O . ILE A 1 377 ? 5.481 -0.694 14.313 1.00 90.56 377 ILE A O 1
ATOM 2970 N N . TYR A 1 378 ? 4.898 0.723 15.960 1.00 89.88 378 TYR A N 1
ATOM 2971 C CA . TYR A 1 378 ? 5.562 1.913 15.462 1.00 89.88 378 TYR A CA 1
ATOM 2972 C C . TYR A 1 378 ? 6.699 2.243 16.392 1.00 89.88 378 TYR A C 1
ATOM 2974 O O . TYR A 1 378 ? 6.458 2.560 17.552 1.00 89.88 378 TYR A O 1
ATOM 2982 N N . VAL A 1 379 ? 7.929 2.151 15.904 1.00 92.38 379 VAL A N 1
ATOM 2983 C CA . VAL A 1 379 ? 9.109 2.483 16.696 1.00 92.38 379 VAL A CA 1
ATOM 2984 C C . VAL A 1 379 ? 9.593 3.867 16.301 1.00 92.38 379 VAL A C 1
ATOM 2986 O O . VAL A 1 379 ? 9.987 4.085 15.156 1.00 92.38 379 VAL A O 1
ATOM 2989 N N . ASN A 1 380 ? 9.614 4.790 17.259 1.00 91.88 380 ASN A N 1
ATOM 2990 C CA . ASN A 1 380 ? 10.292 6.064 17.095 1.00 91.88 380 ASN A CA 1
ATOM 2991 C C . ASN A 1 380 ? 11.802 5.833 17.159 1.00 91.88 380 ASN A C 1
ATOM 2993 O O . ASN A 1 380 ? 12.357 5.405 18.176 1.00 91.88 380 ASN A O 1
ATOM 2997 N N . MET A 1 381 ? 12.487 6.144 16.067 1.00 91.06 381 MET A N 1
ATOM 2998 C CA . MET A 1 381 ? 13.901 5.817 15.921 1.00 91.06 381 MET A CA 1
ATOM 2999 C C . MET A 1 381 ? 14.827 6.753 16.707 1.00 91.06 381 MET A C 1
ATOM 3001 O O . MET A 1 381 ? 16.019 6.468 16.838 1.00 91.06 381 MET A O 1
ATOM 3005 N N . THR A 1 382 ? 14.294 7.854 17.245 1.00 89.38 382 THR A N 1
ATOM 3006 C CA . THR A 1 382 ? 15.050 8.855 18.007 1.00 89.38 382 THR A CA 1
ATOM 3007 C C . THR A 1 382 ? 15.223 8.453 19.467 1.00 89.38 382 THR A C 1
ATOM 3009 O O . THR A 1 382 ? 16.313 8.605 20.019 1.00 89.38 382 THR A O 1
ATOM 3012 N N . ASP A 1 383 ? 14.162 7.960 20.106 1.00 91.38 383 ASP A N 1
ATOM 3013 C CA . ASP A 1 383 ? 14.145 7.680 21.546 1.00 91.38 383 ASP A CA 1
ATOM 3014 C C . ASP A 1 383 ? 13.825 6.222 21.900 1.00 91.38 383 ASP A C 1
ATOM 3016 O O . ASP A 1 383 ? 13.920 5.848 23.070 1.00 91.38 383 ASP A O 1
ATOM 3020 N N . GLY A 1 384 ? 13.500 5.385 20.910 1.00 91.00 384 GLY A N 1
ATOM 3021 C CA . GLY A 1 384 ? 13.124 3.992 21.132 1.00 91.00 384 GLY A CA 1
ATOM 3022 C C . GLY A 1 384 ? 11.750 3.819 21.765 1.00 91.00 384 GLY A C 1
ATOM 3023 O O . GLY A 1 384 ? 11.400 2.700 22.138 1.00 91.00 384 GLY A O 1
ATOM 3024 N N . SER A 1 385 ? 10.965 4.895 21.889 1.00 93.31 385 SER A N 1
ATOM 3025 C CA . SER A 1 385 ? 9.556 4.767 22.233 1.00 93.31 385 SER A CA 1
ATOM 3026 C C . SER A 1 385 ? 8.832 3.989 21.141 1.00 93.31 385 SER A C 1
ATOM 3028 O O . SER A 1 385 ? 9.208 4.025 19.965 1.00 93.31 385 SER A O 1
ATOM 3030 N N . PHE A 1 386 ? 7.815 3.238 21.542 1.00 92.50 386 PHE A N 1
ATOM 3031 C CA . PHE A 1 386 ? 7.009 2.489 20.602 1.00 92.50 386 PHE A CA 1
ATOM 3032 C C . PHE A 1 386 ? 5.544 2.515 20.999 1.00 92.50 386 PHE A C 1
ATOM 3034 O O . PHE A 1 386 ? 5.210 2.497 22.184 1.00 92.50 386 PHE A O 1
ATOM 3041 N N . ASP A 1 387 ? 4.698 2.523 19.980 1.00 90.19 387 ASP A N 1
ATOM 3042 C CA . ASP A 1 387 ? 3.253 2.448 20.106 1.00 90.19 387 ASP A CA 1
ATOM 3043 C C . ASP A 1 387 ? 2.760 1.221 19.331 1.00 90.19 387 ASP A C 1
ATOM 3045 O O . ASP A 1 387 ? 3.274 0.897 18.258 1.00 90.19 387 ASP A O 1
ATOM 3049 N N . TYR A 1 388 ? 1.760 0.526 19.865 1.00 85.12 388 TYR A N 1
ATOM 3050 C CA . TYR A 1 388 ? 1.046 -0.484 19.089 1.00 85.12 388 TYR A CA 1
ATOM 3051 C C . TYR A 1 388 ? 0.090 0.199 18.123 1.00 85.12 388 TYR A C 1
ATOM 3053 O O . TYR A 1 388 ? -0.506 1.227 18.450 1.00 85.12 388 TYR A O 1
ATOM 3061 N N . GLU A 1 389 ? -0.113 -0.416 16.964 1.00 78.25 389 GLU A N 1
ATOM 3062 C CA . GLU A 1 389 ? -1.314 -0.148 16.187 1.00 78.25 389 GLU A CA 1
ATOM 3063 C C . GLU A 1 389 ? -2.554 -0.418 17.061 1.00 78.25 389 GLU A C 1
ATOM 3065 O O . GLU A 1 389 ? -2.627 -1.438 17.752 1.00 78.25 389 GLU A O 1
ATOM 3070 N N . GLU A 1 390 ? -3.502 0.525 17.103 1.00 64.62 390 GLU A N 1
ATOM 3071 C CA . GLU A 1 390 ? -4.710 0.386 17.924 1.00 64.62 390 GLU A CA 1
ATOM 3072 C C . GLU A 1 390 ? -5.490 -0.879 17.530 1.00 64.62 390 GLU A C 1
ATOM 3074 O O . GLU A 1 390 ? -5.832 -1.064 16.368 1.00 64.62 390 GLU A O 1
ATOM 3079 N N . GLY A 1 391 ? -5.795 -1.741 18.508 1.00 58.81 391 GLY A N 1
ATOM 3080 C CA . GLY A 1 391 ? -6.412 -3.053 18.271 1.00 58.81 391 GLY A CA 1
ATOM 3081 C C . GLY A 1 391 ? -5.398 -4.184 18.434 1.00 58.81 391 GLY A C 1
ATOM 3082 O O . GLY A 1 391 ? -4.945 -4.776 17.464 1.00 58.81 391 GLY A O 1
ATOM 3083 N N . LEU A 1 392 ? -5.056 -4.476 19.694 1.00 52.41 392 LEU A N 1
ATOM 3084 C CA . LEU A 1 392 ? -3.871 -5.232 20.131 1.00 52.41 392 LEU A CA 1
ATOM 3085 C C . LEU A 1 392 ? -3.678 -6.660 19.580 1.00 52.41 392 LEU A C 1
ATOM 3087 O O . LEU A 1 392 ? -2.650 -7.259 19.879 1.00 52.41 392 LEU A O 1
ATOM 3091 N N . TYR A 1 393 ? -4.596 -7.213 18.790 1.00 59.03 393 TYR A N 1
ATOM 3092 C CA . TYR A 1 393 ? -4.477 -8.572 18.266 1.00 59.03 393 TYR A CA 1
ATOM 3093 C C . TYR A 1 393 ? -5.176 -8.674 16.910 1.00 59.03 393 TYR A C 1
ATOM 3095 O O . TYR A 1 393 ? -6.401 -8.556 16.841 1.00 59.03 393 TYR A O 1
ATOM 3103 N N . SER A 1 394 ? -4.421 -8.917 15.833 1.00 57.31 394 SER A N 1
ATOM 3104 C CA . SER A 1 394 ? -5.053 -9.428 14.617 1.00 57.31 394 SER A CA 1
ATOM 3105 C C . SER A 1 394 ? -5.429 -10.892 14.851 1.00 57.31 394 SER A C 1
ATOM 3107 O O . SER A 1 394 ? -4.654 -11.678 15.395 1.00 57.31 394 SER A O 1
ATOM 3109 N N . GLU A 1 395 ? -6.659 -11.257 14.496 1.00 60.19 395 GLU A N 1
ATOM 3110 C CA . GLU A 1 395 ? -7.159 -12.624 14.693 1.00 60.19 395 GLU A CA 1
ATOM 3111 C C . GLU A 1 395 ? -6.847 -13.546 13.503 1.00 60.19 395 GLU A C 1
ATOM 3113 O O . GLU A 1 395 ? -7.458 -14.608 13.381 1.00 60.19 395 GLU A O 1
ATOM 3118 N N . GLY A 1 396 ? -5.934 -13.164 12.605 1.00 67.44 396 GLY A N 1
ATOM 3119 C CA . GLY A 1 396 ? -5.693 -13.950 11.404 1.00 67.44 396 GLY A CA 1
ATOM 3120 C C . GLY A 1 396 ? -4.374 -13.676 10.686 1.00 67.44 396 GLY A C 1
ATOM 3121 O O . GLY A 1 396 ? -3.750 -12.628 10.880 1.00 67.44 396 GLY A O 1
ATOM 3122 N N . PRO A 1 397 ? -3.966 -14.630 9.830 1.00 72.06 397 PRO A N 1
ATOM 3123 C CA . PRO A 1 397 ? -2.728 -14.546 9.085 1.00 72.06 397 PRO A CA 1
ATOM 3124 C C . PRO A 1 397 ? -2.763 -13.370 8.113 1.00 72.06 397 PRO A C 1
ATOM 3126 O O . PRO A 1 397 ? -3.699 -13.225 7.327 1.00 72.06 397 PRO A O 1
ATOM 3129 N N . ARG A 1 398 ? -1.705 -12.559 8.121 1.00 76.88 398 ARG A N 1
ATOM 3130 C CA . ARG A 1 398 ? -1.567 -11.393 7.244 1.00 76.88 398 ARG A CA 1
ATOM 3131 C C . ARG A 1 398 ? -0.322 -11.508 6.392 1.00 76.88 398 ARG A C 1
ATOM 3133 O O . ARG A 1 398 ? 0.745 -11.875 6.885 1.00 76.88 398 ARG A O 1
ATOM 3140 N N . LEU A 1 399 ? -0.448 -11.152 5.118 1.00 78.50 399 LEU A N 1
ATOM 3141 C CA . LEU A 1 399 ? 0.716 -10.976 4.269 1.00 78.50 399 LEU A CA 1
ATOM 3142 C C . LEU A 1 399 ? 1.365 -9.631 4.594 1.00 78.50 399 LEU A C 1
ATOM 3144 O O . LEU A 1 399 ? 0.750 -8.582 4.431 1.00 78.50 399 LEU A O 1
ATOM 3148 N N . VAL A 1 400 ? 2.603 -9.661 5.071 1.00 82.62 400 VAL A N 1
ATOM 3149 C CA . VAL A 1 400 ? 3.351 -8.456 5.440 1.00 82.62 400 VAL A CA 1
ATOM 3150 C C . VAL A 1 400 ? 4.674 -8.412 4.711 1.00 82.62 400 VAL A C 1
ATOM 3152 O O . VAL A 1 400 ? 5.203 -9.439 4.282 1.00 82.62 400 VAL A O 1
ATOM 3155 N N . LYS A 1 401 ? 5.237 -7.215 4.568 1.00 84.50 401 LYS A N 1
ATOM 3156 C CA . LYS A 1 401 ? 6.563 -7.070 3.976 1.00 84.50 401 LYS A CA 1
ATOM 3157 C C . LYS A 1 401 ? 7.589 -7.764 4.854 1.00 84.50 401 LYS A C 1
ATOM 3159 O O . LYS A 1 401 ? 7.616 -7.599 6.074 1.00 84.50 401 LYS A O 1
ATOM 3164 N N . LYS A 1 402 ? 8.480 -8.509 4.206 1.00 84.31 402 LYS A N 1
ATOM 3165 C CA . LYS A 1 402 ? 9.594 -9.205 4.844 1.00 84.31 402 LYS A CA 1
ATOM 3166 C C . LYS A 1 402 ? 10.456 -8.217 5.620 1.00 84.31 402 LYS A C 1
ATOM 3168 O O . LYS A 1 402 ? 10.849 -8.532 6.736 1.00 84.31 402 LYS A O 1
ATOM 3173 N N . ARG A 1 403 ? 10.672 -7.017 5.069 1.00 87.12 403 ARG A N 1
ATOM 3174 C CA . ARG A 1 403 ? 11.386 -5.929 5.743 1.00 87.12 403 ARG A CA 1
ATOM 3175 C C . ARG A 1 403 ? 10.755 -5.568 7.085 1.00 87.12 403 ARG A C 1
ATOM 3177 O O . ARG A 1 403 ? 11.469 -5.518 8.075 1.00 87.12 403 ARG A O 1
ATOM 3184 N N . SER A 1 404 ? 9.439 -5.378 7.141 1.00 85.62 404 SER A N 1
ATOM 3185 C CA . SER A 1 404 ? 8.747 -5.011 8.383 1.00 85.62 404 SER A CA 1
ATOM 3186 C C . SER A 1 404 ? 8.807 -6.115 9.446 1.00 85.62 404 SER A C 1
ATOM 3188 O O . SER A 1 404 ? 8.718 -5.809 10.627 1.00 85.62 404 SER A O 1
ATOM 3190 N N . TYR A 1 405 ? 8.971 -7.389 9.064 1.00 89.12 405 TYR A N 1
ATOM 3191 C CA . TYR A 1 405 ? 8.995 -8.520 10.006 1.00 89.12 405 TYR A CA 1
ATOM 3192 C C . TYR A 1 405 ? 10.411 -9.012 10.373 1.00 89.12 405 TYR A C 1
ATOM 3194 O O . TYR A 1 405 ? 10.698 -9.304 11.532 1.00 89.12 405 TYR A O 1
ATOM 3202 N N . TYR A 1 406 ? 11.326 -9.091 9.406 1.00 88.88 406 TYR A N 1
ATOM 3203 C CA . TYR A 1 406 ? 12.697 -9.592 9.587 1.00 88.88 406 TYR A CA 1
ATOM 3204 C C . TYR A 1 406 ? 13.772 -8.496 9.549 1.00 88.88 406 TYR A C 1
ATOM 3206 O O . TYR A 1 406 ? 14.942 -8.776 9.821 1.00 88.88 406 TYR A O 1
ATOM 3214 N N . GLY A 1 407 ? 13.403 -7.253 9.245 1.00 90.31 407 GLY A N 1
ATOM 3215 C CA . GLY A 1 407 ? 14.349 -6.192 8.919 1.00 90.31 407 GLY A CA 1
ATOM 3216 C C . GLY A 1 407 ? 14.881 -6.283 7.488 1.00 90.31 407 GLY A C 1
ATOM 3217 O O . GLY A 1 407 ? 14.563 -7.200 6.729 1.00 90.31 407 GLY A O 1
ATOM 3218 N N . ASP A 1 408 ? 15.734 -5.326 7.128 1.00 86.69 408 ASP A N 1
ATOM 3219 C CA . ASP A 1 408 ? 16.463 -5.310 5.853 1.00 86.69 408 ASP A CA 1
ATOM 3220 C C . ASP A 1 408 ? 17.509 -6.428 5.768 1.00 86.69 408 ASP A C 1
ATOM 3222 O O . ASP A 1 408 ? 17.817 -6.939 4.689 1.00 86.69 408 ASP A O 1
ATOM 3226 N N . PHE A 1 409 ? 18.067 -6.821 6.918 1.00 89.94 409 PHE A N 1
ATOM 3227 C CA . PHE A 1 409 ? 19.121 -7.823 6.999 1.00 89.94 409 PHE A CA 1
ATOM 3228 C C . PHE A 1 409 ? 18.856 -8.820 8.127 1.00 89.94 409 PHE A C 1
ATOM 3230 O O . PHE A 1 409 ? 18.553 -8.423 9.251 1.00 89.94 409 PHE A O 1
ATOM 3237 N N . PRO A 1 410 ? 19.105 -10.122 7.901 1.00 86.56 410 PRO A N 1
ATOM 3238 C CA . PRO A 1 410 ? 18.941 -11.125 8.952 1.00 86.56 410 PRO A CA 1
ATOM 3239 C C . PRO A 1 410 ? 20.003 -10.989 10.055 1.00 86.56 410 PRO A C 1
ATOM 3241 O O . PRO A 1 410 ? 19.848 -11.516 11.152 1.00 86.56 410 PRO A O 1
ATOM 3244 N N . ASN A 1 411 ? 21.135 -10.337 9.765 1.00 91.56 411 ASN A N 1
ATOM 3245 C CA . ASN A 1 411 ? 22.178 -10.030 10.738 1.00 91.56 411 ASN A CA 1
ATOM 3246 C C . ASN A 1 411 ? 23.117 -8.920 10.232 1.00 91.56 411 ASN A C 1
ATOM 3248 O O . ASN A 1 411 ? 23.182 -8.621 9.038 1.00 91.56 411 ASN A O 1
ATOM 3252 N N . LEU A 1 412 ? 23.923 -8.365 11.145 1.00 92.88 412 LEU A N 1
ATOM 3253 C CA . LEU A 1 412 ? 24.917 -7.327 10.835 1.00 92.88 412 LEU A CA 1
ATOM 3254 C C . LEU A 1 412 ? 25.941 -7.755 9.768 1.00 92.88 412 LEU A C 1
ATOM 3256 O O . LEU A 1 412 ? 26.448 -6.911 9.034 1.00 92.88 412 LEU A O 1
ATOM 3260 N N . HIS A 1 413 ? 26.282 -9.044 9.683 1.00 90.00 413 HIS A N 1
ATOM 3261 C CA . HIS A 1 413 ? 27.253 -9.520 8.698 1.00 90.00 413 HIS A CA 1
ATOM 3262 C C . HIS A 1 413 ? 26.713 -9.385 7.272 1.00 90.00 413 HIS A C 1
ATOM 3264 O O . HIS A 1 413 ? 27.429 -8.857 6.424 1.00 90.00 413 HIS A O 1
ATOM 3270 N N . MET A 1 414 ? 25.450 -9.755 7.042 1.00 87.12 414 MET A N 1
ATOM 3271 C CA . MET A 1 414 ? 24.785 -9.582 5.746 1.00 87.12 414 MET A CA 1
ATOM 3272 C C . MET A 1 414 ? 24.670 -8.105 5.352 1.00 87.12 414 MET A C 1
ATOM 3274 O O . MET A 1 414 ? 24.900 -7.766 4.197 1.00 87.12 414 MET A O 1
ATOM 3278 N N . ALA A 1 415 ? 24.413 -7.209 6.310 1.00 90.12 415 ALA A N 1
ATOM 3279 C CA . ALA A 1 415 ? 24.396 -5.769 6.042 1.00 90.12 415 ALA A CA 1
ATOM 3280 C C . ALA A 1 415 ? 25.773 -5.230 5.600 1.00 90.12 415 ALA A C 1
ATOM 3282 O O . ALA A 1 415 ? 25.875 -4.399 4.697 1.00 90.12 415 ALA A O 1
ATOM 3283 N N . ILE A 1 416 ? 26.856 -5.739 6.203 1.00 89.62 416 ILE A N 1
ATOM 3284 C CA . ILE A 1 416 ? 28.233 -5.410 5.802 1.00 89.62 416 ILE A CA 1
ATOM 3285 C C . ILE A 1 416 ? 28.531 -5.926 4.390 1.00 89.62 416 ILE A C 1
ATOM 3287 O O . ILE A 1 416 ? 29.160 -5.218 3.605 1.00 89.62 416 ILE A O 1
ATOM 3291 N N . GLU A 1 417 ? 28.105 -7.147 4.062 1.00 85.62 417 GLU A N 1
ATOM 3292 C CA . GLU A 1 417 ? 28.282 -7.721 2.722 1.00 85.62 417 GLU A CA 1
ATOM 3293 C C . GLU A 1 417 ? 27.480 -6.966 1.657 1.00 85.62 417 GLU A C 1
ATOM 3295 O O . GLU A 1 417 ? 27.978 -6.773 0.548 1.00 85.62 417 GLU A O 1
ATOM 3300 N N . ALA A 1 418 ? 26.299 -6.458 2.017 1.00 85.50 418 ALA A N 1
ATOM 3301 C CA . ALA A 1 418 ? 25.488 -5.585 1.172 1.00 85.50 418 ALA A CA 1
ATOM 3302 C C . ALA A 1 418 ? 26.102 -4.183 0.965 1.00 85.50 418 ALA A C 1
ATOM 3304 O O . ALA A 1 418 ? 25.610 -3.409 0.147 1.00 85.50 418 ALA A O 1
ATOM 3305 N N . GLY A 1 419 ? 27.196 -3.848 1.661 1.00 89.88 419 GLY A N 1
ATOM 3306 C CA . GLY A 1 419 ? 27.902 -2.577 1.491 1.00 89.88 419 GLY A CA 1
ATOM 3307 C C . GLY A 1 419 ? 27.198 -1.382 2.134 1.00 89.88 419 GLY A C 1
ATOM 3308 O O . GLY A 1 419 ? 27.503 -0.236 1.794 1.00 89.88 419 GLY A O 1
ATOM 3309 N N . VAL A 1 420 ? 26.279 -1.636 3.066 1.00 91.00 420 VAL A N 1
ATOM 3310 C CA . VAL A 1 420 ? 25.577 -0.585 3.802 1.00 91.00 420 VAL A CA 1
ATOM 3311 C C . VAL A 1 420 ? 26.574 0.174 4.678 1.00 91.00 420 VAL A C 1
ATOM 3313 O O . VAL A 1 420 ? 27.507 -0.400 5.244 1.00 91.00 420 VAL A O 1
ATOM 3316 N N . LYS A 1 421 ? 26.412 1.495 4.775 1.00 92.69 421 LYS A N 1
ATOM 3317 C CA . LYS A 1 421 ? 27.313 2.356 5.563 1.00 92.69 421 LYS A CA 1
ATOM 3318 C C . LYS A 1 421 ? 26.882 2.477 7.020 1.00 92.69 421 LYS A C 1
ATOM 3320 O O . LYS A 1 421 ? 27.727 2.667 7.898 1.00 92.69 421 LYS A O 1
ATOM 3325 N N . GLU A 1 422 ? 25.586 2.376 7.273 1.00 94.00 422 GLU A N 1
ATOM 3326 C CA . GLU A 1 422 ? 24.979 2.559 8.583 1.00 94.00 422 GLU A CA 1
ATOM 3327 C C . GLU A 1 422 ? 23.763 1.650 8.726 1.00 94.00 422 GLU A C 1
ATOM 3329 O O . GLU A 1 422 ? 22.934 1.561 7.823 1.00 94.00 422 GLU A O 1
ATOM 3334 N N . VAL A 1 423 ? 23.711 0.926 9.840 1.00 95.25 423 VAL A N 1
ATOM 3335 C CA . VAL A 1 423 ? 22.659 -0.046 10.129 1.00 95.25 423 VAL A CA 1
ATOM 3336 C C . VAL A 1 423 ? 22.056 0.292 11.473 1.00 95.25 423 VAL A C 1
ATOM 3338 O O . VAL A 1 423 ? 22.784 0.475 12.453 1.00 95.25 423 VAL A O 1
ATOM 3341 N N . THR A 1 424 ? 20.734 0.291 11.537 1.00 95.44 424 THR A N 1
ATOM 3342 C CA . THR A 1 424 ? 20.009 0.380 12.793 1.00 95.44 424 THR A CA 1
ATOM 3343 C C . THR A 1 424 ? 19.671 -1.023 13.265 1.00 95.44 424 THR A C 1
ATOM 3345 O O . THR A 1 424 ? 18.919 -1.747 12.617 1.00 95.44 424 THR A O 1
ATOM 3348 N N . LYS A 1 425 ? 20.252 -1.431 14.394 1.00 96.75 425 LYS A N 1
ATOM 3349 C CA . LYS A 1 425 ? 19.863 -2.658 15.085 1.00 96.75 425 LYS A CA 1
ATOM 3350 C C . LYS A 1 425 ? 18.722 -2.325 16.038 1.00 96.75 425 LYS A C 1
ATOM 3352 O O . LYS A 1 425 ? 18.883 -1.478 16.911 1.00 96.75 425 LYS A O 1
ATOM 3357 N N . LEU A 1 426 ? 17.623 -3.042 15.890 1.00 96.75 426 LEU A N 1
ATOM 3358 C CA . LEU A 1 426 ? 16.449 -2.958 16.738 1.00 96.75 426 LEU A CA 1
ATOM 3359 C C . LEU A 1 426 ? 16.324 -4.259 17.534 1.00 96.75 426 LEU A C 1
ATOM 3361 O O . LEU A 1 426 ? 16.379 -5.342 16.953 1.00 96.75 426 LEU A O 1
ATOM 3365 N N . VAL A 1 427 ? 16.199 -4.171 18.855 1.00 97.06 427 VAL A N 1
ATOM 3366 C CA . VAL A 1 427 ? 15.944 -5.326 19.726 1.00 97.06 427 VAL A CA 1
ATOM 3367 C C . VAL A 1 427 ? 14.583 -5.143 20.372 1.00 97.06 427 VAL A C 1
ATOM 3369 O O . VAL A 1 427 ? 14.395 -4.205 21.140 1.00 97.06 427 VAL A O 1
ATOM 3372 N N . LEU A 1 428 ? 13.660 -6.047 20.063 1.00 96.50 428 LEU A N 1
ATOM 3373 C CA . LEU A 1 428 ? 12.341 -6.129 20.678 1.00 96.50 428 LEU A CA 1
ATOM 3374 C C . LEU A 1 428 ? 12.407 -7.167 21.796 1.00 96.50 428 LEU A C 1
ATOM 3376 O O . LEU A 1 428 ? 12.834 -8.299 21.557 1.00 96.50 428 LEU A O 1
ATOM 3380 N N . GLU A 1 429 ? 12.027 -6.780 23.006 1.00 96.56 429 GLU A N 1
ATOM 3381 C CA . GLU A 1 429 ? 11.957 -7.656 24.176 1.00 96.56 429 GLU A CA 1
ATOM 3382 C C . GLU A 1 429 ? 10.496 -7.943 24.506 1.00 96.56 429 GLU A C 1
ATOM 3384 O O . GLU A 1 429 ? 9.713 -7.013 24.705 1.00 96.56 429 GLU A O 1
ATOM 3389 N N . PHE A 1 430 ? 10.146 -9.226 24.547 1.00 95.19 430 PHE A N 1
ATOM 3390 C CA . PHE A 1 430 ? 8.800 -9.708 24.832 1.00 95.19 430 PHE A CA 1
ATOM 3391 C C . PHE A 1 430 ? 8.652 -10.061 26.317 1.00 95.19 430 PHE A C 1
ATOM 3393 O O . PHE A 1 430 ? 9.628 -10.381 26.996 1.00 95.19 430 PHE A O 1
ATOM 3400 N N . ASP A 1 431 ? 7.424 -10.036 26.833 1.00 93.31 431 ASP A N 1
ATOM 3401 C CA . ASP A 1 431 ? 7.094 -10.467 28.199 1.00 93.31 431 ASP A CA 1
ATOM 3402 C C . ASP A 1 431 ? 7.310 -11.968 28.446 1.00 93.31 431 ASP A C 1
ATOM 3404 O O . ASP A 1 431 ? 7.400 -12.406 29.593 1.00 93.31 431 ASP A O 1
ATOM 3408 N N . SER A 1 432 ? 7.446 -12.746 27.374 1.00 92.25 432 SER A N 1
ATOM 3409 C CA . SER A 1 432 ? 7.874 -14.146 27.375 1.00 92.25 432 SER A CA 1
ATOM 3410 C C . SER A 1 432 ? 9.374 -14.347 27.644 1.00 92.25 432 SER A C 1
ATOM 3412 O O . SER A 1 432 ? 9.838 -15.487 27.644 1.00 92.25 432 SER A O 1
ATOM 3414 N N . ASP A 1 433 ? 10.133 -13.264 27.853 1.00 92.62 433 ASP A N 1
ATOM 3415 C CA . ASP A 1 433 ? 11.603 -13.204 27.874 1.00 92.62 433 ASP A CA 1
ATOM 3416 C C . ASP A 1 433 ? 12.272 -13.514 26.514 1.00 92.62 433 ASP A C 1
ATOM 3418 O O . ASP A 1 433 ? 13.508 -13.550 26.412 1.00 92.62 433 ASP A O 1
ATOM 3422 N N . GLU A 1 434 ? 11.492 -13.710 25.445 1.00 94.62 434 GLU A N 1
ATOM 3423 C CA . GLU A 1 434 ? 12.023 -13.829 24.089 1.00 94.62 434 GLU A CA 1
ATOM 3424 C C . GLU A 1 434 ? 12.501 -12.475 23.551 1.00 94.62 434 GLU A C 1
ATOM 3426 O O . GLU A 1 434 ? 12.056 -11.400 23.965 1.00 94.62 434 GLU A O 1
ATOM 3431 N N . LYS A 1 435 ? 13.452 -12.520 22.612 1.00 95.88 435 LYS A N 1
ATOM 3432 C CA . LYS A 1 435 ? 13.981 -11.323 21.950 1.00 95.88 435 LYS A CA 1
ATOM 3433 C C . LYS A 1 435 ? 14.002 -11.507 20.445 1.00 95.88 435 LYS A C 1
ATOM 3435 O O . LYS A 1 435 ? 14.584 -12.473 19.952 1.00 95.88 435 LYS A O 1
ATOM 3440 N N . GLN A 1 436 ? 13.472 -10.528 19.723 1.00 94.50 436 GLN A N 1
ATOM 3441 C CA . GLN A 1 436 ? 13.586 -10.434 18.270 1.00 94.50 436 GLN A CA 1
ATOM 3442 C C . GLN A 1 436 ? 14.588 -9.334 17.931 1.00 94.50 436 GLN A C 1
ATOM 3444 O O . GLN A 1 436 ? 14.497 -8.213 18.428 1.00 94.50 436 GLN A O 1
ATOM 3449 N N . ILE A 1 437 ? 15.588 -9.664 17.115 1.00 95.44 437 ILE A N 1
ATOM 3450 C CA . ILE A 1 437 ? 16.624 -8.718 16.697 1.00 95.44 437 ILE A CA 1
ATOM 3451 C C . ILE A 1 437 ? 16.470 -8.482 15.205 1.00 95.44 437 ILE A C 1
ATOM 3453 O O . ILE A 1 437 ? 16.598 -9.417 14.420 1.00 95.44 437 ILE A O 1
ATOM 3457 N N . LEU A 1 438 ? 16.257 -7.227 14.832 1.00 95.38 438 LEU A N 1
ATOM 3458 C CA . LEU A 1 438 ? 16.069 -6.790 13.457 1.00 95.38 438 LEU A CA 1
ATOM 3459 C C . LEU A 1 438 ? 17.190 -5.825 13.077 1.00 95.38 438 LEU A C 1
ATOM 3461 O O . LEU A 1 438 ? 17.686 -5.062 13.910 1.00 95.38 438 LEU A O 1
ATOM 3465 N N . TYR A 1 439 ? 17.610 -5.862 11.818 1.00 94.25 439 TYR A N 1
ATOM 3466 C CA . TYR A 1 439 ? 18.624 -4.952 11.294 1.00 94.25 439 TYR A CA 1
ATOM 3467 C C . TYR A 1 439 ? 18.059 -4.224 10.085 1.00 94.25 439 TYR A C 1
ATOM 3469 O O . TYR A 1 439 ? 17.721 -4.862 9.094 1.00 94.25 439 TYR A O 1
ATOM 3477 N N . TYR A 1 440 ? 18.002 -2.900 10.165 1.00 92.88 440 TYR A N 1
ATOM 3478 C CA . TYR A 1 440 ? 17.496 -2.026 9.114 1.00 92.88 440 TYR A CA 1
ATOM 3479 C C . TYR A 1 440 ? 18.625 -1.195 8.510 1.00 92.88 440 TYR A C 1
ATOM 3481 O O . TYR A 1 440 ? 19.560 -0.800 9.212 1.00 92.88 440 TYR A O 1
ATOM 3489 N N . GLU A 1 441 ? 18.544 -0.905 7.216 1.00 91.62 441 GLU A N 1
ATOM 3490 C CA . GLU A 1 441 ? 19.282 0.209 6.633 1.00 91.62 441 GLU A CA 1
ATOM 3491 C C . GLU A 1 441 ? 18.774 1.487 7.304 1.00 91.62 441 GLU A C 1
ATOM 3493 O O . GLU A 1 441 ? 17.571 1.703 7.395 1.00 91.62 441 GLU A O 1
ATOM 3498 N N . SER A 1 442 ? 19.668 2.326 7.829 1.00 87.12 442 SER A N 1
ATOM 3499 C CA . SER A 1 442 ? 19.253 3.485 8.640 1.00 87.12 442 SER A CA 1
ATOM 3500 C C . SER A 1 442 ? 18.531 4.581 7.848 1.00 87.12 442 SER A C 1
ATOM 3502 O O . SER A 1 442 ? 18.092 5.568 8.437 1.00 87.12 442 SER A O 1
ATOM 3504 N N . LYS A 1 443 ? 18.421 4.414 6.529 1.00 85.12 443 LYS A N 1
ATOM 3505 C CA . LYS A 1 443 ? 17.835 5.379 5.613 1.00 85.12 443 LYS A CA 1
ATOM 3506 C C . LYS A 1 443 ? 16.859 4.706 4.656 1.00 85.12 443 LYS A C 1
ATOM 3508 O O . LYS A 1 443 ? 17.134 3.624 4.142 1.00 85.12 443 LYS A O 1
ATOM 3513 N N . GLU A 1 444 ? 15.746 5.369 4.391 1.00 82.31 444 GLU A N 1
ATOM 3514 C CA . GLU A 1 444 ? 14.777 5.003 3.362 1.00 82.31 444 GLU A CA 1
ATOM 3515 C C . GLU A 1 444 ? 15.097 5.731 2.056 1.00 82.31 444 GLU A C 1
ATOM 3517 O O . GLU A 1 444 ? 15.548 6.875 2.079 1.00 82.31 444 GLU A O 1
ATOM 3522 N N . LYS A 1 445 ? 14.861 5.077 0.916 1.00 79.12 445 LYS A N 1
ATOM 3523 C CA . LYS A 1 445 ? 14.953 5.704 -0.406 1.00 79.12 445 LYS A CA 1
ATOM 3524 C C . LYS A 1 445 ? 13.551 6.045 -0.876 1.00 79.12 445 LYS A C 1
ATOM 3526 O O . LYS A 1 445 ? 12.699 5.164 -0.905 1.00 79.12 445 LYS A O 1
ATOM 3531 N N . ILE A 1 446 ? 13.341 7.309 -1.218 1.00 74.69 446 ILE A N 1
ATOM 3532 C CA . ILE A 1 446 ? 12.048 7.831 -1.655 1.00 74.69 446 ILE A CA 1
ATOM 3533 C C . ILE A 1 446 ? 12.150 8.247 -3.121 1.00 74.69 446 ILE A C 1
ATOM 3535 O O . ILE A 1 446 ? 13.084 8.967 -3.500 1.00 74.69 446 ILE A O 1
ATOM 3539 N N . ASP A 1 447 ? 11.169 7.811 -3.907 1.00 74.06 447 ASP A N 1
ATOM 3540 C CA . ASP A 1 447 ? 11.008 8.142 -5.320 1.00 74.06 447 ASP A CA 1
ATOM 3541 C C . ASP A 1 447 ? 10.002 9.276 -5.528 1.00 74.06 447 ASP A C 1
ATOM 3543 O O . ASP A 1 447 ? 9.224 9.624 -4.637 1.00 74.06 447 ASP A O 1
ATOM 3547 N N . MET A 1 448 ? 10.083 9.919 -6.690 1.00 74.06 448 MET A N 1
ATOM 3548 C CA . MET A 1 448 ? 9.421 11.194 -6.961 1.00 74.06 448 MET A CA 1
ATOM 3549 C C . MET A 1 448 ? 8.818 11.205 -8.358 1.00 74.06 448 MET A C 1
ATOM 3551 O O . MET A 1 448 ? 9.426 10.660 -9.285 1.00 74.06 448 MET A O 1
ATOM 3555 N N . PRO A 1 449 ? 7.698 11.920 -8.549 1.00 61.50 449 PRO A N 1
ATOM 3556 C CA . PRO A 1 449 ? 7.041 11.970 -9.841 1.00 61.50 449 PRO A CA 1
ATOM 3557 C C . PRO A 1 449 ? 7.941 12.624 -10.899 1.00 61.50 449 PRO A C 1
ATOM 3559 O O . PRO A 1 449 ? 8.678 13.577 -10.601 1.00 61.50 449 PRO A O 1
ATOM 3562 N N . PRO A 1 450 ? 7.847 12.194 -12.171 1.00 60.44 450 PRO A N 1
ATOM 3563 C CA . PRO A 1 450 ? 8.575 12.822 -13.266 1.00 60.44 450 PRO A CA 1
ATOM 3564 C C . PRO A 1 450 ? 8.181 14.300 -13.399 1.00 60.44 450 PRO A C 1
ATOM 3566 O O . PRO A 1 450 ? 7.006 14.661 -13.335 1.00 60.44 450 PRO A O 1
ATOM 3569 N N . ASN A 1 451 ? 9.155 15.188 -13.604 1.00 57.31 451 ASN A N 1
ATOM 3570 C CA . ASN A 1 451 ? 8.873 16.611 -13.792 1.00 57.31 451 ASN A CA 1
ATOM 3571 C C . ASN A 1 451 ? 8.287 16.856 -15.196 1.00 57.31 451 ASN A C 1
ATOM 3573 O O . ASN A 1 451 ? 8.741 16.274 -16.180 1.00 57.31 451 ASN A O 1
ATOM 3577 N N . THR A 1 452 ? 7.299 17.742 -15.326 1.00 53.12 452 THR A N 1
ATOM 3578 C CA . THR A 1 452 ? 6.501 17.920 -16.560 1.00 53.12 452 THR A CA 1
ATOM 3579 C C . THR A 1 452 ? 7.234 18.648 -17.703 1.00 53.12 452 THR A C 1
ATOM 3581 O O . THR A 1 452 ? 6.594 19.152 -18.625 1.00 53.12 452 THR A O 1
ATOM 3584 N N . GLY A 1 453 ? 8.560 18.793 -17.633 1.00 48.25 453 GLY A N 1
ATOM 3585 C CA . GLY A 1 453 ? 9.357 19.630 -18.531 1.00 48.25 453 GLY A CA 1
ATOM 3586 C C . GLY A 1 453 ? 10.524 18.874 -19.159 1.00 48.25 453 GLY A C 1
ATOM 3587 O O . GLY A 1 453 ? 11.287 18.204 -18.475 1.00 48.25 453 GLY A O 1
ATOM 3588 N N . SER A 1 454 ? 10.699 19.033 -20.472 1.00 42.75 454 SER A N 1
ATOM 3589 C CA . SER A 1 454 ? 11.742 18.423 -21.311 1.00 42.75 454 SER A CA 1
ATOM 3590 C C . SER A 1 454 ? 13.186 18.881 -21.024 1.00 42.75 454 SER A C 1
ATOM 3592 O O . SER A 1 454 ? 14.046 18.765 -21.899 1.00 42.75 454 SER A O 1
ATOM 3594 N N . GLU A 1 455 ? 13.488 19.413 -19.840 1.00 44.78 455 GLU A N 1
ATOM 3595 C CA . GLU A 1 455 ? 14.845 19.803 -19.453 1.00 44.78 455 GLU A CA 1
ATOM 3596 C C . GLU A 1 455 ? 15.407 18.856 -18.394 1.00 44.78 455 GLU A C 1
ATOM 3598 O O . GLU A 1 455 ? 14.837 18.656 -17.325 1.00 44.78 455 GLU A O 1
ATOM 3603 N N . ARG A 1 456 ? 16.567 18.269 -18.717 1.00 41.16 456 ARG A N 1
ATOM 3604 C CA . ARG A 1 456 ? 17.349 17.420 -17.817 1.00 41.16 456 ARG A CA 1
ATOM 3605 C C . ARG A 1 456 ? 17.779 18.221 -16.588 1.00 41.16 456 ARG A C 1
ATOM 3607 O O . ARG A 1 456 ? 18.797 18.909 -16.628 1.00 41.16 456 ARG A O 1
ATOM 3614 N N . GLN A 1 457 ? 17.076 18.039 -15.484 1.00 41.66 457 GLN A N 1
ATOM 3615 C CA . GLN A 1 457 ? 17.702 18.039 -14.169 1.00 41.66 457 GLN A CA 1
ATOM 3616 C C . GLN A 1 457 ? 17.709 16.593 -13.679 1.00 41.66 457 GLN A C 1
ATOM 3618 O O . GLN A 1 457 ? 16.706 15.894 -13.799 1.00 41.66 457 GLN A O 1
ATOM 3623 N N . SER A 1 458 ? 18.876 16.111 -13.242 1.00 40.03 458 SER A N 1
ATOM 3624 C CA . SER A 1 458 ? 18.994 14.788 -12.636 1.00 40.03 458 SER A CA 1
ATOM 3625 C C . SER A 1 458 ? 18.176 14.796 -11.358 1.00 40.03 458 SER A C 1
ATOM 3627 O O . SER A 1 458 ? 18.473 15.553 -10.435 1.00 40.03 458 SER A O 1
ATOM 3629 N N . ILE A 1 459 ? 17.135 13.987 -11.342 1.00 45.75 459 ILE A N 1
ATOM 3630 C CA . ILE A 1 459 ? 16.362 13.736 -10.146 1.00 45.75 459 ILE A CA 1
ATOM 3631 C C . ILE A 1 459 ? 16.923 12.440 -9.561 1.00 45.75 459 ILE A C 1
ATOM 3633 O O . ILE A 1 459 ? 16.745 11.373 -10.143 1.00 45.75 459 ILE A O 1
ATOM 3637 N N . ASP A 1 460 ? 17.697 12.594 -8.486 1.00 62.84 460 ASP A N 1
ATOM 3638 C CA . ASP A 1 460 ? 18.202 11.515 -7.641 1.00 62.84 460 ASP A CA 1
ATOM 3639 C C . ASP A 1 460 ? 17.080 11.039 -6.710 1.00 62.84 460 ASP A C 1
ATOM 3641 O O . ASP A 1 460 ? 16.271 11.840 -6.247 1.00 62.84 460 ASP A O 1
ATOM 3645 N N . PHE A 1 461 ? 17.064 9.744 -6.397 1.00 57.53 461 PHE A N 1
ATOM 3646 C CA . PHE A 1 461 ? 16.346 9.240 -5.228 1.00 57.53 461 PHE A CA 1
ATOM 3647 C C . PHE A 1 461 ? 16.845 9.962 -3.990 1.00 57.53 461 PHE A C 1
ATOM 3649 O O . PHE A 1 461 ? 18.030 10.311 -3.904 1.00 57.53 461 PHE A O 1
ATOM 3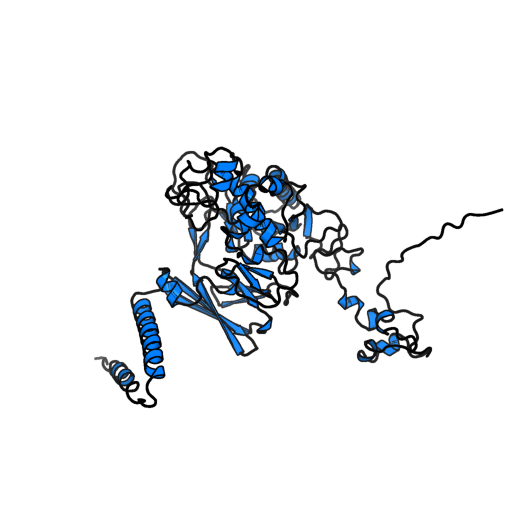656 N N . VAL A 1 462 ? 15.969 10.124 -3.005 1.00 69.50 462 VAL A N 1
ATOM 3657 C CA . VAL A 1 462 ? 16.402 10.748 -1.770 1.00 69.50 462 VAL A CA 1
ATOM 3658 C C . VAL A 1 462 ? 16.507 9.757 -0.633 1.00 69.50 462 VAL A C 1
ATOM 3660 O O . VAL A 1 462 ? 15.550 9.057 -0.321 1.00 69.50 462 VAL A O 1
ATOM 3663 N N . GLU A 1 463 ? 17.680 9.718 -0.002 1.00 80.19 463 GLU A N 1
ATOM 3664 C CA . GLU A 1 463 ? 17.854 9.030 1.269 1.00 80.19 463 GLU A CA 1
ATOM 3665 C C . GLU A 1 463 ? 17.298 9.900 2.403 1.00 80.19 463 GLU A C 1
ATOM 3667 O O . GLU A 1 463 ? 17.842 10.967 2.696 1.00 80.19 463 GLU A O 1
ATOM 3672 N N . LYS A 1 464 ? 16.241 9.436 3.063 1.00 82.12 464 LYS A N 1
ATOM 3673 C CA . LYS A 1 464 ? 15.688 10.045 4.273 1.00 82.12 464 LYS A CA 1
ATOM 3674 C C . LYS A 1 464 ? 16.063 9.190 5.480 1.00 82.12 464 LYS A C 1
ATOM 3676 O O . LYS A 1 464 ? 15.981 7.968 5.407 1.00 82.12 464 LYS A O 1
ATOM 3681 N N . ASP A 1 465 ? 16.472 9.816 6.582 1.00 83.44 465 ASP A N 1
ATOM 3682 C CA . ASP A 1 465 ? 16.630 9.091 7.845 1.00 83.44 465 ASP A CA 1
ATOM 3683 C C . ASP A 1 465 ? 15.279 8.490 8.270 1.00 83.44 465 ASP A C 1
ATOM 3685 O O . ASP A 1 465 ? 14.220 9.099 8.090 1.00 83.44 465 ASP A O 1
ATOM 3689 N N . LEU A 1 466 ? 15.315 7.270 8.803 1.00 82.25 466 LEU A N 1
ATOM 3690 C CA . LEU A 1 466 ? 14.125 6.629 9.354 1.00 82.25 466 LEU A CA 1
ATOM 3691 C C . LEU A 1 466 ? 13.763 7.322 10.670 1.00 82.25 466 LEU A C 1
ATOM 3693 O O . LEU A 1 466 ? 14.412 7.076 11.682 1.00 82.25 466 LEU A O 1
ATOM 3697 N N . ASP A 1 467 ? 12.756 8.194 10.651 1.00 85.50 467 ASP A N 1
ATOM 3698 C CA . ASP A 1 467 ? 12.243 8.857 11.862 1.00 85.50 467 ASP A CA 1
ATOM 3699 C C . ASP A 1 467 ? 11.370 7.901 12.691 1.00 85.50 467 ASP A C 1
ATOM 3701 O O . ASP A 1 467 ? 11.428 7.859 13.922 1.00 85.50 467 ASP A O 1
ATOM 3705 N N . GLU A 1 468 ? 10.573 7.104 11.988 1.00 88.06 468 GLU A N 1
ATOM 3706 C CA . GLU A 1 468 ? 9.642 6.123 12.524 1.00 88.06 468 GLU A CA 1
ATOM 3707 C C . GLU A 1 468 ? 9.733 4.865 11.668 1.00 88.06 468 GLU A C 1
ATOM 3709 O O . GLU A 1 468 ? 9.916 4.940 10.450 1.00 88.06 468 GLU A O 1
ATOM 3714 N N . LEU A 1 469 ? 9.624 3.710 12.311 1.00 88.75 469 LEU A N 1
ATOM 3715 C CA . LEU A 1 469 ? 9.724 2.423 11.654 1.00 88.75 469 LEU A CA 1
ATOM 3716 C C . LEU A 1 469 ? 8.496 1.577 11.965 1.00 88.75 469 LEU A C 1
ATOM 3718 O O . LEU A 1 469 ? 8.191 1.306 13.128 1.00 88.75 469 LEU A O 1
ATOM 3722 N N . GLU A 1 470 ? 7.826 1.128 10.908 1.00 88.88 470 GLU A N 1
ATOM 3723 C CA . GLU A 1 470 ? 6.801 0.099 11.009 1.00 88.88 470 GLU A CA 1
ATOM 3724 C C . GLU A 1 470 ? 7.461 -1.266 11.183 1.00 88.88 470 GLU A C 1
ATOM 3726 O O . GLU A 1 470 ? 8.185 -1.740 10.302 1.00 88.88 470 GLU A O 1
ATOM 3731 N N . VAL A 1 471 ? 7.161 -1.920 12.300 1.00 90.94 471 VAL A N 1
ATOM 3732 C CA . VAL A 1 471 ? 7.627 -3.273 12.579 1.00 90.94 471 VAL A CA 1
ATOM 3733 C C . VAL A 1 471 ? 6.431 -4.172 12.810 1.00 90.94 471 VAL A C 1
ATOM 3735 O O . VAL A 1 471 ? 5.562 -3.879 13.625 1.00 90.94 471 VAL A O 1
ATOM 3738 N N . VAL A 1 472 ? 6.394 -5.289 12.099 1.00 89.56 472 VAL A N 1
ATOM 3739 C CA . VAL A 1 472 ? 5.414 -6.343 12.322 1.00 89.56 472 VAL A CA 1
ATOM 3740 C C . VAL A 1 472 ? 6.040 -7.402 13.217 1.00 89.56 472 VAL A C 1
ATOM 3742 O O . VAL A 1 472 ? 7.167 -7.836 12.985 1.00 89.56 472 VAL A O 1
ATOM 3745 N N . ILE A 1 473 ? 5.290 -7.847 14.215 1.00 91.62 473 ILE A N 1
ATOM 3746 C CA . ILE A 1 473 ? 5.640 -8.960 15.096 1.00 91.62 473 ILE A CA 1
ATOM 3747 C C . ILE A 1 473 ? 4.594 -10.065 15.010 1.00 91.62 473 ILE A C 1
ATOM 3749 O O . ILE A 1 473 ? 3.443 -9.819 14.649 1.00 91.62 473 ILE A O 1
ATOM 3753 N N . ASP A 1 474 ? 5.001 -11.277 15.375 1.00 88.94 474 ASP A N 1
ATOM 3754 C CA . ASP A 1 474 ? 4.074 -12.369 15.644 1.00 88.94 474 ASP A CA 1
ATOM 3755 C C . ASP A 1 474 ? 3.689 -12.310 17.122 1.00 88.94 474 ASP A C 1
ATOM 3757 O O . ASP A 1 474 ? 4.508 -12.573 18.009 1.00 88.94 474 ASP A O 1
ATOM 3761 N N . SER A 1 475 ? 2.447 -11.913 17.392 1.00 86.62 475 SER A N 1
ATOM 3762 C CA . SER A 1 475 ? 1.947 -11.761 18.761 1.00 86.62 475 SER A CA 1
ATOM 3763 C C . SER A 1 475 ? 1.824 -13.090 19.516 1.00 86.62 475 SER A C 1
ATOM 3765 O O . SER A 1 475 ? 1.627 -13.078 20.732 1.00 86.62 475 SER A O 1
ATOM 3767 N N . SER A 1 476 ? 2.043 -14.241 18.860 1.00 84.56 476 SER A N 1
ATOM 3768 C CA . SER A 1 476 ? 2.212 -15.521 19.561 1.00 84.56 476 SER A CA 1
ATOM 3769 C C . SER A 1 476 ? 3.397 -15.530 20.531 1.00 84.56 476 SER A C 1
ATOM 3771 O O . SER A 1 476 ? 3.392 -16.314 21.480 1.00 84.56 476 SER A O 1
ATOM 3773 N N . ASN A 1 477 ? 4.399 -14.670 20.313 1.00 85.88 477 ASN A N 1
ATOM 3774 C CA . ASN A 1 477 ? 5.595 -14.572 21.158 1.00 85.88 477 ASN A CA 1
ATOM 3775 C C . ASN A 1 477 ? 5.379 -13.699 22.408 1.00 85.88 477 ASN A C 1
ATOM 3777 O O . ASN A 1 477 ? 6.295 -13.556 23.217 1.00 85.88 477 ASN A O 1
ATOM 3781 N N . GLY A 1 478 ? 4.180 -13.135 22.588 1.00 88.62 478 GLY A N 1
ATOM 3782 C CA . GLY A 1 478 ? 3.824 -12.270 23.712 1.00 88.62 478 GLY A CA 1
ATOM 3783 C C . GLY A 1 478 ? 3.724 -10.793 23.332 1.00 88.62 478 GLY A C 1
ATOM 3784 O O . GLY A 1 478 ? 3.714 -10.429 22.154 1.00 88.62 478 GLY A O 1
ATOM 3785 N N . ILE A 1 479 ? 3.642 -9.931 24.345 1.00 90.12 479 ILE A N 1
ATOM 3786 C CA . ILE A 1 479 ? 3.644 -8.475 24.164 1.00 90.12 479 ILE A CA 1
ATOM 3787 C C . ILE A 1 479 ? 5.062 -7.927 24.322 1.00 90.12 479 ILE A C 1
ATOM 3789 O O . ILE A 1 479 ? 5.820 -8.350 25.189 1.00 90.12 479 ILE A O 1
ATOM 3793 N N . ILE A 1 480 ? 5.422 -6.940 23.509 1.00 92.69 480 ILE A N 1
ATOM 3794 C CA . ILE A 1 480 ? 6.658 -6.169 23.655 1.00 92.69 480 ILE A CA 1
ATOM 3795 C C . ILE A 1 480 ? 6.592 -5.323 24.927 1.00 92.69 480 ILE A C 1
ATOM 3797 O O . ILE A 1 480 ? 5.667 -4.529 25.120 1.00 92.69 480 ILE A O 1
ATOM 3801 N N . ILE A 1 481 ? 7.620 -5.472 25.758 1.00 95.19 481 ILE A N 1
ATOM 3802 C CA . ILE A 1 481 ? 7.849 -4.733 27.005 1.00 95.19 481 ILE A CA 1
ATOM 3803 C C . ILE A 1 481 ? 9.048 -3.783 26.920 1.00 95.19 481 ILE A C 1
ATOM 3805 O O . ILE A 1 481 ? 9.235 -2.952 27.809 1.00 95.19 481 ILE A O 1
ATOM 3809 N N . GLY A 1 482 ? 9.858 -3.885 25.864 1.00 95.62 482 GLY A N 1
ATOM 3810 C CA . GLY A 1 482 ? 11.029 -3.040 25.676 1.00 95.62 482 GLY A CA 1
ATOM 3811 C C . GLY A 1 482 ? 11.517 -3.009 24.234 1.00 95.62 482 GLY A C 1
ATOM 3812 O O . GLY A 1 482 ? 11.445 -4.004 23.513 1.00 95.62 482 GLY A O 1
ATOM 3813 N N . VAL A 1 483 ? 12.042 -1.852 23.837 1.00 96.94 483 VAL A N 1
ATOM 3814 C CA . VAL A 1 483 ? 12.687 -1.638 22.543 1.00 96.94 483 VAL A CA 1
ATOM 3815 C C . VAL A 1 483 ? 14.047 -0.986 22.776 1.00 96.94 483 VAL A C 1
ATOM 3817 O O . VAL A 1 483 ? 14.152 0.047 23.433 1.00 96.94 483 VAL A O 1
ATOM 3820 N N . GLU A 1 484 ? 15.106 -1.601 22.250 1.00 96.88 484 GLU A N 1
ATOM 3821 C CA . GLU A 1 484 ? 16.462 -1.044 22.257 1.00 96.88 484 GLU A CA 1
ATOM 3822 C C . GLU A 1 484 ? 16.896 -0.735 20.821 1.00 96.88 484 GLU A C 1
ATOM 3824 O O . GLU A 1 484 ? 16.867 -1.607 19.948 1.00 96.88 484 GLU A O 1
ATOM 3829 N N . ILE A 1 485 ? 17.337 0.503 20.590 1.00 96.44 485 ILE A N 1
ATOM 3830 C CA . ILE A 1 485 ? 17.842 0.968 19.296 1.00 96.44 485 ILE A CA 1
ATOM 3831 C C . ILE A 1 485 ? 19.346 1.195 19.392 1.00 96.44 485 ILE A C 1
ATOM 3833 O O . ILE A 1 485 ? 19.835 1.955 20.225 1.00 96.44 485 ILE A O 1
ATOM 3837 N N . GLU A 1 486 ? 20.093 0.561 18.494 1.00 95.94 486 GLU A N 1
ATOM 3838 C CA . GLU A 1 486 ? 21.538 0.713 18.387 1.00 95.94 486 GLU A CA 1
ATOM 3839 C C . GLU A 1 486 ? 21.915 1.050 16.935 1.00 95.94 486 GLU A C 1
ATOM 3841 O O . GLU A 1 486 ? 21.961 0.177 16.065 1.00 95.94 486 GLU A O 1
ATOM 3846 N N . GLN A 1 487 ? 22.219 2.323 16.666 1.00 94.50 487 GLN A N 1
ATOM 3847 C CA . GLN A 1 487 ? 22.773 2.748 15.377 1.00 94.50 487 GLN A CA 1
ATOM 3848 C C . GLN A 1 487 ? 24.257 2.374 15.278 1.00 94.50 487 GLN A C 1
ATOM 3850 O O . GLN A 1 487 ? 25.076 2.719 16.137 1.00 94.50 487 GLN A O 1
ATOM 3855 N N . LYS A 1 488 ? 24.631 1.671 14.205 1.00 94.31 488 LYS A N 1
ATOM 3856 C CA . LYS A 1 488 ? 26.005 1.236 13.938 1.00 94.31 488 LYS A CA 1
ATOM 3857 C C . LYS A 1 488 ? 26.501 1.748 12.603 1.00 94.31 488 LYS A C 1
ATOM 3859 O O . LYS A 1 488 ? 26.122 1.250 11.547 1.00 94.31 488 LYS A O 1
ATOM 3864 N N . LYS A 1 489 ? 27.490 2.639 12.665 1.00 94.69 489 LYS A N 1
ATOM 3865 C CA . LYS A 1 489 ? 28.316 2.981 11.504 1.00 94.69 489 LYS A CA 1
ATOM 3866 C C . LYS A 1 489 ? 29.251 1.826 11.177 1.00 94.69 489 LYS A C 1
ATOM 3868 O O . LYS A 1 489 ? 30.082 1.429 12.000 1.00 94.69 489 LYS A O 1
ATOM 3873 N N . ILE A 1 490 ? 29.154 1.312 9.957 1.00 91.81 490 ILE A N 1
ATOM 3874 C CA . ILE A 1 490 ? 30.014 0.242 9.460 1.00 91.81 490 ILE A CA 1
ATOM 3875 C C . ILE A 1 490 ? 31.376 0.849 9.116 1.00 91.81 490 ILE A C 1
ATOM 3877 O O . ILE A 1 490 ? 31.619 1.407 8.050 1.00 91.81 490 ILE A O 1
ATOM 3881 N N . THR A 1 491 ? 32.291 0.763 10.079 1.00 93.94 491 THR A N 1
ATOM 3882 C CA . THR A 1 491 ? 33.693 1.162 9.908 1.00 93.94 491 THR A CA 1
ATOM 3883 C C . THR A 1 491 ? 34.552 -0.028 9.494 1.00 93.94 491 THR A C 1
ATOM 3885 O O . THR A 1 491 ? 34.205 -1.180 9.750 1.00 93.94 491 THR A O 1
ATOM 3888 N N . TRP A 1 492 ? 35.746 0.229 8.955 1.00 93.00 492 TRP A N 1
ATOM 3889 C CA . TRP A 1 492 ? 36.708 -0.835 8.635 1.00 93.00 492 TRP A CA 1
ATOM 3890 C C . TRP A 1 492 ? 37.033 -1.748 9.833 1.00 93.00 492 TRP A C 1
ATOM 3892 O O . TRP A 1 492 ? 37.218 -2.952 9.675 1.00 93.00 492 TRP A O 1
ATOM 3902 N N . PHE A 1 493 ? 37.037 -1.200 11.052 1.00 89.69 493 PHE A N 1
ATOM 3903 C CA . PHE A 1 493 ? 37.198 -1.997 12.268 1.00 89.69 493 PHE A C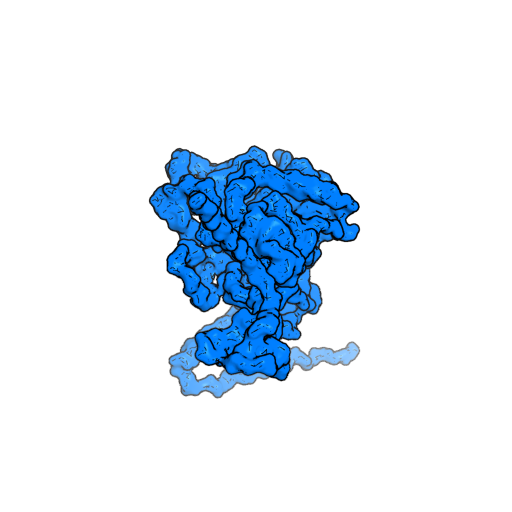A 1
ATOM 3904 C C . PHE A 1 493 ? 35.995 -2.917 12.529 1.00 89.69 493 PHE A C 1
ATOM 3906 O O . PHE A 1 493 ? 36.184 -4.072 12.901 1.00 89.69 493 PHE A O 1
ATOM 3913 N N . THR A 1 494 ? 34.773 -2.433 12.285 1.00 87.38 494 THR A N 1
ATOM 3914 C CA . THR A 1 494 ? 33.537 -3.235 12.385 1.00 87.38 494 THR A CA 1
ATOM 3915 C C . THR A 1 494 ? 33.582 -4.406 11.410 1.00 87.38 494 THR A C 1
ATOM 3917 O O . THR A 1 494 ? 33.322 -5.540 11.799 1.00 87.38 494 THR A O 1
ATOM 3920 N N . ILE A 1 495 ? 34.015 -4.146 10.172 1.00 88.12 495 ILE A N 1
ATOM 3921 C CA . ILE A 1 495 ? 34.243 -5.177 9.156 1.00 88.12 495 ILE A CA 1
ATOM 3922 C C . ILE A 1 495 ? 35.238 -6.216 9.693 1.00 88.12 495 ILE A C 1
ATOM 3924 O O . ILE A 1 495 ? 34.908 -7.396 9.784 1.00 88.12 495 ILE A O 1
ATOM 3928 N N . LEU A 1 496 ? 36.425 -5.791 10.139 1.00 91.44 496 LEU A N 1
ATOM 3929 C CA . LEU A 1 496 ? 37.458 -6.698 10.650 1.00 91.44 496 LEU A CA 1
ATOM 3930 C C . LEU A 1 496 ? 36.951 -7.589 11.800 1.00 91.44 496 LEU A C 1
ATOM 3932 O O . LEU A 1 496 ? 37.172 -8.800 11.778 1.00 91.44 496 LEU A O 1
ATOM 3936 N N . VAL A 1 497 ? 36.277 -7.006 12.798 1.00 89.25 497 VAL A N 1
ATOM 3937 C CA . VAL A 1 497 ? 35.770 -7.740 13.970 1.00 89.25 497 VAL A CA 1
ATOM 3938 C C . VAL A 1 497 ? 34.723 -8.775 13.562 1.00 89.25 497 VAL A C 1
ATOM 3940 O O . VAL A 1 497 ? 34.816 -9.927 13.991 1.00 89.25 497 VAL A O 1
ATOM 3943 N N . THR A 1 498 ? 33.776 -8.403 12.698 1.00 87.69 498 THR A N 1
ATOM 3944 C CA . THR A 1 498 ? 32.728 -9.314 12.218 1.00 87.69 498 THR A CA 1
ATOM 3945 C C . THR A 1 498 ? 33.324 -10.484 11.435 1.00 87.69 498 THR A C 1
ATOM 3947 O O . THR A 1 498 ? 33.020 -11.640 11.732 1.00 87.69 498 THR A O 1
ATOM 3950 N N . TYR A 1 499 ? 34.254 -10.217 10.511 1.00 88.38 499 TYR A N 1
ATOM 3951 C CA . TYR A 1 499 ? 34.919 -11.263 9.723 1.00 88.38 499 TYR A CA 1
ATOM 3952 C C . TYR A 1 499 ? 35.750 -12.221 10.590 1.00 88.38 499 TYR A C 1
ATOM 3954 O O . TYR A 1 499 ? 35.699 -13.437 10.394 1.00 88.38 499 TYR A O 1
ATOM 3962 N N . VAL A 1 500 ? 36.490 -11.706 11.580 1.00 89.50 500 VAL A N 1
ATOM 3963 C CA . VAL A 1 500 ? 37.254 -12.544 12.519 1.00 89.50 500 VAL A CA 1
ATOM 3964 C C . VAL A 1 500 ? 36.320 -13.397 13.385 1.00 89.50 500 VAL A C 1
ATOM 3966 O O . VAL A 1 500 ? 36.612 -14.573 13.605 1.00 89.50 500 VAL A O 1
ATOM 3969 N N . GLY A 1 501 ? 35.192 -12.844 13.841 1.00 86.00 501 GLY A N 1
ATOM 3970 C CA . GLY A 1 501 ? 34.180 -13.573 14.610 1.00 86.00 501 GLY A CA 1
ATOM 3971 C C . GLY A 1 501 ? 33.569 -14.738 13.826 1.00 86.00 501 GLY A C 1
ATOM 3972 O O . GLY A 1 501 ? 33.570 -15.874 14.307 1.00 86.00 501 GLY A O 1
ATOM 3973 N N . VAL A 1 502 ? 33.136 -14.486 12.586 1.00 86.06 502 VAL A N 1
ATOM 3974 C CA . VAL A 1 502 ? 32.605 -15.522 11.681 1.00 86.06 502 VAL A CA 1
ATOM 3975 C C . VAL A 1 502 ? 33.666 -16.587 11.383 1.00 86.06 502 VAL A C 1
ATOM 3977 O O . VAL A 1 502 ? 33.374 -17.785 11.429 1.00 86.06 502 VAL A O 1
ATOM 3980 N N . TRP A 1 503 ? 34.917 -16.180 11.138 1.00 88.19 503 TRP A N 1
ATOM 3981 C CA . TRP A 1 503 ? 36.025 -17.106 10.891 1.00 88.19 503 TRP A CA 1
ATOM 3982 C C . TRP A 1 503 ? 36.326 -18.004 12.096 1.00 88.19 503 TRP A C 1
ATOM 3984 O O . TRP A 1 503 ? 36.493 -19.215 11.930 1.00 88.19 503 TRP A O 1
ATOM 3994 N N . MET A 1 504 ? 36.364 -17.444 13.312 1.00 86.06 504 MET A N 1
ATOM 3995 C CA . MET A 1 504 ? 36.583 -18.227 14.532 1.00 86.06 504 MET A CA 1
ATOM 3996 C C . MET A 1 504 ? 35.430 -19.197 14.808 1.00 86.06 504 MET A C 1
ATOM 3998 O O . MET A 1 504 ? 35.700 -20.349 15.149 1.00 86.06 504 MET A O 1
ATOM 4002 N N . SER A 1 505 ? 34.175 -18.776 14.604 1.00 82.69 505 SER A N 1
ATOM 4003 C CA . SER A 1 505 ? 32.997 -19.638 14.774 1.00 82.69 505 SER A CA 1
ATOM 4004 C C . SER A 1 505 ? 33.040 -20.841 13.823 1.00 82.69 505 SER A C 1
ATOM 4006 O O . SER A 1 505 ? 32.998 -21.985 14.274 1.00 82.69 505 SER A O 1
ATOM 4008 N N . LYS A 1 506 ? 33.294 -20.614 12.523 1.00 83.00 506 LYS A N 1
ATOM 4009 C CA . LYS A 1 506 ? 33.445 -21.703 11.537 1.00 83.00 506 LYS A CA 1
ATOM 4010 C C . LYS A 1 506 ? 34.575 -22.675 11.901 1.00 83.00 506 LYS A C 1
ATOM 4012 O O . LYS A 1 506 ? 34.418 -23.885 11.750 1.00 83.00 506 LYS A O 1
ATOM 4017 N N . LYS A 1 507 ? 35.711 -22.178 12.408 1.00 79.12 507 LYS A N 1
ATOM 4018 C CA . LYS A 1 507 ? 36.842 -23.031 12.820 1.00 79.12 507 LYS A CA 1
ATOM 4019 C C . LYS A 1 507 ? 36.547 -23.862 14.068 1.00 79.12 507 LYS A C 1
ATOM 4021 O O . LYS A 1 507 ? 36.979 -25.010 14.135 1.00 79.12 507 LYS A O 1
ATOM 4026 N N . LEU A 1 508 ? 35.831 -23.307 15.043 1.00 75.25 508 LEU A N 1
ATOM 4027 C CA . LEU A 1 508 ? 35.452 -24.023 16.262 1.00 75.25 508 LEU A CA 1
ATOM 4028 C C . LEU A 1 508 ? 34.469 -25.162 15.969 1.00 75.25 508 LEU A C 1
ATOM 4030 O O . LEU A 1 508 ? 34.635 -26.240 16.531 1.00 75.25 508 LEU A O 1
ATOM 4034 N N . THR A 1 509 ? 33.537 -24.988 15.030 1.00 74.19 509 THR A N 1
ATOM 4035 C CA . THR A 1 509 ? 32.625 -26.062 14.595 1.00 74.19 509 THR A CA 1
ATOM 4036 C C . THR A 1 509 ? 33.370 -27.210 13.906 1.00 74.19 509 THR A C 1
ATOM 4038 O O . THR A 1 509 ? 33.083 -28.377 14.158 1.00 74.19 509 THR A O 1
ATOM 4041 N N . ILE A 1 510 ? 34.390 -26.898 13.097 1.00 69.69 510 ILE A N 1
ATOM 4042 C CA . ILE A 1 510 ? 35.224 -27.910 12.423 1.00 69.69 510 ILE A CA 1
ATOM 4043 C C . ILE A 1 510 ? 36.088 -28.690 13.430 1.00 69.69 510 ILE A C 1
ATOM 4045 O O . ILE A 1 510 ? 36.285 -29.891 13.276 1.00 69.69 510 ILE A O 1
ATOM 4049 N N . ILE A 1 511 ? 36.586 -28.033 14.481 1.00 60.03 511 ILE A N 1
ATOM 4050 C CA . ILE A 1 511 ? 37.428 -28.678 15.503 1.00 60.03 511 ILE A CA 1
ATOM 4051 C C . ILE A 1 511 ? 36.573 -29.448 16.532 1.00 60.03 511 ILE A C 1
ATOM 4053 O O . ILE A 1 511 ? 36.977 -30.517 16.995 1.00 60.03 511 ILE A O 1
ATOM 4057 N N . GLY A 1 512 ? 35.366 -28.961 16.843 1.00 51.88 512 GLY A N 1
ATOM 4058 C CA . GLY A 1 512 ? 34.403 -29.615 17.738 1.00 51.88 512 GLY A CA 1
ATOM 4059 C C . GLY A 1 512 ? 33.840 -30.935 17.201 1.00 51.88 512 GLY A C 1
ATOM 4060 O O . GLY A 1 512 ? 33.427 -31.781 17.988 1.00 51.88 512 GLY A O 1
ATOM 4061 N N . ALA A 1 513 ? 33.904 -31.162 15.886 1.00 52.41 513 ALA A N 1
ATOM 4062 C CA . ALA A 1 513 ? 33.523 -32.427 15.262 1.00 52.41 513 ALA A CA 1
ATOM 4063 C C . ALA A 1 513 ? 34.615 -33.514 15.332 1.00 52.41 513 ALA A C 1
ATOM 4065 O O . ALA A 1 513 ? 34.416 -34.606 14.804 1.00 52.41 513 ALA A O 1
ATOM 4066 N N . SER A 1 514 ? 35.786 -33.259 15.935 1.00 48.72 514 SER A N 1
ATOM 4067 C CA . SER A 1 514 ? 36.868 -34.257 15.925 1.00 48.72 514 SER A CA 1
ATOM 4068 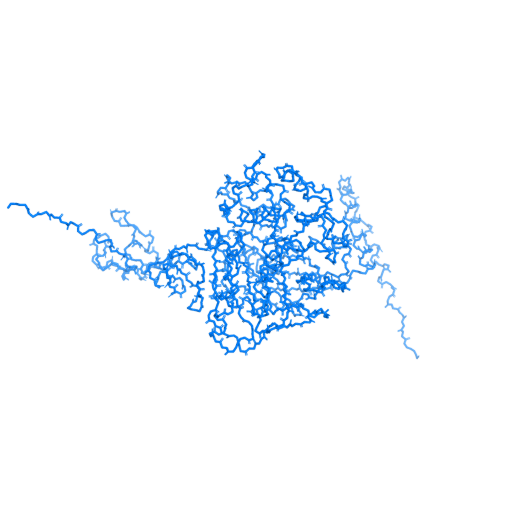C C . SER A 1 514 ? 37.649 -34.467 17.217 1.00 48.72 514 SER A C 1
ATOM 4070 O O . SER A 1 514 ? 38.375 -35.454 17.270 1.00 48.72 514 SER A O 1
ATOM 4072 N N . ILE A 1 515 ? 37.543 -33.648 18.270 1.00 45.38 515 ILE A N 1
ATOM 4073 C CA . ILE A 1 515 ? 38.348 -33.897 19.482 1.00 45.38 515 ILE A CA 1
ATOM 4074 C C . ILE A 1 515 ? 37.593 -33.530 20.762 1.00 45.38 515 ILE A C 1
ATOM 4076 O O . ILE A 1 515 ? 37.484 -32.365 21.143 1.00 45.38 515 ILE A O 1
ATOM 4080 N N . GLY A 1 516 ? 37.172 -34.563 21.496 1.00 48.38 516 GLY A N 1
ATOM 4081 C CA . GLY A 1 516 ? 37.024 -34.484 22.943 1.00 48.38 516 GLY A CA 1
ATOM 4082 C C . GLY A 1 516 ? 38.395 -34.231 23.570 1.00 48.38 516 GLY A C 1
ATOM 4083 O O . GLY A 1 516 ? 39.180 -35.157 23.740 1.00 48.38 516 GLY A O 1
ATOM 4084 N N . GLY A 1 517 ? 38.678 -32.966 23.886 1.00 49.88 517 GLY A N 1
ATOM 4085 C CA . GLY A 1 517 ? 39.782 -32.574 24.761 1.00 49.88 517 GLY A CA 1
ATOM 4086 C C . GLY A 1 517 ? 40.793 -31.601 24.166 1.00 49.88 517 GLY A C 1
ATOM 4087 O O . GLY A 1 517 ? 41.898 -32.021 23.871 1.00 49.88 517 GLY A O 1
ATOM 4088 N N . VAL A 1 518 ? 40.474 -30.299 24.110 1.00 44.06 518 VAL A N 1
ATOM 4089 C CA . VAL A 1 518 ? 41.454 -29.205 24.313 1.00 44.06 518 VAL A CA 1
ATOM 4090 C C . VAL A 1 518 ? 40.726 -27.954 24.840 1.00 44.06 518 VAL A C 1
ATOM 4092 O O . VAL A 1 518 ? 40.389 -27.038 24.094 1.00 44.06 518 VAL A O 1
ATOM 4095 N N . ILE A 1 519 ? 40.504 -27.881 26.153 1.00 50.09 519 ILE A N 1
ATOM 4096 C CA . ILE A 1 519 ? 40.259 -26.618 26.867 1.00 50.09 519 ILE A CA 1
ATOM 4097 C C . ILE A 1 519 ? 41.630 -26.188 27.389 1.00 50.09 519 ILE A C 1
ATOM 4099 O O . ILE A 1 519 ? 42.097 -26.831 28.314 1.00 50.09 519 ILE A O 1
ATOM 4103 N N . ILE A 1 520 ? 42.303 -25.187 26.795 1.00 52.59 520 ILE A N 1
ATOM 4104 C CA . ILE A 1 520 ? 43.418 -24.436 27.444 1.00 52.59 520 ILE A CA 1
ATOM 4105 C C . ILE A 1 520 ? 43.853 -23.162 26.673 1.00 52.59 520 ILE A C 1
ATOM 4107 O O . ILE A 1 520 ? 44.420 -22.258 27.280 1.00 52.59 520 ILE A O 1
ATOM 4111 N N . LEU A 1 521 ? 43.560 -22.988 25.377 1.00 46.97 521 LEU A N 1
ATOM 4112 C CA . LEU A 1 521 ? 44.146 -21.869 24.604 1.00 46.97 521 LEU A CA 1
ATOM 4113 C C . LEU A 1 521 ? 43.381 -20.526 24.631 1.00 46.97 521 LEU A C 1
ATOM 4115 O O . LEU A 1 521 ? 43.977 -19.489 24.342 1.00 46.97 521 LEU A O 1
ATOM 4119 N N . GLY A 1 522 ? 42.112 -20.493 25.050 1.00 45.47 522 GLY A N 1
ATOM 4120 C CA . GLY A 1 522 ? 41.308 -19.255 25.069 1.00 45.47 522 GLY A CA 1
ATOM 4121 C C . GLY A 1 522 ? 41.706 -18.230 26.146 1.00 45.47 522 GLY A C 1
ATOM 4122 O O . GLY A 1 522 ? 41.501 -17.031 25.974 1.00 45.47 522 GLY A O 1
ATOM 4123 N N . ALA A 1 523 ? 42.340 -18.664 27.239 1.00 46.59 523 ALA A N 1
ATOM 4124 C CA . ALA A 1 523 ? 42.649 -17.796 28.382 1.00 46.59 523 ALA A CA 1
ATOM 4125 C C . ALA A 1 523 ? 43.883 -16.886 28.181 1.00 46.59 523 ALA A C 1
ATOM 4127 O O . ALA A 1 523 ? 44.119 -15.973 28.975 1.00 46.59 523 ALA A O 1
ATOM 4128 N N . VAL A 1 524 ? 44.683 -17.099 27.128 1.00 47.78 524 VAL A N 1
ATOM 4129 C CA . VAL A 1 524 ? 45.956 -16.377 26.940 1.00 47.78 524 VAL A CA 1
ATOM 4130 C C . VAL A 1 524 ? 45.781 -15.055 26.178 1.00 47.78 524 VAL A C 1
ATOM 4132 O O . VAL A 1 524 ? 46.486 -14.090 26.474 1.00 47.78 524 VAL A O 1
ATOM 4135 N N . MET A 1 525 ? 44.800 -14.936 25.274 1.00 44.78 525 MET A N 1
ATOM 4136 C CA . MET A 1 525 ? 44.623 -13.708 24.477 1.00 44.78 525 MET A CA 1
ATOM 4137 C C . MET A 1 525 ? 43.991 -12.542 25.257 1.00 44.78 525 MET A C 1
ATOM 4139 O O . MET A 1 525 ? 44.392 -11.392 25.068 1.00 44.78 525 MET A O 1
ATOM 4143 N N . LEU A 1 526 ? 43.088 -12.810 26.208 1.00 45.56 526 LEU A N 1
ATOM 4144 C CA . LEU A 1 526 ? 42.471 -11.759 27.036 1.00 45.56 526 LEU A CA 1
ATOM 4145 C C . LEU A 1 526 ? 43.455 -11.113 28.031 1.00 45.56 526 LEU A C 1
ATOM 4147 O O . LEU A 1 526 ? 43.285 -9.956 28.420 1.00 45.56 526 LEU A O 1
ATOM 4151 N N . LYS A 1 527 ? 44.550 -11.800 28.386 1.00 46.34 527 LYS A N 1
ATOM 4152 C CA . LYS A 1 527 ? 45.571 -11.268 29.305 1.00 46.34 527 LYS A CA 1
ATOM 4153 C C . LYS A 1 527 ? 46.539 -10.277 28.644 1.00 46.34 527 LYS A C 1
ATOM 4155 O O . LYS A 1 527 ? 47.179 -9.499 29.351 1.00 46.34 527 LYS A O 1
ATOM 4160 N N . ILE A 1 528 ? 46.630 -10.259 27.310 1.00 49.47 528 ILE A N 1
ATOM 4161 C CA . ILE A 1 528 ? 47.529 -9.352 26.574 1.00 49.47 528 ILE A CA 1
ATOM 4162 C C . ILE A 1 528 ? 46.865 -7.989 26.308 1.00 49.47 528 ILE A C 1
ATOM 4164 O O . ILE A 1 528 ? 47.549 -6.966 26.333 1.00 49.47 528 ILE A O 1
ATOM 4168 N N . LEU A 1 529 ? 45.535 -7.927 26.175 1.00 46.38 529 LEU A N 1
ATOM 4169 C CA . LEU A 1 529 ? 44.822 -6.660 25.946 1.00 46.38 529 LEU A CA 1
ATOM 4170 C C . LEU A 1 529 ? 44.547 -5.859 27.234 1.00 46.38 529 LEU A C 1
ATOM 4172 O O . LEU A 1 529 ? 44.509 -4.631 27.194 1.00 46.38 529 LEU A O 1
ATOM 4176 N N . SER A 1 530 ? 44.478 -6.513 28.399 1.00 43.22 530 SER A N 1
ATOM 4177 C CA . SER A 1 530 ? 44.327 -5.831 29.699 1.00 43.22 530 SER A CA 1
ATOM 4178 C C . SER A 1 530 ? 45.582 -5.045 30.134 1.00 43.22 530 SER A C 1
ATOM 4180 O O . SER A 1 530 ? 45.492 -4.085 30.901 1.00 43.22 530 SER A O 1
ATOM 4182 N N . LYS A 1 531 ? 46.772 -5.379 29.614 1.00 45.50 531 LYS A N 1
ATOM 4183 C CA . LYS A 1 531 ? 48.044 -4.826 30.118 1.00 45.50 531 LYS A CA 1
ATOM 4184 C C . LYS A 1 531 ? 48.497 -3.508 29.472 1.00 45.50 531 LYS A C 1
ATOM 4186 O O . LYS A 1 531 ? 49.559 -3.008 29.831 1.00 45.50 531 LYS A O 1
ATOM 4191 N N . ARG A 1 532 ? 47.720 -2.915 28.554 1.00 45.31 532 ARG A N 1
ATOM 4192 C CA . ARG A 1 532 ? 48.125 -1.703 27.803 1.00 45.31 532 ARG A CA 1
ATOM 4193 C C . A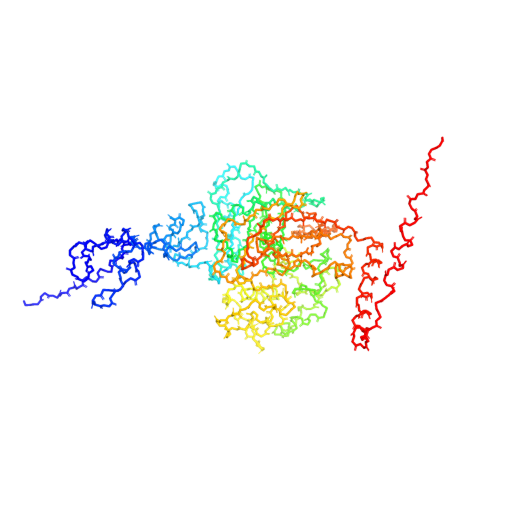RG A 1 532 ? 47.462 -0.386 28.233 1.00 45.31 532 ARG A C 1
ATOM 4195 O O . ARG A 1 532 ? 47.675 0.622 27.570 1.00 45.31 532 ARG A O 1
ATOM 4202 N N . LYS A 1 533 ? 46.717 -0.350 29.350 1.00 44.41 533 LYS A N 1
ATOM 4203 C CA . LYS A 1 533 ? 45.983 0.855 29.808 1.00 44.41 533 LYS A CA 1
ATOM 4204 C C . LYS A 1 533 ? 46.396 1.401 31.188 1.00 44.41 533 LYS A C 1
ATOM 4206 O O . LYS A 1 533 ? 45.563 1.931 31.914 1.00 44.41 533 LYS A O 1
ATOM 4211 N N . LYS A 1 534 ? 47.679 1.313 31.556 1.00 48.84 534 LYS A N 1
ATOM 4212 C CA . LYS A 1 534 ? 48.254 2.055 32.698 1.00 48.84 534 LYS A CA 1
ATOM 4213 C C . LYS A 1 534 ? 49.636 2.605 32.349 1.00 48.84 534 LYS A C 1
ATOM 4215 O O . LYS A 1 534 ? 50.627 1.905 32.504 1.00 48.84 534 LYS A O 1
ATOM 4220 N N . ASN A 1 535 ? 49.669 3.831 31.830 1.00 45.84 535 ASN A N 1
ATOM 4221 C CA . ASN A 1 535 ? 50.663 4.859 32.165 1.00 45.84 535 ASN A CA 1
ATOM 4222 C C . ASN A 1 535 ? 50.437 6.095 31.294 1.00 45.84 535 ASN A C 1
ATOM 4224 O O . ASN A 1 535 ? 50.844 6.116 30.138 1.00 45.84 535 ASN A O 1
ATOM 4228 N N . LYS A 1 536 ? 49.800 7.109 31.880 1.00 44.25 536 LYS A N 1
ATOM 4229 C CA . LYS A 1 536 ? 50.047 8.538 31.642 1.00 44.25 536 LYS A CA 1
ATOM 4230 C C . LYS A 1 536 ? 49.412 9.286 32.820 1.00 44.25 536 LYS A C 1
ATOM 4232 O O . LYS A 1 536 ? 48.229 9.593 32.794 1.00 44.25 536 LYS A O 1
ATOM 4237 N N . ASN A 1 537 ? 50.205 9.463 33.876 1.00 47.41 537 ASN A N 1
ATOM 4238 C CA . ASN A 1 537 ? 49.961 10.445 34.927 1.00 47.41 537 ASN A CA 1
ATOM 4239 C C . ASN A 1 537 ? 50.805 11.686 34.627 1.00 47.41 537 ASN A C 1
ATOM 4241 O O . ASN A 1 537 ? 51.897 11.578 34.070 1.00 47.41 537 ASN A O 1
ATOM 4245 N N . CYS A 1 538 ? 50.232 12.823 35.001 1.00 42.16 538 CYS A N 1
ATOM 4246 C CA . CYS A 1 538 ? 50.711 14.187 34.876 1.00 42.16 538 CYS A CA 1
ATOM 4247 C C . CYS A 1 538 ? 52.076 14.452 35.528 1.00 42.16 538 CYS A C 1
ATOM 4249 O O . CYS A 1 538 ? 52.408 13.864 36.559 1.00 42.16 538 CYS A O 1
ATOM 4251 N N . SER A 1 539 ? 52.756 15.460 34.986 1.00 47.69 539 SER A N 1
ATOM 4252 C CA . SER A 1 539 ? 53.409 16.540 35.736 1.00 47.69 539 SER A CA 1
ATOM 4253 C C . SER A 1 539 ? 53.158 17.842 34.996 1.00 47.69 539 SER A C 1
ATOM 4255 O O . SER A 1 539 ? 53.376 17.803 33.761 1.00 47.69 539 SER A O 1
#